Protein 8OYV (pdb70)

Structure (mmCIF, N/CA/C/O backbone):
data_8OYV
#
_entry.id   8OYV
#
_cell.length_a   35.560
_cell.length_b   50.770
_cell.length_c   54.930
_cell.angle_alpha   107.610
_cell.angle_beta   90.490
_cell.angle_gamma   90.060
#
_symmetry.space_group_name_H-M   'P 1'
#
loop_
_entity.id
_entity.type
_entity.pdbx_description
1 polymer 'De novo designed soluble Claudin'
2 water water
#
loop_
_atom_site.group_PDB
_atom_site.id
_atom_site.type_symbol
_atom_site.label_atom_id
_atom_site.label_alt_id
_atom_site.label_comp_id
_atom_site.label_asym_id
_atom_site.label_entity_id
_atom_site.label_seq_id
_atom_site.pdbx_PDB_ins_code
_atom_site.Cartn_x
_atom_site.Cartn_y
_atom_site.Cartn_z
_atom_site.occupancy
_atom_site.B_iso_or_equiv
_atom_site.auth_seq_id
_atom_site.auth_comp_id
_atom_site.auth_asym_id
_atom_site.auth_atom_id
_atom_site.pdbx_PDB_model_num
ATOM 1 N N . ASN A 1 2 ? -4.12166 -28.87979 25.77286 1.000 110.65505 1 ASN A N 1
ATOM 2 C CA . ASN A 1 2 ? -2.82048 -28.34848 26.15643 1.000 112.46725 1 ASN A CA 1
ATOM 3 C C . ASN A 1 2 ? -2.58987 -26.98116 25.51984 1.000 114.33257 1 ASN A C 1
ATOM 4 O O . ASN A 1 2 ? -1.62851 -26.28636 25.85433 1.000 121.43885 1 ASN A O 1
ATOM 9 N N . GLU A 1 3 ? -3.48003 -26.60010 24.59808 1.000 116.44594 2 GLU A N 1
ATOM 10 C CA . GLU A 1 3 ? -3.34783 -25.30310 23.94274 1.000 119.78932 2 GLU A CA 1
ATOM 11 C C . GLU A 1 3 ? -3.55165 -24.15728 24.92553 1.000 118.55584 2 GLU A C 1
ATOM 12 O O . GLU A 1 3 ? -2.98148 -23.07622 24.74375 1.000 117.21311 2 GLU A O 1
ATOM 18 N N . GLU A 1 4 ? -4.37098 -24.36528 25.95989 1.000 118.26668 3 GLU A N 1
ATOM 19 C CA . GLU A 1 4 ? -4.55092 -23.33637 26.98093 1.000 123.91611 3 GLU A CA 1
ATOM 20 C C . GLU A 1 4 ? -3.25139 -23.07003 27.73185 1.000 117.51556 3 GLU A C 1
ATOM 21 O O . GLU A 1 4 ? -2.93187 -21.91769 28.04535 1.000 116.76539 3 GLU A O 1
ATOM 27 N N . LYS A 1 5 ? -2.51173 -24.13047 28.06526 1.000 115.58276 4 LYS A N 1
ATOM 28 C CA . LYS A 1 5 ? -1.19717 -23.96556 28.67983 1.000 114.42120 4 LYS A CA 1
ATOM 29 C C . LYS A 1 5 ? -0.26464 -23.16584 27.77539 1.000 113.68900 4 LYS A C 1
ATOM 30 O O . LYS A 1 5 ? 0.46202 -22.27652 28.24196 1.000 111.54141 4 LYS A O 1
ATOM 36 N N . ARG A 1 6 ? -0.27346 -23.47201 26.47547 1.000 113.05282 5 ARG A N 1
ATOM 37 C CA . ARG A 1 6 ? 0.53479 -22.72020 25.52054 1.000 112.58501 5 ARG A CA 1
ATOM 38 C C . ARG A 1 6 ? 0.12875 -21.25191 25.49633 1.000 112.28358 5 ARG A C 1
ATOM 39 O O . ARG A 1 6 ? 0.98441 -20.36158 25.42752 1.000 110.16650 5 ARG A O 1
ATOM 47 N N . GLU A 1 7 ? -1.17826 -20.98706 25.53890 1.000 114.16105 6 GLU A N 1
ATOM 48 C CA . GLU A 1 7 ? -1.68316 -19.61846 25.55986 1.000 113.73581 6 GLU A CA 1
ATOM 49 C C . GLU A 1 7 ? -1.20779 -18.88128 26.80505 1.000 112.05840 6 GLU A C 1
ATOM 50 O O . GLU A 1 7 ? -0.77453 -17.72433 26.73274 1.000 109.93302 6 GLU A O 1
ATOM 56 N N . GLU A 1 8 ? -1.31320 -19.53227 27.96432 1.000 112.18431 7 GLU A N 1
ATOM 57 C CA . GLU A 1 8 ? -0.82827 -18.93906 29.20592 1.000 111.87990 7 GLU A CA 1
ATOM 58 C C . GLU A 1 8 ? 0.65069 -18.58993 29.10074 1.000 108.99516 7 GLU A C 1
ATOM 59 O O . GLU A 1 8 ? 1.07215 -17.49009 29.48274 1.000 111.90450 7 GLU A O 1
ATOM 65 N N . LEU A 1 9 ? 1.45289 -19.51626 28.56647 1.000 106.76734 8 LEU A N 1
ATOM 66 C CA . LEU A 1 9 ? 2.88891 -19.27590 28.44933 1.000 105.06038 8 LEU A CA 1
ATOM 67 C C . LEU A 1 9 ? 3.17985 -18.12244 27.49342 1.000 103.93199 8 LEU A C 1
ATOM 68 O O . LEU A 1 9 ? 4.02678 -17.26741 27.77771 1.000 101.13999 8 LEU A O 1
ATOM 73 N N . LEU A 1 10 ? 2.47532 -18.07429 26.35970 1.000 103.23117 9 LEU A N 1
ATOM 74 C CA . LEU A 1 10 ? 2.69088 -17.00532 25.38719 1.000 104.06870 9 LEU A CA 1
ATOM 75 C C . LEU A 1 10 ? 2.32241 -15.63839 25.95573 1.000 105.12292 9 LEU A C 1
ATOM 76 O O . LEU A 1 10 ? 3.05332 -14.66003 25.75621 1.000 109.77437 9 LEU A O 1
ATOM 81 N N . GLU A 1 11 ? 1.19430 -15.54337 26.66144 1.000 104.22880 10 GLU A N 1
ATOM 82 C CA . GLU A 1 11 ? 0.81833 -14.25048 27.22539 1.000 102.48604 10 GLU A CA 1
ATOM 83 C C . GLU A 1 11 ? 1.74949 -13.83669 28.35894 1.000 100.53110 10 GLU A C 1
ATOM 84 O O . GLU A 1 11 ? 2.06650 -12.64831 28.50210 1.000 96.86792 10 GLU A O 1
ATOM 90 N N . GLU A 1 12 ? 2.20549 -14.79539 29.16952 1.000 100.67832 11 GLU A N 1
ATOM 91 C CA . GLU A 1 12 ? 3.21090 -14.47534 30.17669 1.000 99.25955 11 GLU A CA 1
ATOM 92 C C . GLU A 1 12 ? 4.49766 -13.96949 29.53039 1.000 97.44105 11 GLU A C 1
ATOM 93 O O . GLU A 1 12 ? 5.13119 -13.03379 30.03512 1.000 95.15918 11 GLU A O 1
ATOM 99 N N . ALA A 1 13 ? 4.89968 -14.57745 28.40998 1.000 96.97672 12 ALA A N 1
ATOM 100 C CA . ALA A 1 13 ? 6.08189 -14.10708 27.69365 1.000 93.34686 12 ALA A CA 1
ATOM 101 C C . ALA A 1 13 ? 5.87680 -12.69981 27.14523 1.000 91.44325 12 ALA A C 1
ATOM 102 O O . ALA A 1 13 ? 6.78433 -11.86331 27.21114 1.000 91.88877 12 ALA A O 1
ATOM 104 N N . LYS A 1 14 ? 4.69443 -12.42544 26.58803 1.000 91.78800 13 LYS A N 1
ATOM 105 C CA . LYS A 1 14 ? 4.39128 -11.07900 26.10655 1.000 91.60720 13 LYS A CA 1
ATOM 106 C C . LYS A 1 14 ? 4.42502 -10.05964 27.24105 1.000 90.69102 13 LYS A C 1
ATOM 107 O O . LYS A 1 14 ? 4.93976 -8.94506 27.07478 1.000 86.97181 13 LYS A O 1
ATOM 113 N N . ARG A 1 15 ? 3.86838 -10.42168 28.39825 1.000 92.54407 14 ARG A N 1
ATOM 114 C CA . ARG A 1 15 ? 3.92069 -9.55012 29.56832 1.000 93.05201 14 ARG A CA 1
ATOM 115 C C . ARG A 1 15 ? 5.36113 -9.28204 29.98724 1.000 91.30943 14 ARG A C 1
ATOM 116 O O . ARG A 1 15 ? 5.73838 -8.13757 30.27306 1.000 91.96553 14 ARG A O 1
ATOM 124 N N . LEU A 1 16 ? 6.17878 -10.33613 30.04337 1.000 90.34298 15 LEU A N 1
ATOM 125 C CA . LEU A 1 16 ? 7.57729 -10.16917 30.41848 1.000 88.76735 15 LEU A CA 1
ATOM 126 C C . LEU A 1 16 ? 8.32928 -9.32143 29.40362 1.000 85.19934 15 LEU A C 1
ATOM 127 O O . LEU A 1 16 ? 9.23693 -8.57456 29.77473 1.000 86.12143 15 LEU A O 1
ATOM 132 N N . LEU A 1 17 ? 7.95620 -9.40511 28.12609 1.000 83.15107 16 LEU A N 1
ATOM 133 C CA . LEU A 1 17 ? 8.60712 -8.58131 27.11276 1.000 80.24228 16 LEU A CA 1
ATOM 134 C C . LEU A 1 17 ? 8.21633 -7.11546 27.26194 1.000 84.59044 16 LEU A C 1
ATOM 135 O O . LEU A 1 17 ? 9.05810 -6.22216 27.09799 1.000 85.19188 16 LEU A O 1
ATOM 140 N N . GLU A 1 18 ? 6.94241 -6.84794 27.56317 1.000 87.07131 17 GLU A N 1
ATOM 141 C CA . GLU A 1 18 ? 6.52896 -5.47849 27.86012 1.000 86.93761 17 GLU A CA 1
ATOM 142 C C . GLU A 1 18 ? 7.30203 -4.92932 29.05261 1.000 85.15808 17 GLU A C 1
ATOM 143 O O . GLU A 1 18 ? 7.80313 -3.79644 29.02258 1.000 86.06400 17 GLU A O 1
ATOM 149 N N . GLU A 1 19 ? 7.40579 -5.73100 30.11603 1.000 85.33096 18 GLU A N 1
ATOM 150 C CA . GLU A 1 19 ? 8.16488 -5.32640 31.29541 1.000 86.43760 18 GLU A CA 1
ATOM 151 C C . GLU A 1 19 ? 9.62983 -5.07698 30.95745 1.000 83.01984 18 GLU A C 1
ATOM 152 O O . GLU A 1 19 ? 10.23941 -4.13047 31.46759 1.000 83.31674 18 GLU A O 1
ATOM 158 N N . SER A 1 20 ? 10.21790 -5.93236 30.11932 1.000 82.53448 19 SER A N 1
ATOM 159 C CA . SER A 1 20 ? 11.61222 -5.76095 29.72626 1.000 82.35285 19 SER A CA 1
ATOM 160 C C . SER A 1 20 ? 11.81530 -4.45559 28.96782 1.000 79.65560 19 SER A C 1
ATOM 161 O O . SER A 1 20 ? 12.77501 -3.72206 29.22460 1.000 77.88131 19 SER A O 1
ATOM 164 N N . LEU A 1 21 ? 10.92511 -4.15517 28.01802 1.000 80.75002 20 LEU A N 1
ATOM 165 C CA . LEU A 1 21 ? 11.03695 -2.90265 27.27386 1.000 81.31314 20 LEU A CA 1
ATOM 166 C C . LEU A 1 21 ? 10.89811 -1.70214 28.20361 1.000 80.24995 20 LEU A C 1
ATOM 167 O O . LEU A 1 21 ? 11.64918 -0.72210 28.09207 1.000 81.27856 20 LEU A O 1
ATOM 172 N N . LYS A 1 22 ? 9.94636 -1.77335 29.13753 1.000 81.01345 21 LYS A N 1
ATOM 173 C CA . LYS A 1 22 ? 9.75393 -0.70737 30.11670 1.000 79.89089 21 LYS A CA 1
ATOM 174 C C . LYS A 1 22 ? 11.01119 -0.48545 30.95230 1.000 81.23842 21 LYS A C 1
ATOM 175 O O . LYS A 1 22 ? 11.49280 0.64858 31.08983 1.000 80.77739 21 LYS A O 1
ATOM 181 N N . LEU A 1 23 ? 11.55844 -1.56543 31.51659 1.000 78.29977 22 LEU A N 1
ATOM 182 C CA . LEU A 1 23 ? 12.75202 -1.45236 32.34863 1.000 76.50854 22 LEU A CA 1
ATOM 183 C C . LEU A 1 23 ? 13.95096 -0.96333 31.54561 1.000 77.86839 22 LEU A C 1
ATOM 184 O O . LEU A 1 23 ? 14.78061 -0.20799 32.06125 1.000 78.07044 22 LEU A O 1
ATOM 189 N N . LEU A 1 24 ? 14.06637 -1.38803 30.28440 1.000 78.60793 23 LEU A N 1
ATOM 190 C CA . LEU A 1 24 ? 15.18288 -0.94726 29.45386 1.000 78.21376 23 LEU A CA 1
ATOM 191 C C . LEU A 1 24 ? 15.10278 0.54571 29.16889 1.000 79.90329 23 LEU A C 1
ATOM 192 O O . LEU A 1 24 ? 16.11523 1.25615 29.24450 1.000 79.81981 23 LEU A O 1
ATOM 197 N N . LYS A 1 25 ? 13.90905 1.04002 28.83041 1.000 83.07523 24 LYS A N 1
ATOM 198 C CA . LYS A 1 25 ? 13.75858 2.47402 28.61113 1.000 82.66469 24 LYS A CA 1
ATOM 199 C C . LYS A 1 25 ? 14.03678 3.25686 29.88902 1.000 82.73996 24 LYS A C 1
ATOM 200 O O . LYS A 1 25 ? 14.68916 4.30840 29.85087 1.000 84.86291 24 LYS A O 1
ATOM 206 N N . GLN A 1 26 ? 13.57433 2.74898 31.03639 1.000 81.25762 25 GLN A N 1
ATOM 207 C CA . GLN A 1 26 ? 13.86805 3.42315 32.29878 1.000 82.34248 25 GLN A CA 1
ATOM 208 C C . GLN A 1 26 ? 15.36643 3.44494 32.58299 1.000 81.94991 25 GLN A C 1
ATOM 209 O O . GLN A 1 26 ? 15.90285 4.45752 33.04771 1.000 82.74514 25 GLN A O 1
ATOM 215 N N . ALA A 1 27 ? 16.05673 2.33358 32.31584 1.000 80.21092 26 ALA A N 1
ATOM 216 C CA . ALA A 1 27 ? 17.49439 2.26858 32.55688 1.000 80.79055 26 ALA A CA 1
ATOM 217 C C . ALA A 1 27 ? 18.25006 3.23684 31.65821 1.000 81.35591 26 ALA A C 1
ATOM 218 O O . ALA A 1 27 ? 19.20141 3.89210 32.10073 1.000 82.49573 26 ALA A O 1
ATOM 220 N N . TYR A 1 28 ? 17.85275 3.33049 30.38705 1.000 82.49633 27 TYR A N 1
ATOM 221 C CA . TYR A 1 28 ? 18.48781 4.29962 29.49994 1.000 82.79788 27 TYR A CA 1
ATOM 222 C C . TYR A 1 28 ? 18.22767 5.72444 29.97592 1.000 88.36431 27 TYR A C 1
ATOM 223 O O . TYR A 1 28 ? 19.11829 6.58055 29.91248 1.000 88.33030 27 TYR A O 1
ATOM 232 N N . ASN A 1 29 ? 17.00839 5.99902 30.45132 1.000 85.62538 28 ASN A N 1
ATOM 233 C CA . ASN A 1 29 ? 16.70363 7.32435 30.98591 1.000 88.88137 28 ASN A CA 1
ATOM 234 C C . ASN A 1 29 ? 17.44126 7.58938 32.29462 1.000 88.66503 28 ASN A C 1
ATOM 235 O O . ASN A 1 29 ? 17.84128 8.72815 32.56381 1.000 92.40125 28 ASN A O 1
ATOM 240 N N . THR A 1 30 ? 17.61387 6.56712 33.12294 1.000 84.42508 29 THR A N 1
ATOM 241 C CA . THR A 1 30 ? 18.23932 6.75178 34.43151 1.000 81.62297 29 THR A CA 1
ATOM 242 C C . THR A 1 30 ? 19.72618 7.05577 34.28883 1.000 84.80354 29 THR A C 1
ATOM 243 O O . THR A 1 30 ? 20.45973 6.24896 33.70401 1.000 84.39794 29 THR A O 1
ATOM 247 N N . PRO A 1 31 ? 20.21062 8.18602 34.79492 1.000 86.65988 30 PRO A N 1
ATOM 248 C CA . PRO A 1 31 ? 21.64513 8.47772 34.73028 1.000 87.99409 30 PRO A CA 1
ATOM 249 C C . PRO A 1 31 ? 22.41219 7.81401 35.86602 1.000 81.68297 30 PRO A C 1
ATOM 250 O O . PRO A 1 31 ? 21.85656 7.44658 36.90280 1.000 84.65319 30 PRO A O 1
ATOM 254 N N . ILE A 1 32 ? 23.71626 7.66619 35.65143 1.000 75.58578 31 ILE A N 1
ATOM 255 C CA . ILE A 1 32 ? 24.60805 7.05427 36.63105 1.000 76.51122 31 ILE A CA 1
ATOM 256 C C . ILE A 1 32 ? 25.24406 8.17472 37.44363 1.000 81.67534 31 ILE A C 1
ATOM 257 O O . ILE A 1 32 ? 26.05592 8.94677 36.92557 1.000 78.49478 31 ILE A O 1
ATOM 262 N N . GLU A 1 33 ? 24.87287 8.27454 38.71476 1.000 86.70586 32 GLU A N 1
ATOM 263 C CA . GLU A 1 33 ? 25.34899 9.33737 39.58821 1.000 86.59409 32 GLU A CA 1
ATOM 264 C C . GLU A 1 33 ? 26.47610 8.82512 40.47547 1.000 88.11762 32 GLU A C 1
ATOM 265 O O . GLU A 1 33 ? 26.38313 7.73436 41.04363 1.000 87.38716 32 GLU A O 1
ATOM 271 N N . ILE A 1 34 ? 27.54264 9.61799 40.59169 1.000 86.16429 33 ILE A N 1
ATOM 272 C CA . ILE A 1 34 ? 28.72774 9.24638 41.36275 1.000 85.88886 33 ILE A CA 1
ATOM 273 C C . ILE A 1 34 ? 29.19971 10.48392 42.11677 1.000 87.54046 33 ILE A C 1
ATOM 274 O O . ILE A 1 34 ? 29.75360 11.40591 41.51006 1.000 83.06062 33 ILE A O 1
ATOM 279 N N . ASP A 1 35 ? 28.97147 10.51744 43.42924 1.000 93.96847 34 ASP A N 1
ATOM 280 C CA . ASP A 1 35 ? 29.50672 11.60465 44.24200 1.000 92.32679 34 ASP A CA 1
ATOM 281 C C . ASP A 1 35 ? 31.03067 11.60246 44.21600 1.000 88.49191 34 ASP A C 1
ATOM 282 O O . ASP A 1 35 ? 31.66407 10.82210 44.93354 1.000 87.70972 34 ASP A O 1
ATOM 287 N N . LEU A 1 36 ? 31.62396 12.46329 43.38977 1.000 87.72297 35 LEU A N 1
ATOM 288 C CA . LEU A 1 36 ? 33.07530 12.49877 43.27317 1.000 86.80376 35 LEU A CA 1
ATOM 289 C C . LEU A 1 36 ? 33.70170 12.96255 44.58744 1.000 85.11641 35 LEU A C 1
ATOM 290 O O . LEU A 1 36 ? 33.14654 13.82939 45.27068 1.000 83.96150 35 LEU A O 1
ATOM 295 N N . PRO A 1 37 ? 34.84846 12.40638 44.96800 1.000 85.42275 36 PRO A N 1
ATOM 296 C CA . PRO A 1 37 ? 35.45920 12.74748 46.25306 1.000 90.37917 36 PRO A CA 1
ATOM 297 C C . PRO A 1 37 ? 36.41763 13.92609 46.15099 1.000 86.55320 36 PRO A C 1
ATOM 298 O O . PRO A 1 37 ? 36.90832 14.27573 45.07574 1.000 84.99247 36 PRO A O 1
ATOM 302 N N . ILE A 1 38 ? 36.70061 14.50889 47.31886 1.000 85.25279 37 ILE A N 1
ATOM 303 C CA . ILE A 1 38 ? 37.62160 15.63286 47.48019 1.000 85.21019 37 ILE A CA 1
ATOM 304 C C . ILE A 1 38 ? 37.39587 16.67850 46.39503 1.000 83.08286 37 ILE A C 1
ATOM 305 O O . ILE A 1 38 ? 38.34643 17.15498 45.76392 1.000 81.52812 37 ILE A O 1
ATOM 310 N N . SER A 1 39 ? 36.13208 17.03933 46.16921 1.000 83.82406 38 SER A N 1
ATOM 311 C CA . SER A 1 39 ? 35.79529 18.00206 45.12934 1.000 83.56546 38 SER A CA 1
ATOM 312 C C . SER A 1 39 ? 34.77075 19.02432 45.60298 1.000 85.87914 38 SER A C 1
ATOM 313 O O . SER A 1 39 ? 34.30806 19.83538 44.79181 1.000 86.31846 38 SER A O 1
ATOM 316 N N . GLY A 1 40 ? 34.42158 19.02602 46.88569 1.000 87.01301 39 GLY A N 1
ATOM 317 C CA . GLY A 1 40 ? 33.43722 19.94666 47.41462 1.000 83.78410 39 GLY A CA 1
ATOM 318 C C . GLY A 1 40 ? 32.03057 19.46865 47.12807 1.000 86.89181 39 GLY A C 1
ATOM 319 O O . GLY A 1 40 ? 31.17344 20.24039 46.69125 1.000 89.37957 39 GLY A O 1
ATOM 320 N N . GLY A 1 41 ? 31.79136 18.18607 47.38203 1.000 88.86028 40 GLY A N 1
ATOM 321 C CA . GLY A 1 41 ? 30.50032 17.56312 47.12971 1.000 88.65350 40 GLY A CA 1
ATOM 322 C C . GLY A 1 41 ? 29.99999 17.65658 45.70424 1.000 84.95193 40 GLY A C 1
ATOM 323 O O . GLY A 1 41 ? 28.79655 17.84651 45.48531 1.000 87.74733 40 GLY A O 1
ATOM 324 N N . VAL A 1 42 ? 30.89089 17.51795 44.72547 1.000 82.43440 41 VAL A N 1
ATOM 325 C CA . VAL A 1 42 ? 30.48226 17.52708 43.32489 1.000 83.11878 41 VAL A CA 1
ATOM 326 C C . VAL A 1 42 ? 30.03713 16.12631 42.92945 1.000 81.56795 41 VAL A C 1
ATOM 327 O O . VAL A 1 42 ? 30.59957 15.12278 43.38277 1.000 81.83811 41 VAL A O 1
ATOM 331 N N . LYS A 1 43 ? 29.02229 16.04800 42.07315 1.000 83.34493 42 LYS A N 1
ATOM 332 C CA . LYS A 1 43 ? 28.52493 14.77360 41.57481 1.000 79.93518 42 LYS A CA 1
ATOM 333 C C . LYS A 1 43 ? 28.80092 14.67279 40.08038 1.000 78.05409 42 LYS A C 1
ATOM 334 O O . LYS A 1 43 ? 28.50872 15.60680 39.32560 1.000 78.12096 42 LYS A O 1
ATOM 340 N N . ALA A 1 44 ? 29.36669 13.54451 39.65928 1.000 76.13931 43 ALA A N 1
ATOM 341 C CA . ALA A 1 44 ? 29.54851 13.23449 38.24898 1.000 73.22976 43 ALA A CA 1
ATOM 342 C C . ALA A 1 44 ? 28.35148 12.41636 37.78176 1.000 75.17923 43 ALA A C 1
ATOM 343 O O . ALA A 1 44 ? 28.09337 11.32458 38.30135 1.000 78.64225 43 ALA A O 1
ATOM 345 N N . ILE A 1 45 ? 27.61404 12.95778 36.82088 1.000 74.47649 44 ILE A N 1
ATOM 346 C CA . ILE A 1 45 ? 26.41386 12.34048 36.27991 1.000 76.11838 44 ILE A CA 1
ATOM 347 C C . ILE A 1 45 ? 26.73553 11.86638 34.87034 1.000 76.79490 44 ILE A C 1
ATOM 348 O O . ILE A 1 45 ? 27.17595 12.65832 34.02823 1.000 76.89805 44 ILE A O 1
ATOM 353 N N . LEU A 1 46 ? 26.52335 10.58121 34.61303 1.000 78.36614 45 LEU A N 1
ATOM 354 C CA . LEU A 1 46 ? 26.69787 10.00397 33.28787 1.000 79.67505 45 LEU A CA 1
ATOM 355 C C . LEU A 1 46 ? 25.31912 9.81571 32.67162 1.000 81.90627 45 LEU A C 1
ATOM 356 O O . LEU A 1 46 ? 24.49872 9.05537 33.20055 1.000 80.85388 45 LEU A O 1
ATOM 361 N N . TYR A 1 47 ? 25.06145 10.51387 31.56678 1.000 85.25331 46 TYR A N 1
ATOM 362 C CA . TYR A 1 47 ? 23.76139 10.45661 30.90975 1.000 88.75949 46 TYR A CA 1
ATOM 363 C C . TYR A 1 47 ? 23.96106 10.56367 29.40556 1.000 93.05912 46 TYR A C 1
ATOM 364 O O . TYR A 1 47 ? 24.52225 11.55333 28.92548 1.000 93.13867 46 TYR A O 1
ATOM 373 N N . ASN A 1 48 ? 23.50866 9.54273 28.67115 1.000 93.06497 47 ASN A N 1
ATOM 374 C CA . ASN A 1 48 ? 23.51490 9.54548 27.20465 1.000 96.41839 47 ASN A CA 1
ATOM 375 C C . ASN A 1 48 ? 24.91197 9.79422 26.63944 1.000 92.21153 47 ASN A C 1
ATOM 376 O O . ASN A 1 48 ? 25.08751 10.54710 25.67889 1.000 96.95559 47 ASN A O 1
ATOM 381 N N . GLY A 1 49 ? 25.91586 9.15909 27.23848 1.000 87.99935 48 GLY A N 1
ATOM 382 C CA . GLY A 1 49 ? 27.27414 9.33149 26.76961 1.000 86.47875 48 GLY A CA 1
ATOM 383 C C . GLY A 1 49 ? 27.89914 10.66379 27.10223 1.000 88.88017 48 GLY A C 1
ATOM 384 O O . GLY A 1 49 ? 28.97119 10.97647 26.57492 1.000 88.03629 48 GLY A O 1
ATOM 385 N N . LYS A 1 50 ? 27.26417 11.46052 27.95779 1.000 90.80793 49 LYS A N 1
ATOM 386 C CA . LYS A 1 50 ? 27.78130 12.75889 28.36058 1.000 87.44757 49 LYS A CA 1
ATOM 387 C C . LYS A 1 50 ? 28.02477 12.77335 29.86229 1.000 83.32401 49 LYS A C 1
ATOM 388 O O . LYS A 1 50 ? 27.27969 12.15510 30.63134 1.000 82.72434 49 LYS A O 1
ATOM 394 N N . VAL A 1 51 ? 29.07668 13.47742 30.27127 1.000 82.91620 50 VAL A N 1
ATOM 395 C CA . VAL A 1 51 ? 29.47178 13.58549 31.67004 1.000 82.54279 50 VAL A CA 1
ATOM 396 C C . VAL A 1 51 ? 29.17190 15.00146 32.13914 1.000 81.20678 50 VAL A C 1
ATOM 397 O O . VAL A 1 51 ? 29.51299 15.97375 31.45547 1.000 81.21573 50 VAL A O 1
ATOM 401 N N . TYR A 1 52 ? 28.52307 15.11687 33.29505 1.000 80.18635 51 TYR A N 1
ATOM 402 C CA . TYR A 1 52 ? 28.16315 16.40661 33.86726 1.000 79.04552 51 TYR A CA 1
ATOM 403 C C . TYR A 1 52 ? 28.66334 16.47397 35.30149 1.000 77.79080 51 TYR A C 1
ATOM 404 O O . TYR A 1 52 ? 28.43576 15.55011 36.08420 1.000 75.39027 51 TYR A O 1
ATOM 413 N N . LEU A 1 53 ? 29.33649 17.56205 35.64977 1.000 76.81091 52 LEU A N 1
ATOM 414 C CA . LEU A 1 53 ? 29.63536 17.85514 37.04394 1.000 76.32710 52 LEU A CA 1
ATOM 415 C C . LEU A 1 53 ? 28.55916 18.79007 37.57952 1.000 81.16184 52 LEU A C 1
ATOM 416 O O . LEU A 1 53 ? 28.38136 19.89674 37.06138 1.000 83.38697 52 LEU A O 1
ATOM 421 N N . ILE A 1 54 ? 27.84511 18.34719 38.61016 1.000 79.55151 53 ILE A N 1
ATOM 422 C CA . ILE A 1 54 ? 26.84327 19.16320 39.28607 1.000 82.76061 53 ILE A CA 1
ATOM 423 C C . ILE A 1 54 ? 27.37987 19.49984 40.66993 1.000 84.21500 53 ILE A C 1
ATOM 424 O O . ILE A 1 54 ? 27.69369 18.60312 41.46574 1.000 81.54419 53 ILE A O 1
ATOM 429 N N . TYR A 1 55 ? 27.51850 20.79366 40.93298 1.000 86.28879 54 TYR A N 1
ATOM 430 C CA . TYR A 1 55 ? 28.07129 21.32060 42.16876 1.000 87.98444 54 TYR A CA 1
ATOM 431 C C . TYR A 1 55 ? 26.97051 21.51747 43.20596 1.000 90.74988 54 TYR A C 1
ATOM 432 O O . TYR A 1 55 ? 25.77778 21.50007 42.89409 1.000 90.03712 54 TYR A O 1
ATOM 441 N N . GLU A 1 56 ? 27.39170 21.69324 44.46081 1.000 94.78344 55 GLU A N 1
ATOM 442 C CA . GLU A 1 56 ? 26.42997 21.86626 45.54553 1.000 94.69220 55 GLU A CA 1
ATOM 443 C C . GLU A 1 56 ? 25.62832 23.15325 45.38512 1.000 95.02972 55 GLU A C 1
ATOM 444 O O . GLU A 1 56 ? 24.42847 23.18507 45.68413 1.000 93.24038 55 GLU A O 1
ATOM 450 N N . ASN A 1 57 ? 26.27325 24.22880 44.92461 1.000 95.65307 56 ASN A N 1
ATOM 451 C CA . ASN A 1 57 ? 25.55740 25.48811 44.74190 1.000 94.29686 56 ASN A CA 1
ATOM 452 C C . ASN A 1 57 ? 24.51773 25.39219 43.63088 1.000 93.75482 56 ASN A C 1
ATOM 453 O O . ASN A 1 57 ? 23.53462 26.14256 43.63797 1.000 94.69919 56 ASN A O 1
ATOM 458 N N . GLY A 1 58 ? 24.71292 24.48585 42.67702 1.000 93.06820 57 GLY A N 1
ATOM 459 C CA . GLY A 1 58 ? 23.73518 24.26480 41.63192 1.000 91.35929 57 GLY A CA 1
ATOM 460 C C . GLY A 1 58 ? 24.31436 24.33596 40.23453 1.000 90.48832 57 GLY A C 1
ATOM 461 O O . GLY A 1 58 ? 23.59745 24.14230 39.24739 1.000 91.09158 57 GLY A O 1
ATOM 462 N N . LYS A 1 59 ? 25.61163 24.61443 40.13689 1.000 92.72781 58 LYS A N 1
ATOM 463 C CA . LYS A 1 59 ? 26.25626 24.70907 38.83545 1.000 91.73503 58 LYS A CA 1
ATOM 464 C C . LYS A 1 59 ? 26.32321 23.34017 38.17291 1.000 87.26565 58 LYS A C 1
ATOM 465 O O . LYS A 1 59 ? 26.54547 22.32173 38.83235 1.000 83.44060 58 LYS A O 1
ATOM 471 N N . VAL A 1 60 ? 26.11988 23.32095 36.85858 1.000 86.86084 59 VAL A N 1
ATOM 472 C CA . VAL A 1 60 ? 26.19450 22.10370 36.05920 1.000 85.70539 59 VAL A CA 1
ATOM 473 C C . VAL A 1 60 ? 27.08702 22.37756 34.85717 1.000 85.24390 59 VAL A C 1
ATOM 474 O O . VAL A 1 60 ? 26.78923 23.26347 34.04688 1.000 84.56339 59 VAL A O 1
ATOM 478 N N . GLU A 1 61 ? 28.18562 21.63696 34.75499 1.000 88.07582 60 GLU A N 1
ATOM 479 C CA . GLU A 1 61 ? 29.11522 21.73999 33.63831 1.000 85.93365 60 GLU A CA 1
ATOM 480 C C . GLU A 1 61 ? 29.11237 20.43702 32.85289 1.000 86.73550 60 GLU A C 1
ATOM 481 O O . GLU A 1 61 ? 29.30145 19.36347 33.43069 1.000 84.82245 60 GLU A O 1
ATOM 487 N N . GLU A 1 62 ? 28.91319 20.52751 31.54111 1.000 88.20124 61 GLU A N 1
ATOM 488 C CA . GLU A 1 62 ? 29.05864 19.36785 30.66821 1.000 88.31147 61 GLU A CA 1
ATOM 489 C C . GLU A 1 62 ? 30.53078 19.24854 30.29150 1.000 88.48893 61 GLU A C 1
ATOM 490 O O . GLU A 1 62 ? 31.05401 20.06830 29.52924 1.000 90.69768 61 GLU A O 1
ATOM 496 N N . ILE A 1 63 ? 31.19613 18.22730 30.82161 1.000 92.01062 62 ILE A N 1
ATOM 497 C CA . ILE A 1 63 ? 32.62459 18.02327 30.61803 1.000 91.54872 62 ILE A CA 1
ATOM 498 C C . ILE A 1 63 ? 32.80315 16.95225 29.55446 1.000 90.62255 62 ILE A C 1
ATOM 499 O O . ILE A 1 63 ? 32.29433 15.83351 29.69805 1.000 90.69205 62 ILE A O 1
ATOM 504 N N . GLU A 1 64 ? 33.52018 17.28675 28.48604 1.000 94.64075 63 GLU A N 1
ATOM 505 C CA . GLU A 1 64 ? 33.84592 16.29341 27.47500 1.000 98.88671 63 GLU A CA 1
ATOM 506 C C . GLU A 1 64 ? 35.03055 15.46098 27.94664 1.000 96.06254 63 GLU A C 1
ATOM 507 O O . GLU A 1 64 ? 36.08474 16.00194 28.29597 1.000 94.85670 63 GLU A O 1
ATOM 513 N N . ILE A 1 65 ? 34.85435 14.14995 27.95296 1.000 98.07033 64 ILE A N 1
ATOM 514 C CA . ILE A 1 65 ? 35.87824 13.21104 28.40692 1.000 100.10777 64 ILE A CA 1
ATOM 515 C C . ILE A 1 65 ? 36.64131 12.72821 27.18704 1.000 100.29569 64 ILE A C 1
ATOM 516 O O . ILE A 1 65 ? 36.01473 12.29309 26.20849 1.000 98.94867 64 ILE A O 1
ATOM 521 N N . PRO A 1 66 ? 37.97218 12.82389 27.16843 1.000 101.45747 65 PRO A N 1
ATOM 522 C CA . PRO A 1 66 ? 38.72727 12.32056 26.01976 1.000 103.55290 65 PRO A CA 1
ATOM 523 C C . PRO A 1 66 ? 38.45601 10.84116 25.80051 1.000 105.19578 65 PRO A C 1
ATOM 524 O O . PRO A 1 66 ? 38.16979 10.09225 26.73571 1.000 104.80983 65 PRO A O 1
ATOM 528 N N . GLU A 1 67 ? 38.54633 10.42333 24.53883 1.000 106.87286 66 GLU A N 1
ATOM 529 C CA . GLU A 1 67 ? 38.35861 9.01857 24.20248 1.000 109.52748 66 GLU A CA 1
ATOM 530 C C . GLU A 1 67 ? 39.39774 8.11585 24.85511 1.000 109.28214 66 GLU A C 1
ATOM 531 O O . GLU A 1 67 ? 39.21471 6.89353 24.86180 1.000 108.19899 66 GLU A O 1
ATOM 537 N N . ASP A 1 68 ? 40.47694 8.68304 25.39828 1.000 109.40769 67 ASP A N 1
ATOM 538 C CA . ASP A 1 68 ? 41.56550 7.89810 25.96591 1.000 109.69751 67 ASP A CA 1
ATOM 539 C C . ASP A 1 68 ? 41.36585 7.50361 27.42653 1.000 109.05061 67 ASP A C 1
ATOM 540 O O . ASP A 1 68 ? 42.00605 6.54728 27.87837 1.000 114.94280 67 ASP A O 1
ATOM 545 N N . ASP A 1 69 ? 40.51645 8.19996 28.18070 1.000 109.09297 68 ASP A N 1
ATOM 546 C CA . ASP A 1 69 ? 40.33147 7.82836 29.57963 1.000 106.64556 68 ASP A CA 1
ATOM 547 C C . ASP A 1 69 ? 39.73125 6.42949 29.67435 1.000 104.77601 68 ASP A C 1
ATOM 548 O O . ASP A 1 69 ? 39.08656 5.94623 28.74252 1.000 107.12138 68 ASP A O 1
ATOM 553 N N . ILE A 1 70 ? 39.96437 5.76804 30.81173 1.000 102.89304 69 ILE A N 1
ATOM 554 C CA . ILE A 1 70 ? 39.52801 4.38147 30.95912 1.000 103.60348 69 ILE A CA 1
ATOM 555 C C . ILE A 1 70 ? 38.00809 4.28286 31.04609 1.000 100.36682 69 ILE A C 1
ATOM 556 O O . ILE A 1 70 ? 37.42525 3.25430 30.68195 1.000 99.01456 69 ILE A O 1
ATOM 561 N N . LEU A 1 71 ? 37.33598 5.34405 31.49343 1.000 101.43497 70 LEU A N 1
ATOM 562 C CA . LEU A 1 71 ? 35.89798 5.25794 31.73067 1.000 99.18339 70 LEU A CA 1
ATOM 563 C C . LEU A 1 71 ? 35.10570 5.33452 30.43210 1.000 97.26288 70 LEU A C 1
ATOM 564 O O . LEU A 1 71 ? 34.08621 4.64957 30.29041 1.000 96.32507 70 LEU A O 1
ATOM 569 N N . TYR A 1 72 ? 35.50007 6.23207 29.53050 1.000 97.81323 71 TYR A N 1
ATOM 570 C CA . TYR A 1 72 ? 34.78589 6.42390 28.26819 1.000 97.10865 71 TYR A CA 1
ATOM 571 C C . TYR A 1 72 ? 34.50534 5.12716 27.51705 1.000 97.87867 71 TYR A C 1
ATOM 572 O O . TYR A 1 72 ? 33.33989 4.90123 27.15449 1.000 96.53160 71 TYR A O 1
ATOM 581 N N . PRO A 1 73 ? 35.48319 4.25160 27.23741 1.000 97.11856 72 PRO A N 1
ATOM 582 C CA . PRO A 1 73 ? 35.16048 3.04447 26.45352 1.000 96.48042 72 PRO A CA 1
ATOM 583 C C . PRO A 1 73 ? 34.18385 2.11186 27.14654 1.000 93.94004 72 PRO A C 1
ATOM 584 O O . PRO A 1 73 ? 33.23886 1.63386 26.51217 1.000 92.09736 72 PRO A O 1
ATOM 588 N N . ILE A 1 74 ? 34.39675 1.82407 28.43188 1.000 93.21856 73 ILE A N 1
ATOM 589 C CA . ILE A 1 74 ? 33.51460 0.90575 29.14884 1.000 90.55784 73 ILE A CA 1
ATOM 590 C C . ILE A 1 74 ? 32.10229 1.47502 29.22163 1.000 91.83319 73 ILE A C 1
ATOM 591 O O . ILE A 1 74 ? 31.11276 0.77847 28.95246 1.000 89.52791 73 ILE A O 1
ATOM 596 N N . TYR A 1 75 ? 31.98800 2.75504 29.58641 1.000 92.82560 74 TYR A N 1
ATOM 597 C CA . TYR A 1 75 ? 30.67576 3.38086 29.69726 1.000 87.51066 74 TYR A CA 1
ATOM 598 C C . TYR A 1 75 ? 29.97945 3.45659 28.34482 1.000 88.26691 74 TYR A C 1
ATOM 599 O O . TYR A 1 75 ? 28.76525 3.24456 28.25257 1.000 86.24660 74 TYR A O 1
ATOM 608 N N . ASN A 1 76 ? 30.73012 3.74971 27.28042 1.000 89.80905 75 ASN A N 1
ATOM 609 C CA . ASN A 1 76 ? 30.13557 3.81538 25.95170 1.000 90.21809 75 ASN A CA 1
ATOM 610 C C . ASN A 1 76 ? 29.70984 2.43643 25.46873 1.000 92.77471 75 ASN A C 1
ATOM 611 O O . ASN A 1 76 ? 28.68363 2.30217 24.79598 1.000 92.66839 75 ASN A O 1
ATOM 616 N N . LYS A 1 77 ? 30.49018 1.40162 25.78840 1.000 95.82628 76 LYS A N 1
ATOM 617 C CA . LYS A 1 77 ? 30.07597 0.04058 25.46902 1.000 92.95872 76 LYS A CA 1
ATOM 618 C C . LYS A 1 77 ? 28.78068 -0.30953 26.18632 1.000 91.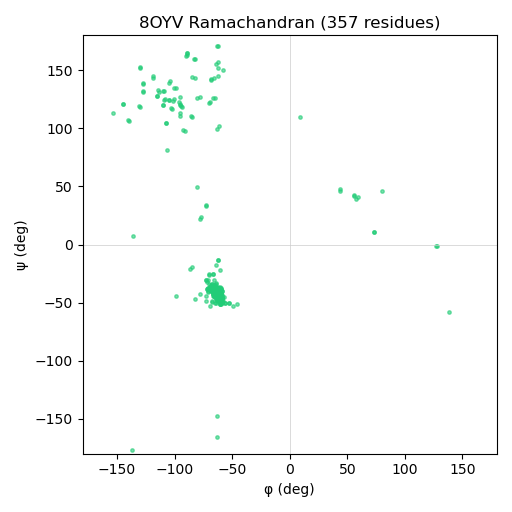87537 76 LYS A C 1
ATOM 619 O O . LYS A 1 77 ? 27.88004 -0.91797 25.59679 1.000 93.79793 76 LYS A O 1
ATOM 625 N N . TYR A 1 78 ? 28.66545 0.08070 27.45823 1.000 88.71473 77 TYR A N 1
ATOM 626 C CA . TYR A 1 78 ? 27.41994 -0.13309 28.19054 1.000 87.91125 77 TYR A CA 1
ATOM 627 C C . TYR A 1 78 ? 26.25866 0.59833 27.52336 1.000 89.15645 77 TYR A C 1
ATOM 628 O O . TYR A 1 78 ? 25.17401 0.03081 27.33611 1.000 92.42487 77 TYR A O 1
ATOM 637 N N . ILE A 1 79 ? 26.47563 1.86298 27.15178 1.000 86.21448 78 ILE A N 1
ATOM 638 C CA . ILE A 1 79 ? 25.42448 2.65910 26.52083 1.000 86.68977 78 ILE A CA 1
ATOM 639 C C . ILE A 1 79 ? 24.98548 2.02850 25.20526 1.000 89.84141 78 ILE A C 1
ATOM 640 O O . ILE A 1 79 ? 23.78595 1.92647 24.91631 1.000 91.48219 78 ILE A O 1
ATOM 645 N N . GLU A 1 80 ? 25.94645 1.58578 24.39282 1.000 93.23765 79 GLU A N 1
ATOM 646 C CA . GLU A 1 80 ? 25.61288 1.03599 23.08427 1.000 93.34152 79 GLU A CA 1
ATOM 647 C C . GLU A 1 80 ? 24.93471 -0.32053 23.21262 1.000 91.67673 79 GLU A C 1
ATOM 648 O O . GLU A 1 80 ? 24.01552 -0.63279 22.44734 1.000 95.06198 79 GLU A O 1
ATOM 654 N N . THR A 1 81 ? 25.36871 -1.14037 24.17394 1.000 89.86804 80 THR A N 1
ATOM 655 C CA . THR A 1 81 ? 24.69301 -2.40970 24.41249 1.000 92.60997 80 THR A CA 1
ATOM 656 C C . THR A 1 81 ? 23.25921 -2.18193 24.86795 1.000 92.83719 80 THR A C 1
ATOM 657 O O . THR A 1 81 ? 22.34227 -2.87602 24.41837 1.000 92.49730 80 THR A O 1
ATOM 661 N N . LEU A 1 82 ? 23.04319 -1.19323 25.74004 1.000 93.05255 81 LEU A N 1
ATOM 662 C CA . LEU A 1 82 ? 21.69038 -0.87486 26.18990 1.000 89.79434 81 LEU A CA 1
ATOM 663 C C . LEU A 1 82 ? 20.82091 -0.40183 25.02918 1.000 91.73876 81 LEU A C 1
ATOM 664 O O . LEU A 1 82 ? 19.66234 -0.81345 24.89354 1.000 97.11110 81 LEU A O 1
ATOM 669 N N . LYS A 1 83 ? 21.36655 0.47849 24.18849 1.000 92.05684 82 LYS A N 1
ATOM 670 C CA . LYS A 1 83 ? 20.62673 0.99806 23.04101 1.000 94.04985 82 LYS A CA 1
ATOM 671 C C . LYS A 1 83 ? 20.25767 -0.12223 22.07041 1.000 95.62155 82 LYS A C 1
ATOM 672 O O . LYS A 1 83 ? 19.10334 -0.23301 21.62452 1.000 93.92211 82 LYS A O 1
ATOM 678 N N . GLU A 1 84 ? 21.23465 -0.97109 21.73894 1.000 95.95153 83 GLU A N 1
ATOM 679 C CA . GLU A 1 84 ? 20.98968 -2.08309 20.82944 1.000 98.26149 83 GLU A CA 1
ATOM 680 C C . GLU A 1 84 ? 19.98723 -3.06548 21.41988 1.000 94.34789 83 GLU A C 1
ATOM 681 O O . GLU A 1 84 ? 19.15151 -3.61825 20.69635 1.000 93.07623 83 GLU A O 1
ATOM 687 N N . ALA A 1 85 ? 20.04918 -3.29032 22.73584 1.000 93.03360 84 ALA A N 1
ATOM 688 C CA . ALA A 1 85 ? 19.08379 -4.16875 23.38449 1.000 91.16469 84 ALA A CA 1
ATOM 689 C C . ALA A 1 85 ? 17.68061 -3.58459 23.32072 1.000 91.49250 84 ALA A C 1
ATOM 690 O O . ALA A 1 85 ? 16.71337 -4.31283 23.07982 1.000 90.09221 84 ALA A O 1
ATOM 692 N N . LEU A 1 86 ? 17.55163 -2.27426 23.53847 1.000 92.50431 85 LEU A N 1
ATOM 693 C CA . LEU A 1 86 ? 16.25622 -1.61732 23.39395 1.000 92.77340 85 LEU A CA 1
ATOM 694 C C . LEU A 1 86 ? 15.68257 -1.85078 22.00146 1.000 93.65322 85 LEU A C 1
ATOM 695 O O . LEU A 1 86 ? 14.52462 -2.26885 21.84875 1.000 95.73908 85 LEU A O 1
ATOM 700 N N . LYS A 1 87 ? 16.49367 -1.59707 20.97058 1.000 94.50475 86 LYS A N 1
ATOM 701 C CA . LYS A 1 87 ? 16.02121 -1.76090 19.59675 1.000 94.19857 86 LYS A CA 1
ATOM 702 C C . LYS A 1 87 ? 15.63259 -3.20977 19.31218 1.000 94.20770 86 LYS A C 1
ATOM 703 O O . LYS A 1 87 ? 14.56160 -3.48136 18.75043 1.000 94.67759 86 LYS A O 1
ATOM 709 N N . THR A 1 88 ? 16.49920 -4.15503 19.68909 1.000 94.42341 87 THR A N 1
ATOM 710 C CA . THR A 1 88 ? 16.22221 -5.56863 19.45098 1.000 92.63034 87 THR A CA 1
ATOM 711 C C . THR A 1 88 ? 14.95037 -6.01782 20.15956 1.000 95.10368 87 THR A C 1
ATOM 712 O O . THR A 1 88 ? 14.13985 -6.75514 19.58484 1.000 97.07337 87 THR A O 1
ATOM 716 N N . VAL A 1 89 ? 14.75832 -5.58853 21.40961 1.000 94.28958 88 VAL A N 1
ATOM 717 C CA . VAL A 1 89 ? 13.59411 -6.02650 22.17012 1.000 91.27483 88 VAL A CA 1
ATOM 718 C C . VAL A 1 89 ? 12.31930 -5.44514 21.57705 1.000 97.31681 88 VAL A C 1
ATOM 719 O O . VAL A 1 89 ? 11.29055 -6.12617 21.50737 1.000 99.24548 88 VAL A O 1
ATOM 723 N N . GLU A 1 90 ? 12.36518 -4.19345 21.11185 1.000 99.25395 89 GLU A N 1
ATOM 724 C CA . GLU A 1 90 ? 11.17976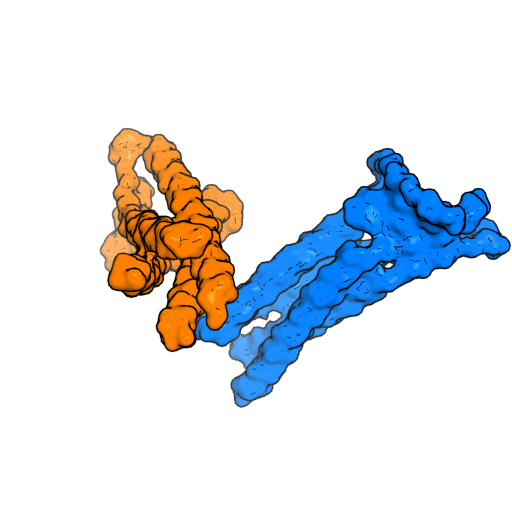 -3.62999 20.47001 1.000 101.98001 89 GLU A CA 1
ATOM 725 C C . GLU A 1 90 ? 10.85409 -4.36533 19.17192 1.000 103.38915 89 GLU A C 1
ATOM 726 O O . GLU A 1 90 ? 9.68202 -4.66396 18.89205 1.000 106.02931 89 GLU A O 1
ATOM 732 N N . LYS A 1 91 ? 11.88153 -4.67959 18.37696 1.000 100.65490 90 LYS A N 1
ATOM 733 C CA . LYS A 1 91 ? 11.67010 -5.43105 17.14193 1.000 103.47055 90 LYS A CA 1
ATOM 734 C C . LYS A 1 91 ? 11.05023 -6.79648 17.42587 1.000 104.16643 90 LYS A C 1
ATOM 735 O O . LYS A 1 91 ? 10.08248 -7.20655 16.76923 1.000 107.08000 90 LYS A O 1
ATOM 741 N N . LEU A 1 92 ? 11.59566 -7.51423 18.41142 1.000 102.06524 91 LEU A N 1
ATOM 742 C CA . LEU A 1 92 ? 11.07933 -8.83874 18.73806 1.000 104.59237 91 LEU A CA 1
ATOM 743 C C . LEU A 1 92 ? 9.67475 -8.76659 19.32263 1.000 104.79589 91 LEU A C 1
ATOM 744 O O . LEU A 1 92 ? 8.86206 -9.66527 19.08369 1.000 106.24159 91 LEU A O 1
ATOM 749 N N . GLN A 1 93 ? 9.36906 -7.71040 20.07996 1.000 103.74919 92 GLN A N 1
ATOM 750 C CA . GLN A 1 93 ? 8.01237 -7.51369 20.57831 1.000 106.13315 92 GLN A CA 1
ATOM 751 C C . GLN A 1 93 ? 7.03004 -7.35866 19.42739 1.000 109.70292 92 GLN A C 1
ATOM 752 O O . GLN A 1 93 ? 5.96286 -7.98723 19.41366 1.000 111.22510 92 GLN A O 1
ATOM 758 N N . GLU A 1 94 ? 7.36951 -6.50613 18.45657 1.000 110.67217 93 GLU A N 1
ATOM 759 C CA . GLU A 1 94 ? 6.49650 -6.33872 17.29875 1.000 114.66540 93 GLU A CA 1
ATOM 760 C C . GLU A 1 94 ? 6.31801 -7.65417 16.54782 1.000 113.13052 93 GLU A C 1
ATOM 761 O O . GLU A 1 94 ? 5.20000 -8.00088 16.14054 1.000 115.13162 93 GLU A O 1
ATOM 767 N N . GLU A 1 95 ? 7.40788 -8.40720 16.36758 1.000 112.60552 94 GLU A N 1
ATOM 768 C CA . GLU A 1 95 ? 7.31469 -9.67553 15.64797 1.000 112.09849 94 GLU A CA 1
ATOM 769 C C . GLU A 1 95 ? 6.44213 -10.68036 16.39397 1.000 112.34888 94 GLU A C 1
ATOM 770 O O . GLU A 1 95 ? 5.64797 -11.39997 15.77758 1.000 113.60858 94 GLU A O 1
ATOM 776 N N . LEU A 1 96 ? 6.57071 -10.74304 17.72150 1.000 109.30766 95 LEU A N 1
ATOM 777 C CA . LEU A 1 96 ? 5.76525 -11.67980 18.49885 1.000 109.71892 95 LEU A CA 1
ATOM 778 C C . LEU A 1 96 ? 4.29230 -11.28971 18.47926 1.000 112.22379 95 LEU A C 1
ATOM 779 O O . LEU A 1 96 ? 3.41394 -12.16045 18.42515 1.000 113.59674 95 LEU A O 1
ATOM 784 N N . GLU A 1 97 ? 4.00088 -9.98647 18.52243 1.000 114.49092 96 GLU A N 1
ATOM 785 C CA . GLU A 1 97 ? 2.61641 -9.53649 18.40194 1.000 117.02252 96 GLU A CA 1
ATOM 786 C C . GLU A 1 97 ? 2.02884 -9.93578 17.05424 1.000 118.42027 96 GLU A C 1
ATOM 787 O O . GLU A 1 97 ? 0.89985 -10.43988 16.97742 1.000 119.83706 96 GLU A O 1
ATOM 793 N N . GLU A 1 98 ? 2.77714 -9.68915 15.97442 1.000 117.70496 97 GLU A N 1
ATOM 794 C CA . GLU A 1 98 ? 2.33053 -10.10237 14.64691 1.000 122.63317 97 GLU A CA 1
ATOM 795 C C . GLU A 1 98 ? 2.11051 -11.60939 14.57355 1.000 123.31237 97 GLU A C 1
ATOM 796 O O . GLU A 1 98 ? 1.14812 -12.07262 13.94880 1.000 128.29910 97 GLU A O 1
ATOM 802 N N . LEU A 1 99 ? 2.99518 -12.38927 15.20105 1.000 118.95976 98 LEU A N 1
ATOM 803 C CA . LEU A 1 99 ? 2.82085 -13.83895 15.23839 1.000 118.40816 98 LEU A CA 1
ATOM 804 C C . LEU A 1 99 ? 1.51530 -14.21967 15.92535 1.000 119.37222 98 LEU A C 1
ATOM 805 O O . LEU A 1 99 ? 0.73274 -15.01897 15.39767 1.000 123.39686 98 LEU A O 1
ATOM 810 N N . LEU A 1 100 ? 1.27716 -13.67414 17.12160 1.000 120.00656 99 LEU A N 1
ATOM 811 C CA . LEU A 1 100 ? 0.05201 -13.99613 17.84960 1.000 121.04714 99 LEU A CA 1
ATOM 812 C C . LEU A 1 100 ? -1.18560 -13.60379 17.05226 1.000 121.89511 99 LEU A C 1
ATOM 813 O O . LEU A 1 100 ? -2.19869 -14.31477 17.07229 1.000 121.74124 99 LEU A O 1
ATOM 818 N N . GLU A 1 101 ? -1.12747 -12.46807 16.35318 1.000 122.93698 100 GLU A N 1
ATOM 819 C CA . GLU A 1 101 ? -2.25444 -12.05735 15.52098 1.000 124.39951 100 GLU A CA 1
ATOM 820 C C . GLU A 1 101 ? -2.48671 -13.04193 14.38001 1.000 125.06461 100 GLU A C 1
ATOM 821 O O . GLU A 1 101 ? -3.61518 -13.49553 14.15734 1.000 125.73628 100 GLU A O 1
ATOM 827 N N . ASN A 1 102 ? -1.43228 -13.37771 13.64150 1.000 125.33196 101 ASN A N 1
ATOM 828 C CA . ASN A 1 102 ? -1.54588 -14.28949 12.50513 1.000 126.22719 101 ASN A CA 1
ATOM 829 C C . ASN A 1 102 ? -1.99337 -15.68203 12.94403 1.000 124.61088 101 ASN A C 1
ATOM 830 O O . ASN A 1 102 ? -2.64137 -16.40344 12.18557 1.000 125.59528 101 ASN A O 1
ATOM 835 N N . LEU A 1 108 ? -1.05831 -18.82525 8.93035 1.000 112.86920 107 LEU A N 1
ATOM 836 C CA . LEU A 1 108 ? -0.48362 -19.16966 7.63574 1.000 111.38902 107 LEU A CA 1
ATOM 837 C C . LEU A 1 108 ? 0.08695 -20.58634 7.64034 1.000 112.68156 107 LEU A C 1
ATOM 838 O O . LEU A 1 108 ? -0.31938 -21.43210 6.84277 1.000 116.29702 107 LEU A O 1
ATOM 843 N N . SER A 1 109 ? 1.02508 -20.83681 8.55193 1.000 113.89490 108 SER A N 1
ATOM 844 C CA . SER A 1 109 ? 1.74397 -22.10831 8.59732 1.000 115.23538 108 SER A CA 1
ATOM 845 C C . SER A 1 109 ? 2.20583 -22.34377 10.02864 1.000 117.92203 108 SER A C 1
ATOM 846 O O . SER A 1 109 ? 3.03144 -21.58623 10.54657 1.000 120.91344 108 SER A O 1
ATOM 849 N N . GLU A 1 110 ? 1.64137 -23.36860 10.67355 1.000 118.72126 109 GLU A N 1
ATOM 850 C CA . GLU A 1 110 ? 1.95925 -23.64356 12.07268 1.000 120.87431 109 GLU A CA 1
ATOM 851 C C . GLU A 1 110 ? 3.43233 -23.99224 12.26010 1.000 119.80460 109 GLU A C 1
ATOM 852 O O . GLU A 1 110 ? 4.05437 -23.57672 13.24529 1.000 118.79041 109 GLU A O 1
ATOM 858 N N . GLU A 1 111 ? 4.00890 -24.76205 11.33446 1.000 118.12638 110 GLU A N 1
ATOM 859 C CA . GLU A 1 111 ? 5.41888 -25.12047 11.46524 1.000 120.57654 110 GLU A CA 1
ATOM 860 C C . GLU A 1 111 ? 6.31366 -23.89886 11.28102 1.000 119.24287 110 GLU A C 1
ATOM 861 O O . GLU A 1 111 ? 7.31851 -23.73803 11.98944 1.000 118.42741 110 GLU A O 1
ATOM 867 N N . GLU A 1 112 ? 5.95439 -23.01687 10.34531 1.000 120.00138 111 GLU A N 1
ATOM 868 C CA . GLU A 1 112 ? 6.67635 -21.75744 10.20618 1.000 119.26579 111 GLU A CA 1
ATOM 869 C C . GLU A 1 112 ? 6.54727 -20.91083 11.46493 1.000 117.90152 111 GLU A C 1
ATOM 870 O O . GLU A 1 112 ? 7.49536 -20.22708 11.85907 1.000 116.63027 111 GLU A O 1
ATOM 876 N N . ARG A 1 113 ? 5.38030 -20.94549 12.11326 1.000 117.20317 112 ARG A N 1
ATOM 877 C CA . ARG A 1 113 ? 5.21177 -20.20365 13.36047 1.000 116.20108 112 ARG A CA 1
ATOM 878 C C . ARG A 1 113 ? 6.07622 -20.79134 14.46968 1.000 115.40898 112 ARG A C 1
ATOM 879 O O . ARG A 1 113 ? 6.61910 -20.05360 15.29910 1.000 113.69814 112 ARG A O 1
ATOM 887 N N . LEU A 1 114 ? 6.23115 -22.11528 14.48780 1.000 115.43421 113 LEU A N 1
ATOM 888 C CA . LEU A 1 114 ? 7.14145 -22.73517 15.44705 1.000 113.31240 113 LEU A CA 1
ATOM 889 C C . LEU A 1 114 ? 8.57664 -22.27916 15.20648 1.000 112.03745 113 LEU A C 1
ATOM 890 O O . LEU A 1 114 ? 9.30358 -21.93463 16.15113 1.000 114.10593 113 LEU A O 1
ATOM 895 N N . GLU A 1 115 ? 8.99354 -22.26026 13.93804 1.000 113.81465 114 GLU A N 1
ATOM 896 C CA . GLU A 1 115 ? 10.32364 -21.75715 13.59584 1.000 115.26038 114 GLU A CA 1
ATOM 897 C C . GLU A 1 115 ? 10.48329 -20.29328 13.99908 1.000 112.57095 114 GLU A C 1
ATOM 898 O O . GLU A 1 115 ? 11.53581 -19.89003 14.50840 1.000 108.60666 114 GLU A O 1
ATOM 904 N N . LYS A 1 116 ? 9.45087 -19.48245 13.75995 1.000 113.08757 115 LYS A N 1
ATOM 905 C CA . LYS A 1 116 ? 9.49261 -18.06826 14.11748 1.000 111.35183 115 LYS A CA 1
ATOM 906 C C . LYS A 1 116 ? 9.63396 -17.88111 15.62164 1.000 109.35665 115 LYS A C 1
ATOM 907 O O . LYS A 1 116 ? 10.37719 -17.00410 16.07733 1.000 107.41568 115 LYS A O 1
ATOM 913 N N . LEU A 1 117 ? 8.90099 -18.67636 16.40719 1.000 108.52129 116 LEU A N 1
ATOM 914 C CA . LEU A 1 117 ? 9.01425 -18.59889 17.86122 1.000 107.42926 116 LEU A CA 1
ATOM 915 C C . LEU A 1 117 ? 10.41387 -18.97845 18.31934 1.000 104.71131 116 LEU A C 1
ATOM 916 O O . LEU A 1 117 ? 10.98416 -18.33061 19.20941 1.000 102.83439 116 LEU A O 1
ATOM 921 N N . LYS A 1 118 ? 10.98095 -20.02755 17.71328 1.000 105.42385 117 LYS A N 1
ATOM 922 C CA . LYS A 1 118 ? 12.35176 -20.41943 18.02622 1.000 102.15395 117 LYS A CA 1
ATOM 923 C C . LYS A 1 118 ? 13.33025 -19.28709 17.72180 1.000 101.46021 117 LYS A C 1
ATOM 924 O O . LYS A 1 118 ? 14.20833 -18.98134 18.53796 1.000 99.71652 117 LYS A O 1
ATOM 930 N N . GLU A 1 119 ? 13.17760 -18.64109 16.55913 1.000 104.08171 118 GLU A N 1
ATOM 931 C CA . GLU A 1 119 ? 14.03738 -17.51295 16.18972 1.000 104.44551 118 GLU A CA 1
ATOM 932 C C . GLU A 1 119 ? 13.91848 -16.37042 17.19501 1.000 101.50568 118 GLU A C 1
ATOM 933 O O . GLU A 1 119 ? 14.92934 -15.81001 17.64793 1.000 98.63349 118 GLU A O 1
ATOM 939 N N . LEU A 1 120 ? 12.67945 -15.98069 17.50965 1.000 101.34252 119 LEU A N 1
ATOM 940 C CA . LEU A 1 120 ? 12.42582 -14.94396 18.50482 1.000 98.20003 119 LEU A CA 1
ATOM 941 C C . LEU A 1 120 ? 13.13557 -15.25180 19.81618 1.000 96.03919 119 LEU A C 1
ATOM 942 O O . LEU A 1 120 ? 13.83555 -14.39726 20.37442 1.000 95.41194 119 LEU A O 1
ATOM 947 N N . ALA A 1 121 ? 12.95536 -16.47406 20.32576 1.000 95.39888 120 ALA A N 1
ATOM 948 C CA . ALA A 1 121 ? 13.53260 -16.83206 21.61740 1.000 93.28191 120 ALA A CA 1
ATOM 949 C C . ALA A 1 121 ? 15.05573 -16.82709 21.56903 1.000 94.12793 120 ALA A C 1
ATOM 950 O O . ALA A 1 121 ? 15.70931 -16.37745 22.51906 1.000 91.49149 120 ALA A O 1
ATOM 952 N N . GLU A 1 122 ? 15.64008 -17.32046 20.47336 1.000 96.92413 121 GLU A N 1
ATOM 953 C CA . GLU A 1 122 ? 17.09551 -17.33932 20.35880 1.000 97.16042 121 GLU A CA 1
ATOM 954 C C . GLU A 1 122 ? 17.66322 -15.92522 20.36262 1.000 93.18327 121 GLU A C 1
ATOM 955 O O . GLU A 1 122 ? 18.65466 -15.63917 21.05136 1.000 89.37604 121 GLU A O 1
ATOM 961 N N . GLU A 1 123 ? 17.04503 -15.02116 19.59702 1.000 92.72112 122 GLU A N 1
ATOM 962 C CA . GLU A 1 123 ? 17.54635 -13.65002 19.56351 1.000 94.92523 122 GLU A CA 1
ATOM 963 C C . GLU A 1 123 ? 17.36135 -12.96497 20.91286 1.000 90.84254 122 GLU A C 1
ATOM 964 O O . GLU A 1 123 ? 18.24438 -12.22160 21.36524 1.000 88.42151 122 GLU A O 1
ATOM 970 N N . LEU A 1 124 ? 16.22827 -13.21790 21.57605 1.000 90.72750 123 LEU A N 1
ATOM 971 C CA . LEU A 1 124 ? 15.99430 -12.66570 22.90583 1.000 87.77821 123 LEU A CA 1
ATOM 972 C C . LEU A 1 124 ? 17.07070 -13.12138 23.88174 1.000 86.60278 123 LEU A C 1
ATOM 973 O O . LEU A 1 124 ? 17.61388 -12.31743 24.65042 1.000 84.31540 123 LEU A O 1
ATOM 978 N N . LYS A 1 125 ? 17.38239 -14.41963 23.86590 1.000 87.99579 124 LYS A N 1
ATOM 979 C CA . LYS A 1 125 ? 18.39087 -14.96909 24.76470 1.000 87.82144 124 LYS A CA 1
ATOM 980 C C . LYS A 1 125 ? 19.75888 -14.35288 24.49884 1.000 88.20579 124 LYS A C 1
ATOM 981 O O . LYS A 1 125 ? 20.47119 -13.96744 25.43624 1.000 86.63475 124 LYS A O 1
ATOM 987 N N . GLU A 1 126 ? 20.15956 -14.28512 23.22406 1.000 87.94406 125 GLU A N 1
ATOM 988 C CA . GLU A 1 126 ? 21.45400 -13.69263 22.89174 1.000 88.38792 125 GLU A CA 1
ATOM 989 C C . GLU A 1 126 ? 21.54083 -12.25035 23.37769 1.000 86.83744 125 GLU A C 1
ATOM 990 O O . GLU A 1 126 ? 22.55610 -11.83692 23.95621 1.000 85.16977 125 GLU A O 1
ATOM 996 N N . THR A 1 127 ? 20.49059 -11.46081 23.12936 1.000 84.72258 126 THR A N 1
ATOM 997 C CA . THR A 1 127 ? 20.50479 -10.06058 23.54154 1.000 83.50345 126 THR A CA 1
ATOM 998 C C . THR A 1 127 ? 20.59440 -9.93407 25.05813 1.000 79.32591 126 THR A C 1
ATOM 999 O O . THR A 1 127 ? 21.37442 -9.12623 25.58089 1.000 76.74158 126 THR A O 1
ATOM 1003 N N . ALA A 1 128 ? 19.79351 -10.72319 25.78283 1.000 82.15384 127 ALA A N 1
ATOM 1004 C CA . ALA A 1 128 ? 19.82813 -10.67652 27.24088 1.000 80.39608 127 ALA A CA 1
ATOM 1005 C C . ALA A 1 128 ? 21.20848 -11.03336 27.77506 1.000 81.49318 127 ALA A C 1
ATOM 1006 O O . ALA A 1 128 ? 21.70383 -10.39756 28.71495 1.000 78.96062 127 ALA A O 1
ATOM 1008 N N . GLU A 1 129 ? 21.85214 -12.04403 27.18836 1.000 85.97938 128 GLU A N 1
ATOM 1009 C CA . GLU A 1 129 ? 23.14874 -12.46021 27.71141 1.000 84.83332 128 GLU A CA 1
ATOM 1010 C C . GLU A 1 129 ? 24.23335 -11.43785 27.38550 1.000 81.96888 128 GLU A C 1
ATOM 1011 O O . GLU A 1 129 ? 25.10824 -11.17075 28.21822 1.000 81.78289 128 GLU A O 1
ATOM 1017 N N . LYS A 1 130 ? 24.18639 -10.83659 26.19234 1.000 81.95046 129 LYS A N 1
ATOM 1018 C CA . LYS A 1 130 ? 25.12290 -9.75804 25.88123 1.000 82.04690 129 LYS A CA 1
ATOM 1019 C C . LYS A 1 130 ? 24.93992 -8.57937 26.83280 1.000 82.38030 129 LYS A C 1
ATOM 1020 O O . LYS A 1 130 ? 25.92019 -7.95944 27.27475 1.000 82.68394 129 LYS A O 1
ATOM 1026 N N . LEU A 1 131 ? 23.68715 -8.25394 27.15971 1.000 80.88702 130 LEU A N 1
ATOM 1027 C CA . LEU A 1 131 ? 23.43089 -7.15937 28.08844 1.000 81.08952 130 LEU A CA 1
ATOM 1028 C C . LEU A 1 131 ? 23.97918 -7.47899 29.47381 1.000 79.19757 130 LEU A C 1
ATOM 1029 O O . LEU A 1 131 ? 24.60053 -6.62344 30.11493 1.000 78.42109 130 LEU A O 1
ATOM 1034 N N . LEU A 1 132 ? 23.74595 -8.70408 29.95571 1.000 78.80067 131 LEU A N 1
ATOM 1035 C CA . LEU A 1 132 ? 24.28993 -9.11311 31.24820 1.000 78.99322 131 LEU A CA 1
ATOM 1036 C C . LEU A 1 132 ? 25.81346 -9.05917 31.24512 1.000 82.02864 131 LEU A C 1
ATOM 1037 O O . LEU A 1 132 ? 26.43363 -8.69055 32.24861 1.000 83.56412 131 LEU A O 1
ATOM 1042 N N . LYS A 1 133 ? 26.43048 -9.41140 30.11661 1.000 81.57861 132 LYS A N 1
ATOM 1043 C CA . LYS A 1 133 ? 27.88569 -9.37475 29.99982 1.000 84.98863 132 LYS A CA 1
ATOM 1044 C C . LYS A 1 133 ? 28.40996 -7.94727 30.12150 1.000 84.68397 132 LYS A C 1
ATOM 1045 O O . LYS A 1 133 ? 29.37026 -7.67775 30.86108 1.000 88.09841 132 LYS A O 1
ATOM 1051 N N . SER A 1 134 ? 27.77510 -7.01635 29.40746 1.000 81.78254 133 SER A N 1
ATOM 1052 C CA . SER A 1 134 ? 28.16070 -5.61115 29.51355 1.000 85.89607 133 SER A CA 1
ATOM 1053 C C . SER A 1 134 ? 27.94863 -5.08142 30.93010 1.000 84.92579 133 SER A C 1
ATOM 1054 O O . SER A 1 134 ? 28.77542 -4.31671 31.44978 1.000 87.08217 133 SER A O 1
ATOM 1057 N N . ILE A 1 135 ? 26.84340 -5.47871 31.56811 1.000 82.43855 134 ILE A N 1
ATOM 1058 C CA . ILE A 1 135 ? 26.56416 -5.05193 32.93857 1.000 81.95728 134 ILE A CA 1
ATOM 1059 C C . ILE A 1 135 ? 27.65827 -5.53588 33.88030 1.000 84.39237 134 ILE A C 1
ATOM 1060 O O . ILE A 1 135 ? 28.13617 -4.78956 34.74353 1.000 87.39162 134 ILE A O 1
ATOM 1065 N N . GLU A 1 136 ? 28.04531 -6.80663 33.74661 1.000 88.36567 135 GLU A N 1
ATOM 1066 C CA . GLU A 1 136 ? 29.09654 -7.36147 34.59235 1.000 91.56313 135 GLU A CA 1
ATOM 1067 C C . GLU A 1 136 ? 30.40991 -6.61674 34.39670 1.000 89.20398 135 GLU A C 1
ATOM 1068 O O . GLU A 1 136 ? 31.10429 -6.29987 35.37237 1.000 91.27060 135 GLU A O 1
ATOM 1074 N N . GLU A 1 137 ? 30.76860 -6.33084 33.14141 1.000 88.79659 136 GLU A N 1
ATOM 1075 C CA . GLU A 1 137 ? 32.00342 -5.59196 32.88311 1.000 91.10625 136 GLU A CA 1
ATOM 1076 C C . GLU A 1 137 ? 31.97381 -4.21855 33.54865 1.000 88.90461 136 GLU A C 1
ATOM 1077 O O . GLU A 1 137 ? 32.94365 -3.80494 34.20195 1.000 88.92166 136 GLU A O 1
ATOM 1083 N N . PHE A 1 138 ? 30.85754 -3.49952 33.40277 1.000 85.25947 137 PHE A N 1
ATOM 1084 C CA . PHE A 1 138 ? 30.78302 -2.14697 33.94891 1.000 86.65290 137 PHE A CA 1
ATOM 1085 C C . PHE A 1 138 ? 30.79146 -2.16769 35.47464 1.000 85.79918 137 PHE A C 1
ATOM 1086 O O . PHE A 1 138 ? 31.41560 -1.30817 36.11364 1.000 85.81362 137 PHE A O 1
ATOM 1094 N N . SER A 1 139 ? 30.12873 -3.15960 36.07747 1.000 85.84396 138 SER A N 1
ATOM 1095 C CA . SER A 1 139 ? 30.12710 -3.27247 37.53171 1.000 85.81319 138 SER A CA 1
ATOM 1096 C C . SER A 1 139 ? 31.51626 -3.59767 38.06340 1.000 89.31235 138 SER A C 1
ATOM 1097 O O . SER A 1 139 ? 31.93518 -3.04897 39.09032 1.000 90.29988 138 SER A O 1
ATOM 1100 N N . LYS A 1 140 ? 32.24627 -4.48699 37.38268 1.000 90.17462 139 LYS A N 1
ATOM 1101 C CA . LYS A 1 140 ? 33.61270 -4.78158 37.80132 1.000 90.28251 139 LYS A CA 1
ATOM 1102 C C . LYS A 1 140 ? 34.49370 -3.54399 37.69673 1.000 89.89094 139 LYS A C 1
ATOM 1103 O O . LYS A 1 140 ? 35.32390 -3.28436 38.57988 1.000 93.25605 139 LYS A O 1
ATOM 1109 N N . PHE A 1 141 ? 34.32488 -2.76450 36.62415 1.000 86.80732 140 PHE A N 1
ATOM 1110 C CA . PHE A 1 141 ? 35.09663 -1.53259 36.48936 1.000 84.79194 140 PHE A CA 1
ATOM 1111 C C . PHE A 1 141 ? 34.80881 -0.57601 37.63934 1.000 89.90203 140 PHE A C 1
ATOM 1112 O O . PHE A 1 141 ? 35.73126 -0.00310 38.23018 1.000 90.42825 140 PHE A O 1
ATOM 1120 N N . LEU A 1 142 ? 33.52870 -0.39351 37.97384 1.000 90.97723 141 LEU A N 1
ATOM 1121 C CA . LEU A 1 142 ? 33.17953 0.53713 39.04592 1.000 90.64392 141 LEU A CA 1
ATOM 1122 C C . LEU A 1 142 ? 33.68669 0.04959 40.40066 1.000 93.34208 141 LEU A C 1
ATOM 1123 O O . LEU A 1 142 ? 34.13175 0.85254 41.23262 1.000 94.72722 141 LEU A O 1
ATOM 1128 N N . GLU A 1 143 ? 33.65608 -1.26383 40.63491 1.000 94.02465 142 GLU A N 1
ATOM 1129 C CA . GLU A 1 143 ? 34.13585 -1.78225 41.91217 1.000 94.38669 142 GLU A CA 1
ATOM 1130 C C . GLU A 1 143 ? 35.64954 -1.63933 42.03686 1.000 96.64281 142 GLU A C 1
ATOM 1131 O O . GLU A 1 143 ? 36.15742 -1.29069 43.11007 1.000 97.53081 142 GLU A O 1
ATOM 1137 N N . GLU A 1 144 ? 36.38904 -1.88006 40.94926 1.000 99.44728 143 GLU A N 1
ATOM 1138 C CA . GLU A 1 144 ? 37.82705 -1.61871 40.97355 1.000 95.50139 143 GLU A CA 1
ATOM 1139 C C . GLU A 1 144 ? 38.11656 -0.13417 41.17498 1.000 96.60156 143 GLU A C 1
ATOM 1140 O O . GLU A 1 144 ? 39.05337 0.23390 41.89820 1.000 97.29203 143 GLU A O 1
ATOM 1146 N N . LEU A 1 145 ? 37.32352 0.73391 40.53976 1.000 96.93105 144 LEU A N 1
ATOM 1147 C CA . LEU A 1 145 ? 37.49738 2.17129 40.71965 1.000 97.36927 144 LEU A CA 1
ATOM 1148 C C . LEU A 1 145 ? 37.30314 2.57554 42.17548 1.000 98.32568 144 LEU A C 1
ATOM 1149 O O . LEU A 1 145 ? 38.03726 3.42447 42.69584 1.000 105.91269 144 LEU A O 1
ATOM 1154 N N . LYS A 1 146 ? 36.31832 1.97761 42.84909 1.000 96.11227 145 LYS A N 1
ATOM 1155 C CA . LYS A 1 146 ? 36.11585 2.29467 44.26030 1.000 98.32915 145 LYS A CA 1
ATOM 1156 C C . LYS A 1 146 ? 37.20445 1.68081 45.13354 1.000 97.65072 145 LYS A C 1
ATOM 1157 O O . LYS A 1 146 ? 37.56290 2.25277 46.17023 1.000 95.90271 145 LYS A O 1
ATOM 1163 N N . LYS A 1 147 ? 37.75217 0.53187 44.72944 1.000 99.44880 146 LYS A N 1
ATOM 1164 C CA . LYS A 1 147 ? 38.86939 -0.04393 45.47195 1.000 98.03867 146 LYS A CA 1
ATOM 1165 C C . LYS A 1 147 ? 40.10579 0.84191 45.38557 1.000 99.12403 146 LYS A C 1
ATOM 1166 O O . LYS A 1 147 ? 40.88028 0.92989 46.34537 1.000 97.06899 146 LYS A O 1
ATOM 1172 N N . LYS A 1 148 ? 40.30983 1.50302 44.24531 1.000 99.85430 147 LYS A N 1
ATOM 1173 C CA . LYS A 1 148 ? 41.46321 2.38533 44.07449 1.000 96.94632 147 LYS A CA 1
ATOM 1174 C C . LYS A 1 148 ? 41.33520 3.68512 44.86541 1.000 97.96653 147 LYS A C 1
ATOM 1175 O O . LYS A 1 148 ? 41.80579 4.73293 44.41253 1.000 96.03559 147 LYS A O 1
ATOM 1181 N N . LEU A 1 149 ? 40.70699 3.63658 46.03595 1.000 98.25793 148 LEU A N 1
ATOM 1182 C CA . LEU A 1 149 ? 40.42262 4.82227 46.82784 1.000 98.73947 148 LEU A CA 1
ATOM 1183 C C . LEU A 1 149 ? 40.87728 4.63076 48.26695 1.000 98.18995 148 LEU A C 1
ATOM 1184 O O . LEU A 1 149 ? 40.94612 3.49876 48.75716 1.000 98.11337 148 LEU A O 1
ATOM 1189 N N . PRO A 1 150 ? 41.21191 5.71910 48.96284 1.000 98.15640 149 PRO A N 1
ATOM 1190 C CA . PRO A 1 150 ? 41.61969 5.61181 50.37082 1.000 99.66762 149 PRO A CA 1
ATOM 1191 C C . PRO A 1 150 ? 40.50432 5.05737 51.24550 1.000 100.20508 149 PRO A C 1
ATOM 1192 O O . PRO A 1 150 ? 39.35378 4.90460 50.83073 1.000 101.69141 149 PRO A O 1
ATOM 1196 N N . LYS A 1 151 ? 40.86997 4.75235 52.49282 1.000 100.54230 150 LYS A N 1
ATOM 1197 C CA . LYS A 1 151 ? 39.90722 4.19234 53.43670 1.000 102.37911 150 LYS A CA 1
ATOM 1198 C C . LYS A 1 151 ? 38.83518 5.21084 53.80879 1.000 105.19863 150 LYS A C 1
ATOM 1199 O O . LYS A 1 151 ? 37.63687 4.90818 53.76809 1.000 104.83956 150 LYS A O 1
ATOM 1205 N N . ASN A 1 152 ? 39.24804 6.42275 54.18846 1.000 108.49284 151 ASN A N 1
ATOM 1206 C CA . ASN A 1 152 ? 38.27853 7.45792 54.53532 1.000 107.73752 151 ASN A CA 1
ATOM 1207 C C . ASN A 1 152 ? 37.44243 7.85365 53.32575 1.000 105.40413 151 ASN A C 1
ATOM 1208 O O . ASN A 1 152 ? 36.22304 8.03350 53.43388 1.000 104.97354 151 ASN A O 1
ATOM 1213 N N . ILE A 1 153 ? 38.08580 8.00093 52.16570 1.000 104.03832 152 ILE A N 1
ATOM 1214 C CA . ILE A 1 153 ? 37.37088 8.35767 50.94791 1.000 102.05536 152 ILE A CA 1
ATOM 1215 C C . ILE A 1 153 ? 36.42112 7.23618 50.56002 1.000 99.58083 152 ILE A C 1
ATOM 1216 O O . ILE A 1 153 ? 36.82441 6.07477 50.41891 1.000 100.03133 152 ILE A O 1
ATOM 1221 N N . LYS A 1 154 ? 35.14845 7.58180 50.38266 1.000 99.99005 153 LYS A N 1
ATOM 1222 C CA . LYS A 1 154 ? 34.12928 6.63308 49.96093 1.000 100.43835 153 LYS A CA 1
ATOM 1223 C C . LYS A 1 154 ? 33.38411 7.16494 48.74681 1.000 95.56871 153 LYS A C 1
ATOM 1224 O O . LYS A 1 154 ? 33.06478 8.35490 48.67354 1.000 98.58243 153 LYS A O 1
ATOM 1230 N N . LEU A 1 155 ? 33.10890 6.27364 47.79879 1.000 95.13367 154 LEU A N 1
ATOM 1231 C CA . LEU A 1 155 ? 32.36269 6.60449 46.59225 1.000 95.41309 154 LEU A CA 1
ATOM 123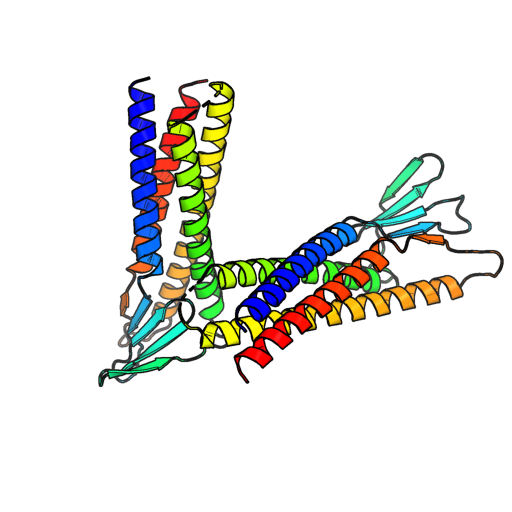2 C C . LEU A 1 155 ? 30.95101 6.05122 46.72331 1.000 97.55785 154 LEU A C 1
ATOM 1233 O O . LEU A 1 155 ? 30.76847 4.84839 46.93810 1.000 98.13448 154 LEU A O 1
ATOM 1238 N N . ASN A 1 156 ? 29.96103 6.92352 46.58771 1.000 94.55825 155 ASN A N 1
ATOM 1239 C CA . ASN A 1 156 ? 28.55579 6.54215 46.68248 1.000 97.73193 155 ASN A CA 1
ATOM 1240 C C . ASN A 1 156 ? 27.95903 6.59937 45.28038 1.000 97.50673 155 ASN A C 1
ATOM 1241 O O . ASN A 1 156 ? 27.68650 7.68236 44.75444 1.000 101.05089 155 ASN A O 1
ATOM 1246 N N . ILE A 1 157 ? 27.75998 5.43031 44.67889 1.000 93.26060 156 ILE A N 1
ATOM 1247 C CA . ILE A 1 157 ? 27.23489 5.32343 43.32366 1.000 90.37683 156 ILE A CA 1
ATOM 1248 C C . ILE A 1 157 ? 25.78069 4.88938 43.40751 1.000 88.74464 156 ILE A C 1
ATOM 1249 O O . ILE A 1 157 ? 25.42195 4.02916 44.22223 1.000 87.92937 156 ILE A O 1
ATOM 1254 N N . ASN A 1 158 ? 24.93831 5.48404 42.56673 1.000 88.81710 157 ASN A N 1
ATOM 1255 C CA . ASN A 1 158 ? 23.53112 5.10237 42.47939 1.000 89.67305 157 ASN A CA 1
ATOM 1256 C C . ASN A 1 158 ? 23.41161 4.05440 41.38010 1.000 87.74194 157 ASN A C 1
ATOM 1257 O O . ASN A 1 158 ? 23.36522 4.38282 40.19161 1.000 84.88099 157 ASN A O 1
ATOM 1262 N N . TYR A 1 159 ? 23.37072 2.78336 41.78153 1.000 85.05433 158 TYR A N 1
ATOM 1263 C CA . TYR A 1 159 ? 23.23549 1.65702 40.86654 1.000 85.46306 158 TYR A CA 1
ATOM 1264 C C . TYR A 1 159 ? 21.81742 1.46844 40.34810 1.000 84.49476 158 TYR A C 1
ATOM 1265 O O . TYR A 1 159 ? 21.46740 0.34409 39.97689 1.000 83.17108 158 TYR A O 1
ATOM 1274 N N . SER A 1 160 ? 20.99025 2.51588 40.34049 1.000 93.36144 159 SER A N 1
ATOM 1275 C CA . SER A 1 160 ? 19.60983 2.36593 39.89011 1.000 86.22125 159 SER A CA 1
ATOM 1276 C C . SER A 1 160 ? 19.54990 1.86390 38.45296 1.000 81.35032 159 SER A C 1
ATOM 1277 O O . SER A 1 160 ? 18.84596 0.89366 38.15366 1.000 80.50863 159 SER A O 1
ATOM 1280 N N . SER A 1 161 ? 20.29109 2.51113 37.54924 1.000 80.36446 160 SER A N 1
ATOM 1281 C CA . SER A 1 161 ? 20.25655 2.12115 36.14194 1.000 78.93723 160 SER A CA 1
ATOM 1282 C C . SER A 1 161 ? 20.81404 0.71707 35.93619 1.000 76.79832 160 SER A C 1
ATOM 1283 O O . SER A 1 161 ? 20.26709 -0.06648 35.15086 1.000 74.86887 160 SER A O 1
ATOM 1286 N N . ILE A 1 162 ? 21.90568 0.38236 36.62817 1.000 79.41457 161 ILE A N 1
ATOM 1287 C CA . ILE A 1 162 ? 22.50342 -0.94271 36.47919 1.000 78.53911 161 ILE A CA 1
ATOM 1288 C C . ILE A 1 162 ? 21.54793 -2.02229 36.97533 1.000 76.88446 161 ILE A C 1
ATOM 1289 O O . ILE A 1 162 ? 21.37967 -3.06667 36.33182 1.000 75.19499 161 ILE A O 1
ATOM 1294 N N . ASN A 1 163 ? 20.90072 -1.78931 38.12033 1.000 77.46318 162 ASN A N 1
ATOM 1295 C CA . ASN A 1 163 ? 19.95734 -2.77021 38.64529 1.000 77.20104 162 ASN A CA 1
ATOM 1296 C C . ASN A 1 163 ? 18.73686 -2.89468 37.74311 1.000 76.10575 162 ASN A C 1
ATOM 1297 O O . ASN A 1 163 ? 18.21769 -3.99956 37.54244 1.000 77.37202 162 ASN A O 1
ATOM 1302 N N . LEU A 1 164 ? 18.26485 -1.77076 37.19483 1.000 76.12421 163 LEU A N 1
ATOM 1303 C CA . LEU A 1 164 ? 17.17761 -1.80474 36.22230 1.000 75.08964 163 LEU A CA 1
ATOM 1304 C C . LEU A 1 164 ? 17.54888 -2.66283 35.02123 1.000 74.81215 163 LEU A C 1
ATOM 1305 O O . LEU A 1 164 ? 16.76845 -3.51830 34.58883 1.000 74.77877 163 LEU A O 1
ATOM 1310 N N . ALA A 1 165 ? 18.73874 -2.43211 34.46042 1.000 76.92497 164 ALA A N 1
ATOM 1311 C CA . ALA A 1 165 ? 19.18366 -3.20135 33.30335 1.000 74.38269 164 ALA A CA 1
ATOM 1312 C C . ALA A 1 165 ? 19.31439 -4.68282 33.63437 1.000 73.71401 164 ALA A C 1
ATOM 1313 O O . ALA A 1 165 ? 18.95242 -5.54054 32.82073 1.000 72.96157 164 ALA A O 1
ATOM 1315 N N . LYS A 1 166 ? 19.82285 -5.00525 34.82580 1.000 74.17373 165 LYS A N 1
ATOM 1316 C CA . LYS A 1 166 ? 19.96084 -6.40945 35.20307 1.000 76.17592 165 LYS A CA 1
ATOM 1317 C C . LYS A 1 166 ? 18.60038 -7.08027 35.35449 1.000 80.22008 165 LYS A C 1
ATOM 1318 O O . LYS A 1 166 ? 18.39883 -8.20551 34.87724 1.000 80.40867 165 LYS A O 1
ATOM 1324 N N . GLU A 1 167 ? 17.65421 -6.40671 36.01300 1.000 80.42515 166 GLU A N 1
ATOM 1325 C CA . GLU A 1 167 ? 16.31224 -6.96259 36.14589 1.000 83.35311 166 GLU A CA 1
ATOM 1326 C C . GLU A 1 167 ? 15.64505 -7.11860 34.78426 1.000 81.99943 166 GLU A C 1
ATOM 1327 O O . GLU A 1 167 ? 14.94035 -8.10547 34.53787 1.000 83.98100 166 GLU A O 1
ATOM 1333 N N . ALA A 1 168 ? 15.88185 -6.17032 33.87402 1.000 79.42704 167 ALA A N 1
ATOM 1334 C CA . ALA A 1 168 ? 15.30192 -6.26647 32.53965 1.000 78.07945 167 ALA A CA 1
ATOM 1335 C C . ALA A 1 168 ? 15.88626 -7.44244 31.77157 1.000 79.85722 167 ALA A C 1
ATOM 1336 O O . ALA A 1 168 ? 15.15349 -8.17941 31.10297 1.000 81.63883 167 ALA A O 1
ATOM 1338 N N . ALA A 1 169 ? 17.20396 -7.63820 31.86210 1.000 80.33363 168 ALA A N 1
ATOM 1339 C CA . ALA A 1 169 ? 17.83165 -8.76853 31.18784 1.000 78.88508 168 ALA A CA 1
ATOM 1340 C C . ALA A 1 169 ? 17.34366 -10.09086 31.76469 1.000 81.32369 168 ALA A C 1
ATOM 1341 O O . ALA A 1 169 ? 17.12131 -11.05498 31.02431 1.000 82.65487 168 ALA A O 1
ATOM 1343 N N . GLU A 1 170 ? 17.13955 -10.14864 33.08295 1.000 84.98258 169 GLU A N 1
ATOM 1344 C CA . GLU A 1 170 ? 16.65252 -11.38412 33.69050 1.000 86.60209 169 GLU A CA 1
ATOM 1345 C C . GLU A 1 170 ? 15.21110 -11.67417 33.28382 1.000 87.19889 169 GLU A C 1
ATOM 1346 O O . GLU A 1 170 ? 14.85740 -12.82837 33.01131 1.000 86.43151 169 GLU A O 1
ATOM 1352 N N . LYS A 1 171 ? 14.36743 -10.64058 33.21543 1.000 84.07856 170 LYS A N 1
ATOM 1353 C CA . LYS A 1 171 ? 13.00161 -10.84057 32.73758 1.000 86.06873 170 LYS A CA 1
ATOM 1354 C C . LYS A 1 171 ? 12.97979 -11.25413 31.26924 1.000 86.09794 170 LYS A C 1
ATOM 1355 O O . LYS A 1 171 ? 12.16392 -12.09304 30.86775 1.000 89.57773 170 LYS A O 1
ATOM 1361 N N . ALA A 1 172 ? 13.87195 -10.68514 30.45338 1.000 85.86376 171 ALA A N 1
ATOM 1362 C CA . ALA A 1 172 ? 13.96528 -11.09849 29.05634 1.000 83.34048 171 ALA A CA 1
ATOM 1363 C C . ALA A 1 172 ? 14.40210 -12.55338 28.94017 1.000 86.53216 171 ALA A C 1
ATOM 1364 O O . ALA A 1 172 ? 13.89356 -13.29573 28.09374 1.000 85.74838 171 ALA A O 1
ATOM 1366 N N . LEU A 1 173 ? 15.34699 -12.97713 29.78293 1.000 88.08255 172 LEU A N 1
ATOM 1367 C CA . LEU A 1 173 ? 15.77235 -14.37427 29.78466 1.000 88.16052 172 LEU A CA 1
ATOM 1368 C C . LEU A 1 173 ? 14.63207 -15.29529 30.20482 1.000 91.77867 172 LEU A C 1
ATOM 1369 O O . LEU A 1 173 ? 14.45847 -16.38487 29.64274 1.000 91.86050 172 LEU A O 1
ATOM 1374 N N . GLU A 1 174 ? 13.84411 -14.87044 31.19479 1.000 91.01099 173 GLU A N 1
ATOM 1375 C CA . GLU A 1 174 ? 12.68846 -15.65697 31.61571 1.000 91.88842 173 GLU A CA 1
ATOM 1376 C C . GLU A 1 174 ? 11.67564 -15.79021 30.48471 1.000 90.15645 173 GLU A C 1
ATOM 1377 O O . GLU A 1 174 ? 11.15157 -16.88225 30.23266 1.000 89.85080 173 GLU A O 1
ATOM 1383 N N . ALA A 1 175 ? 11.40773 -14.69020 29.77680 1.000 87.82728 174 ALA A N 1
ATOM 1384 C CA . ALA A 1 175 ? 10.49529 -14.73977 28.63709 1.000 88.40699 174 ALA A CA 1
ATOM 1385 C C . ALA A 1 175 ? 11.03719 -15.63749 27.53080 1.000 86.26742 174 ALA A C 1
ATOM 1386 O O . ALA A 1 175 ? 10.27991 -16.38026 26.89529 1.000 85.99904 174 ALA A O 1
ATOM 1388 N N . SER A 1 176 ? 12.34514 -15.56622 27.27345 1.000 89.67975 175 SER A N 1
ATOM 1389 C CA . SER A 1 176 ? 12.96075 -16.42405 26.26532 1.000 88.99234 175 SER A CA 1
ATOM 1390 C C . SER A 1 176 ? 12.82649 -17.89817 26.62493 1.000 90.93764 175 SER A C 1
ATOM 1391 O O . SER A 1 176 ? 12.51572 -18.72851 25.76463 1.000 91.60301 175 SER A O 1
ATOM 1394 N N . GLU A 1 177 ? 13.05104 -18.24398 27.89254 1.000 90.84157 176 GLU A N 1
ATOM 1395 C CA . GLU A 1 177 ? 12.93521 -19.64281 28.28918 1.000 91.30763 176 GLU A CA 1
ATOM 1396 C C . GLU A 1 177 ? 11.48125 -20.09822 28.29033 1.000 94.12522 176 GLU A C 1
ATOM 1397 O O . GLU A 1 177 ? 11.19962 -21.26605 28.00033 1.000 97.30462 176 GLU A O 1
ATOM 1403 N N . LEU A 1 178 ? 10.54126 -19.18865 28.56554 1.000 94.32372 177 LEU A N 1
ATOM 1404 C CA . LEU A 1 178 ? 9.12807 -19.53274 28.41594 1.000 92.66839 177 LEU A CA 1
ATOM 1405 C C . LEU A 1 178 ? 8.76993 -19.79505 26.95684 1.000 94.65743 177 LEU A C 1
ATOM 1406 O O . LEU A 1 178 ? 8.04102 -20.74913 26.64755 1.000 96.03494 177 LEU A O 1
ATOM 1411 N N . LEU A 1 179 ? 9.26371 -18.95372 26.04643 1.000 94.06457 178 LEU A N 1
ATOM 1412 C CA . LEU A 1 179 ? 9.06943 -19.20335 24.61947 1.000 94.33296 178 LEU A CA 1
ATOM 1413 C C . LEU A 1 179 ? 9.70975 -20.52093 24.19234 1.000 97.52423 178 LEU A C 1
ATOM 1414 O O . LEU A 1 179 ? 9.17060 -21.23736 23.34060 1.000 99.04559 178 LEU A O 1
ATOM 1419 N N . GLU A 1 180 ? 10.87184 -20.84773 24.76283 1.000 98.63813 179 GLU A N 1
ATOM 1420 C CA . GLU A 1 180 ? 11.53478 -22.10871 24.43819 1.000 98.59023 179 GLU A CA 1
ATOM 1421 C C . GLU A 1 180 ? 10.72527 -23.30045 24.92840 1.000 103.17911 179 GLU A C 1
ATOM 1422 O O . GLU A 1 180 ? 10.64957 -24.32847 24.24636 1.000 105.00467 179 GLU A O 1
ATOM 1428 N N . GLU A 1 181 ? 10.13534 -23.18717 26.12044 1.000 104.32900 180 GLU A N 1
ATOM 1429 C CA . GLU A 1 181 ? 9.22917 -24.22561 26.59910 1.000 104.80695 180 GLU A CA 1
ATOM 1430 C C . GLU A 1 181 ? 8.06086 -24.40771 25.64219 1.000 103.88923 180 GLU A C 1
ATOM 1431 O O . GLU A 1 181 ? 7.67080 -25.54045 25.33725 1.000 104.98251 180 GLU A O 1
ATOM 1437 N N . VAL A 1 182 ? 7.47883 -23.30001 25.17384 1.000 104.82826 181 VAL A N 1
ATOM 1438 C CA . VAL A 1 182 ? 6.38875 -23.39283 24.19962 1.000 103.97742 181 VAL A CA 1
ATOM 1439 C C . VAL A 1 182 ? 6.85542 -24.12969 22.94930 1.000 105.17523 181 VAL A C 1
ATOM 1440 O O . VAL A 1 182 ? 6.20841 -25.07648 22.47743 1.000 107.15834 181 VAL A O 1
ATOM 1444 N N . TYR A 1 183 ? 8.00601 -23.71664 22.41361 1.000 105.63023 182 TYR A N 1
ATOM 1445 C CA . TYR A 1 183 ? 8.52116 -24.30858 21.18398 1.000 104.22203 182 TYR A CA 1
ATOM 1446 C C . TYR A 1 183 ? 8.78730 -25.79518 21.35595 1.000 105.60130 182 TYR A C 1
ATOM 1447 O O . TYR A 1 183 ? 8.48011 -26.59235 20.46511 1.000 106.03071 182 TYR A O 1
ATOM 1456 N N . GLU A 1 184 ? 9.33000 -26.19222 22.50607 1.000 106.44006 183 GLU A N 1
ATOM 1457 C CA . GLU A 1 184 ? 9.66193 -27.59589 22.71311 1.000 107.62605 183 GLU A CA 1
ATOM 1458 C C . GLU A 1 184 ? 8.40131 -28.42704 22.91827 1.000 110.09498 183 GLU A C 1
ATOM 1459 O O . GLU A 1 184 ? 8.22202 -29.46706 22.27324 1.000 109.94424 183 GLU A O 1
ATOM 1465 N N . SER A 1 185 ? 7.50317 -27.97263 23.79913 1.000 112.18729 184 SER A N 1
ATOM 1466 C CA . SER A 1 185 ? 6.26514 -28.69180 24.06837 1.000 111.66661 184 SER A CA 1
ATOM 1467 C C . SER A 1 185 ? 5.36292 -28.76617 22.84554 1.000 112.27747 184 SER A C 1
ATOM 1468 O O . SER A 1 185 ? 4.45588 -29.60480 22.81132 1.000 121.05730 184 SER A O 1
ATOM 1471 N N . SER A 1 186 ? 5.58829 -27.91712 21.84151 1.000 112.00034 185 SER A N 1
ATOM 1472 C CA . SER A 1 186 ? 4.77325 -27.95519 20.63377 1.000 111.61071 185 SER A CA 1
ATOM 1473 C C . SER A 1 186 ? 5.43487 -28.71554 19.48923 1.000 111.09553 185 SER A C 1
ATOM 1474 O O . SER A 1 186 ? 4.77142 -29.51586 18.82367 1.000 113.30122 185 SER A O 1
ATOM 1477 N N . GLY A 1 187 ? 6.72828 -28.49826 19.24550 1.000 110.84304 186 GLY A N 1
ATOM 1478 C CA . GLY A 1 187 ? 7.40774 -29.26269 18.21347 1.000 109.70001 186 GLY A CA 1
ATOM 1479 C C . GLY A 1 187 ? 7.58330 -30.71844 18.60164 1.000 108.73166 186 GLY A C 1
ATOM 1480 O O . GLY A 1 187 ? 7.19211 -31.62122 17.85626 1.000 109.91265 186 GLY A O 1
ATOM 1481 N N . SER A 1 188 ? 8.16575 -30.96376 19.77597 1.000 108.84394 187 SER A N 1
ATOM 1482 C CA . SER A 1 188 ? 8.36098 -32.31379 20.30721 1.000 110.59720 187 SER A CA 1
ATOM 1483 C C . SER A 1 188 ? 9.03240 -33.24816 19.30394 1.000 110.45574 187 SER A C 1
ATOM 1484 O O . SER A 1 188 ? 10.15569 -33.00055 18.86671 1.000 109.43666 187 SER A O 1
ATOM 1487 N N . GLU B 1 3 ? -21.00906 23.59735 4.13071 1.000 107.10373 2 GLU B N 1
ATOM 1488 C CA . GLU B 1 3 ? -20.83843 22.27244 4.71797 1.000 116.07613 2 GLU B CA 1
ATOM 1489 C C . GLU B 1 3 ? -20.97490 21.18441 3.65489 1.000 116.23797 2 GLU B C 1
ATOM 1490 O O . GLU B 1 3 ? -20.43413 20.09475 3.80904 1.000 114.15733 2 GLU B O 1
ATOM 1496 N N . GLU B 1 4 ? -21.71961 21.47773 2.58551 1.000 118.36951 3 GLU B N 1
ATOM 1497 C CA . GLU B 1 4 ? -21.87740 20.50672 1.50485 1.000 122.19794 3 GLU B CA 1
ATOM 1498 C C . GLU B 1 4 ? -20.53183 20.13590 0.89117 1.000 114.90242 3 GLU B C 1
ATOM 1499 O O . GLU B 1 4 ? -20.25592 18.95323 0.63780 1.000 114.60530 3 GLU B O 1
ATOM 1505 N N . LYS B 1 5 ? -19.68012 21.13581 0.65246 1.000 113.86179 4 LYS B N 1
ATOM 1506 C CA . LYS B 1 5 ? -18.33169 20.86977 0.16407 1.000 112.54550 4 LYS B CA 1
ATOM 1507 C C . LYS B 1 5 ? -17.55458 19.98976 1.13442 1.000 109.70879 4 LYS B C 1
ATOM 1508 O O . LYS B 1 5 ? -16.89026 19.03280 0.72034 1.000 108.28787 4 LYS B O 1
ATOM 1514 N N . ARG B 1 6 ? -17.63730 20.29238 2.43211 1.000 111.02618 5 ARG B N 1
ATOM 1515 C CA . ARG B 1 6 ? -16.93334 19.49599 3.43309 1.000 109.87024 5 ARG B CA 1
ATOM 1516 C C . ARG B 1 6 ? -17.41894 18.05133 3.44880 1.000 107.74800 5 ARG B C 1
ATOM 1517 O O . ARG B 1 6 ? -16.61196 17.11963 3.53445 1.000 108.13278 5 ARG B O 1
ATOM 1525 N N . GLU B 1 7 ? -18.73449 17.84724 3.37035 1.000 107.81434 6 GLU B N 1
ATOM 1526 C CA . GLU B 1 7 ? -19.28948 16.49735 3.37255 1.000 109.77182 6 GLU B CA 1
ATOM 1527 C C . GLU B 1 7 ? -18.82138 15.70991 2.15536 1.000 107.71262 6 GLU B C 1
ATOM 1528 O O . GLU B 1 7 ? -18.35304 14.56598 2.27786 1.000 105.85262 6 GLU B O 1
ATOM 1534 N N . GLU B 1 8 ? -18.93139 16.31633 0.96797 1.000 108.05638 7 GLU B N 1
ATOM 1535 C CA . GLU B 1 8 ? -18.47430 15.64945 -0.24702 1.000 107.30522 7 GLU B CA 1
ATOM 1536 C C . GLU B 1 8 ? -16.99488 15.30062 -0.15739 1.000 103.71269 7 GLU B C 1
ATOM 1537 O O . GLU B 1 8 ? -16.59253 14.17861 -0.48153 1.000 102.35838 7 GLU B O 1
ATOM 1543 N N . LEU B 1 9 ? -16.16965 16.24966 0.29621 1.000 101.26404 8 LEU B N 1
ATOM 1544 C CA . LEU B 1 9 ? -14.73185 16.00896 0.37513 1.000 101.91952 8 LEU B CA 1
ATOM 1545 C C . LEU B 1 9 ? -14.39366 14.91749 1.38385 1.000 100.13326 8 LEU B C 1
ATOM 1546 O O . LEU B 1 9 ? -13.53384 14.07192 1.11788 1.000 97.60797 8 LEU B O 1
ATOM 1551 N N . LEU B 1 10 ? -15.04751 14.92287 2.54905 1.000 96.74973 9 LEU B N 1
ATOM 1552 C CA . LEU B 1 10 ? -14.75288 13.92580 3.57382 1.000 98.63157 9 LEU B CA 1
ATOM 1553 C C . LEU B 1 10 ? -15.12365 12.52361 3.10429 1.000 98.97336 9 LEU B C 1
ATOM 1554 O O . LEU B 1 10 ? -14.34398 11.57312 3.27108 1.000 97.17464 9 LEU B O 1
ATOM 1559 N N . GLU B 1 11 ? -16.30768 12.37389 2.49860 1.000 99.45578 10 GLU B N 1
ATOM 1560 C CA . GLU B 1 11 ? -16.70743 11.05581 2.00834 1.000 97.94699 10 GLU B CA 1
ATOM 1561 C C . GLU B 1 11 ? -15.87133 10.62456 0.80437 1.000 96.59331 10 GLU B C 1
ATOM 1562 O O . GLU B 1 11 ? -15.57183 9.43204 0.64306 1.000 91.14782 10 GLU B O 1
ATOM 1568 N N . GLU B 1 12 ? -15.47333 11.57436 -0.04498 1.000 96.73215 11 GLU B N 1
ATOM 1569 C CA . GLU B 1 12 ? -14.53272 11.25726 -1.11649 1.000 93.22328 11 GLU B CA 1
ATOM 1570 C C . GLU B 1 12 ? -13.20401 10.76190 -0.55558 1.000 92.32786 11 GLU B C 1
ATOM 1571 O O . GLU B 1 12 ? -12.59696 9.82706 -1.09624 1.000 90.40884 11 GLU B O 1
ATOM 1577 N N . ALA B 1 13 ? -12.73813 11.37971 0.53229 1.000 93.79065 12 ALA B N 1
ATOM 1578 C CA . ALA B 1 13 ? -11.51261 10.92837 1.18296 1.000 87.98166 12 ALA B CA 1
ATOM 1579 C C . ALA B 1 13 ? -11.67367 9.52332 1.74636 1.000 87.69670 12 ALA B C 1
ATOM 1580 O O . ALA B 1 13 ? -10.74936 8.70585 1.67078 1.000 90.02250 12 ALA B O 1
ATOM 1582 N N . LYS B 1 14 ? -12.83025 9.23683 2.34647 1.000 88.84606 13 LYS B N 1
ATOM 1583 C CA . LYS B 1 14 ? -13.09011 7.88319 2.83229 1.000 88.44238 13 LYS B CA 1
ATOM 1584 C C . LYS B 1 14 ? -13.05432 6.87199 1.68878 1.000 89.11667 13 LYS B C 1
ATOM 1585 O O . LYS B 1 14 ? -12.49587 5.77376 1.83086 1.000 87.67391 13 LYS B O 1
ATOM 1591 N N . ARG B 1 15 ? -13.63965 7.23194 0.54366 1.000 89.91286 14 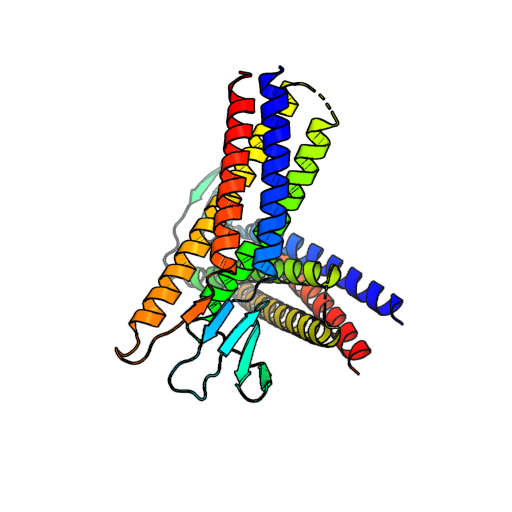ARG B N 1
ATOM 1592 C CA . ARG B 1 15 ? -13.58314 6.36692 -0.63288 1.000 88.24624 14 ARG B CA 1
ATOM 1593 C C . ARG B 1 15 ? -12.14162 6.12844 -1.07143 1.000 88.28383 14 ARG B C 1
ATOM 1594 O O . ARG B 1 15 ?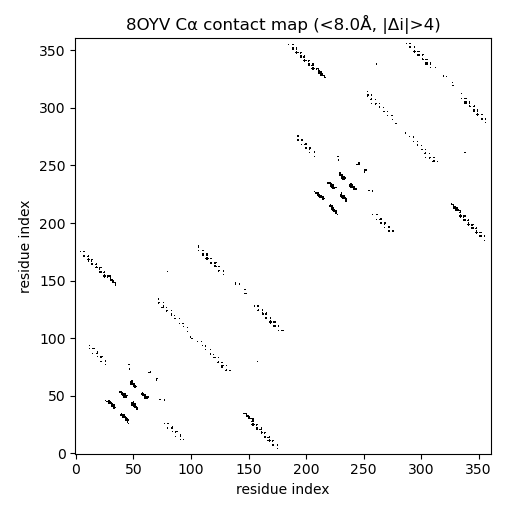 -11.74374 4.99172 -1.36039 1.000 89.78783 14 ARG B O 1
ATOM 1602 N N . LEU B 1 16 ? -11.34638 7.19959 -1.13884 1.000 88.64855 15 LEU B N 1
ATOM 1603 C CA . LEU B 1 16 ? -9.95152 7.06581 -1.54772 1.000 86.51598 15 LEU B CA 1
ATOM 1604 C C . LEU B 1 16 ? -9.15259 6.22872 -0.55809 1.000 84.41994 15 LEU B C 1
ATOM 1605 O O . LEU B 1 16 ? -8.25478 5.48260 -0.95996 1.000 83.72735 15 LEU B O 1
ATOM 1610 N N . LEU B 1 17 ? -9.48403 6.31193 0.73113 1.000 83.71343 16 LEU B N 1
ATOM 1611 C CA . LEU B 1 17 ? -8.77847 5.51831 1.73138 1.000 82.27481 16 LEU B CA 1
ATOM 1612 C C . LEU B 1 17 ? -9.12719 4.04111 1.60809 1.000 84.92817 16 LEU B C 1
ATOM 1613 O O . LEU B 1 17 ? -8.25117 3.17663 1.73783 1.000 85.66929 16 LEU B O 1
ATOM 1618 N N . GLU B 1 18 ? -10.40348 3.73152 1.36724 1.000 87.34805 17 GLU B N 1
ATOM 1619 C CA . GLU B 1 18 ? -10.78354 2.34638 1.10132 1.000 86.25884 17 GLU B CA 1
ATOM 1620 C C . GLU B 1 18 ? -10.07456 1.80812 -0.13741 1.000 84.19148 17 GLU B C 1
ATOM 1621 O O . GLU B 1 18 ? -9.57801 0.67222 -0.13557 1.000 86.00890 17 GLU B O 1
ATOM 1627 N N . GLU B 1 19 ? -10.02963 2.60573 -1.21028 1.000 84.23756 18 GLU B N 1
ATOM 1628 C CA . GLU B 1 19 ? -9.31093 2.19003 -2.41283 1.000 84.45864 18 GLU B CA 1
ATOM 1629 C C . GLU B 1 19 ? -7.83569 1.94560 -2.11998 1.000 81.85775 18 GLU B C 1
ATOM 1630 O O . GLU B 1 19 ? -7.24701 0.97897 -2.61925 1.000 82.40207 18 GLU B O 1
ATOM 1636 N N . SER B 1 20 ? -7.21885 2.82150 -1.32336 1.000 81.33872 19 SER B N 1
ATOM 1637 C CA . SER B 1 20 ? -5.81325 2.64985 -0.97193 1.000 80.14350 19 SER B CA 1
ATOM 1638 C C . SER B 1 20 ? -5.59262 1.35935 -0.19288 1.000 78.78769 19 SER B C 1
ATOM 1639 O O . SER B 1 20 ? -4.62943 0.62882 -0.45039 1.000 79.65655 19 SER B O 1
ATOM 1642 N N . LEU B 1 21 ? -6.46687 1.07131 0.77469 1.000 78.95611 20 LEU B N 1
ATOM 1643 C CA . LEU B 1 21 ? -6.33802 -0.16192 1.54645 1.000 79.86536 20 LEU B CA 1
ATOM 1644 C C . LEU B 1 21 ? -6.47007 -1.38781 0.64927 1.000 80.36300 20 LEU B C 1
ATOM 1645 O O . LEU B 1 21 ? -5.69576 -2.34893 0.77186 1.000 81.89099 20 LEU B O 1
ATOM 1650 N N . LYS B 1 22 ? -7.44041 -1.36420 -0.26907 1.000 80.16955 21 LYS B N 1
ATOM 1651 C CA . LYS B 1 22 ? -7.61352 -2.47381 -1.20292 1.000 80.32078 21 LYS B CA 1
ATOM 1652 C C . LYS B 1 22 ? -6.36692 -2.66931 -2.06029 1.000 81.52941 21 LYS B C 1
ATOM 1653 O O . LYS B 1 22 ? -5.86846 -3.79387 -2.20958 1.000 82.59689 21 LYS B O 1
ATOM 1659 N N . LEU B 1 23 ? -5.85727 -1.58008 -2.64484 1.000 79.74720 22 LEU B N 1
ATOM 1660 C CA . LEU B 1 23 ? -4.67675 -1.67871 -3.49779 1.000 78.78578 22 LEU B CA 1
ATOM 1661 C C . LEU B 1 23 ? -3.46289 -2.16503 -2.71573 1.000 78.67276 22 LEU B C 1
ATOM 1662 O O . LEU B 1 23 ? -2.64628 -2.92969 -3.24061 1.000 78.38097 22 LEU B O 1
ATOM 1667 N N . LEU B 1 24 ? -3.32710 -1.73610 -1.45815 1.000 76.79347 23 LEU B N 1
ATOM 1668 C CA . LEU B 1 24 ? -2.20242 -2.18179 -0.64086 1.000 75.93026 23 LEU B CA 1
ATOM 1669 C C . LEU B 1 24 ? -2.28691 -3.67315 -0.35041 1.000 78.96778 23 LEU B C 1
ATOM 1670 O O . LEU B 1 24 ? -1.27370 -4.38309 -0.41402 1.000 79.04670 23 LEU B O 1
ATOM 1675 N N . LYS B 1 25 ? -3.48274 -4.16440 -0.01290 1.000 81.18958 24 LYS B N 1
ATOM 1676 C CA . LYS B 1 25 ? -3.63829 -5.59767 0.21203 1.000 81.31218 24 LYS B CA 1
ATOM 1677 C C . LYS B 1 25 ? -3.34211 -6.38490 -1.05960 1.000 81.18211 24 LYS B C 1
ATOM 1678 O O . LYS B 1 25 ? -2.69229 -7.43813 -1.01089 1.000 82.12142 24 LYS B O 1
ATOM 1684 N N . GLN B 1 26 ? -3.79064 -5.87786 -2.21246 1.000 79.54230 25 GLN B N 1
ATOM 1685 C CA . GLN B 1 26 ? -3.48515 -6.54687 -3.47465 1.000 80.42268 25 GLN B CA 1
ATOM 1686 C C . GLN B 1 26 ? -1.98469 -6.56537 -3.74303 1.000 79.57844 25 GLN B C 1
ATOM 1687 O O . GLN B 1 26 ? -1.44362 -7.57100 -4.21751 1.000 81.15648 25 GLN B O 1
ATOM 1693 N N . ALA B 1 27 ? -1.29909 -5.45563 -3.45744 1.000 76.92345 26 ALA B N 1
ATOM 1694 C CA . ALA B 1 27 ? 0.14173 -5.38916 -3.67942 1.000 77.00341 26 ALA B CA 1
ATOM 1695 C C . ALA B 1 27 ? 0.88638 -6.36564 -2.77923 1.000 77.91719 26 ALA B C 1
ATOM 1696 O O . ALA B 1 27 ? 1.83676 -7.02466 -3.21826 1.000 79.37790 26 ALA B O 1
ATOM 1698 N N . TYR B 1 28 ? 0.47706 -6.46481 -1.51175 1.000 78.54569 27 TYR B N 1
ATOM 1699 C CA . TYR B 1 28 ? 1.10039 -7.43646 -0.61706 1.000 79.68839 27 TYR B CA 1
ATOM 1700 C C . TYR B 1 28 ? 0.84949 -8.86463 -1.08587 1.000 84.65861 27 TYR B C 1
ATOM 1701 O O . TYR B 1 28 ? 1.74510 -9.71476 -1.01267 1.000 86.05750 27 TYR B O 1
ATOM 1710 N N . ASN B 1 29 ? -0.36490 -9.15172 -1.56332 1.000 83.68890 28 ASN B N 1
ATOM 1711 C CA . ASN B 1 29 ? -0.65233 -10.49000 -2.07419 1.000 87.56479 28 ASN B CA 1
ATOM 1712 C C . ASN B 1 29 ? 0.10206 -10.77516 -3.36827 1.000 85.71387 28 ASN B C 1
ATOM 1713 O O . ASN B 1 29 ? 0.52128 -11.91435 -3.60624 1.000 87.03630 28 ASN B O 1
ATOM 1718 N N . THR B 1 30 ? 0.27970 -9.76637 -4.21101 1.000 81.71208 29 THR B N 1
ATOM 1719 C CA . THR B 1 30 ? 0.91206 -9.96747 -5.51255 1.000 80.90478 29 THR B CA 1
ATOM 1720 C C . THR B 1 30 ? 2.39451 -10.28463 -5.36204 1.000 83.71491 29 THR B C 1
ATOM 1721 O O . THR B 1 30 ? 3.13309 -9.48793 -4.76921 1.000 88.19143 29 THR B O 1
ATOM 1725 N N . PRO B 1 31 ? 2.86858 -11.41807 -5.86799 1.000 84.11154 30 PRO B N 1
ATOM 1726 C CA . PRO B 1 31 ? 4.29870 -11.72483 -5.79806 1.000 83.42966 30 PRO B CA 1
ATOM 1727 C C . PRO B 1 31 ? 5.07527 -11.05286 -6.92203 1.000 80.10954 30 PRO B C 1
ATOM 1728 O O . PRO B 1 31 ? 4.52415 -10.66306 -7.95405 1.000 84.30331 30 PRO B O 1
ATOM 1732 N N . ILE B 1 32 ? 6.38098 -10.92544 -6.70398 1.000 75.19584 31 ILE B N 1
ATOM 1733 C CA . ILE B 1 32 ? 7.27379 -10.29003 -7.66733 1.000 78.02780 31 ILE B CA 1
ATOM 1734 C C . ILE B 1 32 ? 7.89503 -11.38047 -8.53198 1.000 83.52293 31 ILE B C 1
ATOM 1735 O O . ILE B 1 32 ? 8.65515 -12.21674 -8.03712 1.000 81.49045 31 ILE B O 1
ATOM 1740 N N . GLU B 1 33 ? 7.55486 -11.38786 -9.81877 1.000 85.05208 32 GLU B N 1
ATOM 1741 C CA . GLU B 1 33 ? 8.01139 -12.40526 -10.75813 1.000 87.13974 32 GLU B CA 1
ATOM 1742 C C . GLU B 1 33 ? 9.19585 -11.88625 -11.56253 1.000 88.55029 32 GLU B C 1
ATOM 1743 O O . GLU B 1 33 ? 9.17367 -10.75221 -12.04620 1.000 89.47243 32 GLU B O 1
ATOM 1749 N N . ILE B 1 34 ? 10.22872 -12.71702 -11.69884 1.000 86.88868 33 ILE B N 1
ATOM 1750 C CA . ILE B 1 34 ? 11.45059 -12.36330 -12.42187 1.000 89.59231 33 ILE B CA 1
ATOM 1751 C C . ILE B 1 34 ? 11.90497 -13.58897 -13.20675 1.000 86.61782 33 ILE B C 1
ATOM 1752 O O . ILE B 1 34 ? 12.40499 -14.55069 -12.61572 1.000 81.83673 33 ILE B O 1
ATOM 1757 N N . ASP B 1 35 ? 11.73098 -13.56451 -14.52878 1.000 92.04414 34 ASP B N 1
ATOM 1758 C CA . ASP B 1 35 ? 12.26594 -14.63815 -15.36166 1.000 93.59515 34 ASP B CA 1
ATOM 1759 C C . ASP B 1 35 ? 13.78444 -14.69893 -15.23141 1.000 89.34812 34 ASP B C 1
ATOM 1760 O O . ASP B 1 35 ? 14.49572 -13.89341 -15.84003 1.000 85.54347 34 ASP B O 1
ATOM 1765 N N . LEU B 1 36 ? 14.28035 -15.65679 -14.44842 1.000 88.25503 35 LEU B N 1
ATOM 1766 C CA . LEU B 1 36 ? 15.70704 -15.74381 -14.17078 1.000 87.24005 35 LEU B CA 1
ATOM 1767 C C . LEU B 1 36 ? 16.49139 -15.99385 -15.45724 1.000 89.33229 35 LEU B C 1
ATOM 1768 O O . LEU B 1 36 ? 16.01007 -16.69309 -16.35666 1.000 89.64059 35 LEU B O 1
ATOM 1773 N N . PRO B 1 37 ? 17.69132 -15.43247 -15.57867 1.000 91.47423 36 PRO B N 1
ATOM 1774 C CA . PRO B 1 37 ? 18.45723 -15.54196 -16.82115 1.000 93.15502 36 PRO B CA 1
ATOM 1775 C C . PRO B 1 37 ? 19.35862 -16.76938 -16.86965 1.000 93.79806 36 PRO B C 1
ATOM 1776 O O . PRO B 1 37 ? 19.67110 -17.39334 -15.85328 1.000 101.20735 36 PRO B O 1
ATOM 1780 N N . ILE B 1 38 ? 19.78833 -17.08608 -18.09586 1.000 92.14314 37 ILE B N 1
ATOM 1781 C CA . ILE B 1 38 ? 20.68196 -18.19916 -18.41792 1.000 96.25671 37 ILE B CA 1
ATOM 1782 C C . ILE B 1 38 ? 20.28174 -19.45991 -17.66448 1.000 93.25340 37 ILE B C 1
ATOM 1783 O O . ILE B 1 38 ? 21.12986 -20.14308 -17.08067 1.000 90.80009 37 ILE B O 1
ATOM 1788 N N . SER B 1 39 ? 18.99166 -19.77637 -17.66942 1.000 90.46701 38 SER B N 1
ATOM 1789 C CA . SER B 1 39 ? 18.48616 -20.93872 -16.96064 1.000 90.45964 38 SER B CA 1
ATOM 1790 C C . SER B 1 39 ? 17.47154 -21.64807 -17.84606 1.000 95.00220 38 SER B C 1
ATOM 1791 O O . SER B 1 39 ? 17.23295 -21.25795 -18.99363 1.000 102.60454 38 SER B O 1
ATOM 1794 N N . GLY B 1 40 ? 16.87093 -22.70423 -17.30510 1.000 91.82564 39 GLY B N 1
ATOM 1795 C CA . GLY B 1 40 ? 15.86433 -23.45537 -18.02830 1.000 92.99119 39 GLY B CA 1
ATOM 1796 C C . GLY B 1 40 ? 14.51134 -22.77996 -17.96557 1.000 95.77239 39 GLY B C 1
ATOM 1797 O O . GLY B 1 40 ? 13.50677 -23.42273 -17.65196 1.000 106.84198 39 GLY B O 1
ATOM 1798 N N . GLY B 1 41 ? 14.47470 -21.48514 -18.26726 1.000 95.02181 40 GLY B N 1
ATOM 1799 C CA . GLY B 1 41 ? 13.24457 -20.71679 -18.15104 1.000 94.93043 40 GLY B CA 1
ATOM 1800 C C . GLY B 1 41 ? 12.68581 -20.71697 -16.74561 1.000 90.54087 40 GLY B C 1
ATOM 1801 O O . GLY B 1 41 ? 11.46672 -20.82342 -16.55940 1.000 91.77872 40 GLY B O 1
ATOM 1802 N N . VAL B 1 42 ? 13.55576 -20.59255 -15.74849 1.000 89.05005 41 VAL B N 1
ATOM 1803 C CA . VAL B 1 42 ? 13.13855 -20.57837 -14.35221 1.000 87.45205 41 VAL B CA 1
ATOM 1804 C C . VAL B 1 42 ? 12.67601 -19.17715 -13.98076 1.000 83.27810 41 VAL B C 1
ATOM 1805 O O . VAL B 1 42 ? 13.23948 -18.17768 -14.44350 1.000 83.23374 41 VAL B O 1
ATOM 1809 N N . LYS B 1 43 ? 11.64713 -19.09645 -13.14025 1.000 84.78535 42 LYS B N 1
ATOM 1810 C CA . LYS B 1 43 ? 11.13223 -17.82545 -12.64775 1.000 80.03479 42 LYS B CA 1
ATOM 1811 C C . LYS B 1 43 ? 11.37006 -17.72919 -11.14670 1.000 77.66344 42 LYS B C 1
ATOM 1812 O O . LYS B 1 43 ? 11.10199 -18.68176 -10.40761 1.000 77.47579 42 LYS B O 1
ATOM 1818 N N . ALA B 1 44 ? 11.89053 -16.59001 -10.70368 1.000 77.47421 43 ALA B N 1
ATOM 1819 C CA . ALA B 1 44 ? 12.02913 -16.28840 -9.28672 1.000 76.16883 43 ALA B CA 1
ATOM 1820 C C . ALA B 1 44 ? 10.81237 -15.49485 -8.82402 1.000 76.49348 43 ALA B C 1
ATOM 1821 O O . ALA B 1 44 ? 10.53516 -14.40843 -9.34507 1.000 78.58415 43 ALA B O 1
ATOM 1823 N N . ILE B 1 45 ? 10.07709 -16.05623 -7.87047 1.000 77.33291 44 ILE B N 1
ATOM 1824 C CA . ILE B 1 45 ? 8.88819 -15.44530 -7.29254 1.000 79.34117 44 ILE B CA 1
ATOM 1825 C C . ILE B 1 45 ? 9.21427 -15.00259 -5.87492 1.000 79.87334 44 ILE B C 1
ATOM 1826 O O . ILE B 1 45 ? 9.68226 -15.80352 -5.05591 1.000 81.87683 44 ILE B O 1
ATOM 1831 N N . LEU B 1 46 ? 8.98086 -13.72646 -5.59587 1.000 79.19837 45 LEU B N 1
ATOM 1832 C CA . LEU B 1 46 ? 9.16700 -13.15320 -4.27063 1.000 84.02547 45 LEU B CA 1
ATOM 1833 C C . LEU B 1 46 ? 7.80148 -12.99230 -3.61445 1.000 81.64990 45 LEU B C 1
ATOM 1834 O O . LEU B 1 46 ? 6.94471 -12.26256 -4.13160 1.000 79.21792 45 LEU B O 1
ATOM 1839 N N . TYR B 1 47 ? 7.59556 -13.68909 -2.49432 1.000 86.35060 46 TYR B N 1
ATOM 1840 C CA . TYR B 1 47 ? 6.32979 -13.65266 -1.76624 1.000 92.38229 46 TYR B CA 1
ATOM 1841 C C . TYR B 1 47 ? 6.59093 -13.74645 -0.27102 1.000 96.11041 46 TYR B C 1
ATOM 1842 O O . TYR B 1 47 ? 7.17550 -14.72946 0.19366 1.000 93.05287 46 TYR B O 1
ATOM 1851 N N . ASN B 1 48 ? 6.14183 -12.73266 0.47484 1.000 95.42296 47 ASN B N 1
ATOM 1852 C CA . ASN B 1 48 ? 6.18787 -12.73429 1.94015 1.000 95.29606 47 ASN B CA 1
ATOM 1853 C C . ASN B 1 48 ? 7.60368 -12.96105 2.46490 1.000 93.67904 47 ASN B C 1
ATOM 1854 O O . ASN B 1 48 ? 7.81808 -13.70943 3.42105 1.000 93.58681 47 ASN B O 1
ATOM 1859 N N . GLY B 1 49 ? 8.58040 -12.31347 1.83478 1.000 91.00180 48 GLY B N 1
ATOM 1860 C CA . GLY B 1 49 ? 9.95308 -12.47049 2.26570 1.000 89.99291 48 GLY B CA 1
ATOM 1861 C C . GLY B 1 49 ? 10.57906 -13.79835 1.91797 1.000 92.74748 48 GLY B C 1
ATOM 1862 O O . GLY B 1 49 ? 11.66591 -14.10381 2.41856 1.000 95.29175 48 GLY B O 1
ATOM 1863 N N . LYS B 1 50 ? 9.92724 -14.59810 1.07778 1.000 95.86598 49 LYS B N 1
ATOM 1864 C CA . LYS B 1 50 ? 10.43196 -15.89749 0.66355 1.000 91.25481 49 LYS B CA 1
ATOM 1865 C C . LYS B 1 50 ? 10.64617 -15.90053 -0.84290 1.000 86.88235 49 LYS B C 1
ATOM 1866 O O . LYS B 1 50 ? 9.87357 -15.29176 -1.59355 1.000 85.25282 49 LYS B O 1
ATOM 1872 N N . VAL B 1 51 ? 11.70256 -16.58287 -1.27865 1.000 85.16426 50 VAL B N 1
ATOM 1873 C CA . VAL B 1 51 ? 12.07038 -16.66819 -2.68669 1.000 84.20371 50 VAL B CA 1
ATOM 1874 C C . VAL B 1 51 ? 11.81189 -18.08933 -3.16612 1.000 85.27594 50 VAL B C 1
ATOM 1875 O O . VAL B 1 51 ? 12.22082 -19.05849 -2.51244 1.000 84.07635 50 VAL B O 1
ATOM 1879 N N . TYR B 1 52 ? 11.13976 -18.21173 -4.30901 1.000 84.02512 51 TYR B N 1
ATOM 1880 C CA . TYR B 1 52 ? 10.80039 -19.50405 -4.88688 1.000 82.99784 51 TYR B CA 1
ATOM 1881 C C . TYR B 1 52 ? 11.28252 -19.54885 -6.32825 1.000 81.28981 51 TYR B C 1
ATOM 1882 O O . TYR B 1 52 ? 11.04237 -18.61407 -7.09580 1.000 80.02936 51 TYR B O 1
ATOM 1891 N N . LEU B 1 53 ? 11.96437 -20.62725 -6.69323 1.000 80.21662 52 LEU B N 1
ATOM 1892 C CA . LEU B 1 53 ? 12.26488 -20.91075 -8.08949 1.000 80.14224 52 LEU B CA 1
ATOM 1893 C C . LEU B 1 53 ? 11.20184 -21.85545 -8.63702 1.000 82.77835 52 LEU B C 1
ATOM 1894 O O . LEU B 1 53 ? 11.02606 -22.96323 -8.11950 1.000 83.76185 52 LEU B O 1
ATOM 1899 N N . ILE B 1 54 ? 10.49616 -21.41855 -9.67657 1.000 78.44970 53 ILE B N 1
ATOM 1900 C CA . ILE B 1 54 ? 9.50568 -22.23745 -10.36616 1.000 79.60109 53 ILE B CA 1
ATOM 1901 C C . ILE B 1 54 ? 10.05414 -22.57205 -11.74635 1.000 84.59850 53 ILE B C 1
ATOM 1902 O O . ILE B 1 54 ? 10.36725 -21.67378 -12.54062 1.000 82.65558 53 ILE B O 1
ATOM 1907 N N . TYR B 1 55 ? 10.20181 -23.86533 -12.00939 1.000 88.57279 54 TYR B N 1
ATOM 1908 C CA . TYR B 1 55 ? 10.75468 -24.38690 -13.24794 1.000 89.64295 54 TYR B CA 1
ATOM 1909 C C . TYR B 1 55 ? 9.64905 -24.60313 -14.27711 1.000 91.05555 54 TYR B C 1
ATOM 1910 O O . TYR B 1 55 ? 8.45855 -24.60073 -13.95660 1.000 88.53237 54 TYR B O 1
ATOM 1919 N N . GLU B 1 56 ? 10.06285 -24.77784 -15.53478 1.000 94.33504 55 GLU B N 1
ATOM 1920 C CA . GLU B 1 56 ? 9.09544 -24.97930 -16.60995 1.000 97.35621 55 GLU B CA 1
ATOM 1921 C C . GLU B 1 56 ? 8.32650 -26.28472 -16.43701 1.000 96.38289 55 GLU B C 1
ATOM 1922 O O . GLU B 1 56 ? 7.12611 -26.34760 -16.72872 1.000 95.34053 55 GLU B O 1
ATOM 1928 N N . ASN B 1 57 ? 9.00062 -27.34165 -15.97427 1.000 95.80453 56 ASN B N 1
ATOM 1929 C CA . ASN B 1 57 ? 8.32079 -28.62040 -15.78676 1.000 93.34924 56 ASN B CA 1
ATOM 1930 C C . ASN B 1 57 ? 7.27734 -28.55273 -14.67688 1.000 94.80758 56 ASN B C 1
ATOM 1931 O O . ASN B 1 57 ? 6.31839 -29.33367 -14.68276 1.000 93.71995 56 ASN B O 1
ATOM 1936 N N . GLY B 1 58 ? 7.44296 -27.63981 -13.72382 1.000 93.35795 57 GLY B N 1
ATOM 1937 C CA . GLY B 1 58 ? 6.45308 -27.45020 -12.68368 1.000 90.31051 57 GLY B CA 1
ATOM 1938 C C . GLY B 1 58 ? 7.02655 -27.50774 -11.28330 1.000 89.77154 57 GLY B C 1
ATOM 1939 O O . GLY B 1 58 ? 6.29957 -27.34103 -10.29853 1.000 91.68521 57 GLY B O 1
ATOM 1940 N N . LYS B 1 59 ? 8.33094 -27.74756 -11.18190 1.000 91.11865 58 LYS B N 1
ATOM 1941 C CA . LYS B 1 59 ? 8.97772 -27.82517 -9.88032 1.000 90.60204 58 LYS B CA 1
ATOM 1942 C C . LYS B 1 59 ? 9.00246 -26.45697 -9.21251 1.000 85.31977 58 LYS B C 1
ATOM 1943 O O . LYS B 1 59 ? 9.18187 -25.42845 -9.86982 1.000 81.18835 58 LYS B O 1
ATOM 1949 N N . VAL B 1 60 ? 8.81018 -26.45027 -7.89606 1.000 85.08345 59 VAL B N 1
ATOM 1950 C CA . VAL B 1 60 ? 8.85807 -25.23606 -7.08937 1.000 86.08643 59 VAL B CA 1
ATOM 1951 C C . VAL B 1 60 ? 9.77960 -25.49350 -5.90572 1.000 86.83606 59 VAL B C 1
ATOM 1952 O O . VAL B 1 60 ? 9.50974 -26.37945 -5.08547 1.000 89.78318 59 VAL B O 1
ATOM 1956 N N . GLU B 1 61 ? 10.86684 -24.73244 -5.82434 1.000 87.55972 60 GLU B N 1
ATOM 1957 C CA . GLU B 1 61 ? 11.82592 -24.83066 -4.731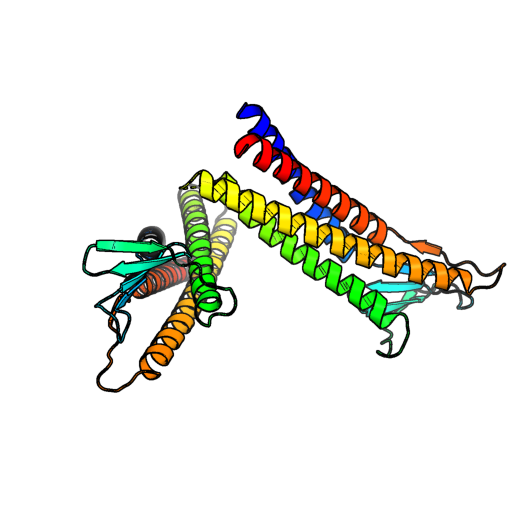95 1.000 89.01014 60 GLU B CA 1
ATOM 1958 C C . GLU B 1 61 ? 11.83175 -23.53619 -3.93138 1.000 88.56569 60 GLU B C 1
ATOM 1959 O O . GLU B 1 61 ? 12.00150 -22.45448 -4.49965 1.000 85.38907 60 GLU B O 1
ATOM 1965 N N . GLU B 1 62 ? 11.66419 -23.64512 -2.61647 1.000 89.64728 61 GLU B N 1
ATOM 1966 C CA . GLU B 1 62 ? 11.82356 -22.50007 -1.72647 1.000 90.69721 61 GLU B CA 1
ATOM 1967 C C . GLU B 1 62 ? 13.30084 -22.37659 -1.37665 1.000 90.76302 61 GLU B C 1
ATOM 1968 O O . GLU B 1 62 ? 13.84615 -23.21523 -0.65122 1.000 91.82963 61 GLU B O 1
ATOM 1974 N N . ILE B 1 63 ? 13.95013 -21.33420 -1.88707 1.000 92.48887 62 ILE B N 1
ATOM 1975 C CA . ILE B 1 63 ? 15.38020 -21.13356 -1.68535 1.000 92.55558 62 ILE B CA 1
ATOM 1976 C C . ILE B 1 63 ? 15.57332 -20.09723 -0.58828 1.000 91.94794 62 ILE B C 1
ATOM 1977 O O . ILE B 1 63 ? 15.02720 -18.98846 -0.66071 1.000 90.54193 62 ILE B O 1
ATOM 1982 N N . GLU B 1 64 ? 16.33424 -20.46501 0.43828 1.000 96.96216 63 GLU B N 1
ATOM 1983 C CA . GLU B 1 64 ? 16.64149 -19.54687 1.52442 1.000 98.71197 63 GLU B CA 1
ATOM 1984 C C . GLU B 1 64 ? 17.73533 -18.58104 1.08794 1.000 95.20143 63 GLU B C 1
ATOM 1985 O O . GLU B 1 64 ? 18.80148 -19.00326 0.62866 1.000 95.92622 63 GLU B O 1
ATOM 1991 N N . ILE B 1 65 ? 17.47098 -17.28892 1.22917 1.000 95.47766 64 ILE B N 1
ATOM 1992 C CA . ILE B 1 65 ? 18.39815 -16.24256 0.80569 1.000 98.82530 64 ILE B CA 1
ATOM 1993 C C . ILE B 1 65 ? 19.21182 -15.80556 2.01815 1.000 100.55075 64 ILE B C 1
ATOM 1994 O O . ILE B 1 65 ? 18.62277 -15.40687 3.03507 1.000 103.84420 64 ILE B O 1
ATOM 1999 N N . PRO B 1 66 ? 20.54186 -15.89025 1.97353 1.000 100.65740 65 PRO B N 1
ATOM 2000 C CA . PRO B 1 66 ? 21.35429 -15.37124 3.07873 1.000 103.79741 65 PRO B CA 1
ATOM 2001 C C . PRO B 1 66 ? 21.15475 -13.87262 3.23387 1.000 106.03758 65 PRO B C 1
ATOM 2002 O O . PRO B 1 66 ? 20.83453 -13.16963 2.27632 1.000 107.86896 65 PRO B O 1
ATOM 2006 N N . GLU B 1 67 ? 21.33578 -13.38215 4.46123 1.000 109.10957 66 GLU B N 1
ATOM 2007 C CA . GLU B 1 67 ? 21.25666 -11.94378 4.69499 1.000 108.54587 66 GLU B CA 1
ATOM 2008 C C . GLU B 1 67 ? 22.32831 -11.16408 3.94030 1.000 108.50808 66 GLU B C 1
ATOM 2009 O O . GLU B 1 67 ? 22.22253 -9.93628 3.84352 1.000 107.32630 66 GLU B O 1
ATOM 2015 N N . ASP B 1 68 ? 23.35150 -11.83906 3.40639 1.000 107.40515 67 ASP B N 1
ATOM 2016 C CA . ASP B 1 68 ? 24.45106 -11.15840 2.73056 1.000 108.32535 67 ASP B CA 1
ATOM 2017 C C . ASP B 1 68 ? 24.16498 -10.85319 1.26572 1.000 107.04889 67 ASP B C 1
ATOM 2018 O O . ASP B 1 68 ? 24.84930 -10.00428 0.68426 1.000 107.33961 67 ASP B O 1
ATOM 2023 N N . ASP B 1 69 ? 23.19483 -11.52810 0.65471 1.000 106.39880 68 ASP B N 1
ATOM 2024 C CA . ASP B 1 69 ? 22.87355 -11.26706 -0.74062 1.000 105.77424 68 ASP B CA 1
ATOM 2025 C C . ASP B 1 69 ? 22.38934 -9.82780 -0.91472 1.000 102.99092 68 ASP B C 1
ATOM 2026 O O . ASP B 1 69 ? 21.92855 -9.17666 0.02744 1.000 102.03492 68 ASP B O 1
ATOM 2031 N N . ILE B 1 70 ? 22.52172 -9.32451 -2.14296 1.000 101.52013 69 ILE B N 1
ATOM 2032 C CA . ILE B 1 70 ? 22.20765 -7.92474 -2.40953 1.000 100.85339 69 ILE B CA 1
ATOM 2033 C C . ILE B 1 70 ? 20.70301 -7.65628 -2.33018 1.000 101.04044 69 ILE B C 1
ATOM 2034 O O . ILE B 1 70 ? 20.28497 -6.52713 -2.04627 1.000 97.73388 69 ILE B O 1
ATOM 2039 N N . LEU B 1 71 ? 19.86498 -8.67089 -2.56750 1.000 101.11411 70 LEU B N 1
ATOM 2040 C CA . LEU B 1 71 ? 18.42426 -8.43707 -2.66902 1.000 99.79195 70 LEU B CA 1
ATOM 2041 C C . LEU B 1 71 ? 17.73262 -8.36028 -1.30838 1.000 98.35163 70 LEU B C 1
ATOM 2042 O O . LEU B 1 71 ? 16.96893 -7.42218 -1.05487 1.000 98.67011 70 LEU B O 1
ATOM 2047 N N . TYR B 1 72 ? 18.03372 -9.30173 -0.40883 1.000 98.00498 71 TYR B N 1
ATOM 2048 C CA . TYR B 1 72 ? 17.31950 -9.42588 0.86520 1.000 99.18942 71 TYR B CA 1
ATOM 2049 C C . TYR B 1 72 ? 17.11538 -8.11307 1.61103 1.000 99.65454 71 TYR B C 1
ATOM 2050 O O . TYR B 1 72 ? 15.97455 -7.84252 2.01156 1.000 96.57738 71 TYR B O 1
ATOM 2059 N N . PRO B 1 73 ? 18.13079 -7.27398 1.85240 1.000 98.56693 72 PRO B N 1
ATOM 2060 C CA . PRO B 1 73 ? 17.85553 -6.05180 2.63258 1.000 97.49355 72 PRO B CA 1
ATOM 2061 C C . PRO B 1 73 ? 16.84622 -5.13058 1.96418 1.000 96.37044 72 PRO B C 1
ATOM 2062 O O . PRO B 1 73 ? 15.88868 -4.68875 2.61410 1.000 94.62585 72 PRO B O 1
ATOM 2066 N N . ILE B 1 74 ? 17.01798 -4.85300 0.66982 1.000 95.80012 73 ILE B N 1
ATOM 2067 C CA . ILE B 1 74 ? 16.10463 -3.95692 -0.03761 1.000 94.63168 73 ILE B CA 1
ATOM 2068 C C . ILE B 1 74 ? 14.70209 -4.55431 -0.09163 1.000 93.00812 73 ILE B C 1
ATOM 2069 O O . ILE B 1 74 ? 13.70289 -3.87703 0.18890 1.000 91.48304 73 ILE B O 1
ATOM 2074 N N . TYR B 1 75 ? 14.60915 -5.83554 -0.45795 1.000 93.34356 74 TYR B N 1
ATOM 2075 C CA . TYR B 1 75 ? 13.30766 -6.48251 -0.58396 1.000 90.02977 74 TYR B CA 1
ATOM 2076 C C . TYR B 1 75 ? 12.59226 -6.56616 0.75970 1.000 90.91225 74 TYR B C 1
ATOM 2077 O O . TYR B 1 75 ? 11.37357 -6.37074 0.83434 1.000 87.13431 74 TYR B O 1
ATOM 2086 N N . ASN B 1 76 ? 13.33231 -6.84620 1.83530 1.000 95.03729 75 ASN B N 1
ATOM 2087 C CA . ASN B 1 76 ? 12.73063 -6.91917 3.16080 1.000 93.37391 75 ASN B CA 1
ATOM 2088 C C . ASN B 1 76 ? 12.28762 -5.54507 3.64183 1.000 93.87811 75 ASN B C 1
ATOM 2089 O O . ASN B 1 76 ? 11.24519 -5.41890 4.29411 1.000 92.50219 75 ASN B O 1
ATOM 2094 N N . LYS B 1 77 ? 13.06453 -4.50276 3.33376 1.000 92.54100 76 LYS B N 1
ATOM 2095 C CA . LYS B 1 77 ? 12.62364 -3.14876 3.64842 1.000 91.57533 76 LYS B CA 1
ATOM 2096 C C . LYS B 1 77 ? 11.32941 -2.81540 2.91877 1.000 92.13650 76 LYS B C 1
ATOM 2097 O O . LYS B 1 77 ? 10.41028 -2.23003 3.50440 1.000 95.13363 76 LYS B O 1
ATOM 2103 N N . TYR B 1 78 ? 11.23350 -3.19723 1.64237 1.000 88.08602 77 TYR B N 1
ATOM 2104 C CA . TYR B 1 78 ? 9.99791 -2.97888 0.89339 1.000 86.40158 77 TYR B CA 1
ATOM 2105 C C . TYR B 1 78 ? 8.82747 -3.72571 1.52696 1.000 88.23725 77 TYR B C 1
ATOM 2106 O O . TYR B 1 78 ? 7.73667 -3.16539 1.69981 1.000 91.63797 77 TYR B O 1
ATOM 2115 N N . ILE B 1 79 ? 9.03904 -4.99753 1.87845 1.000 87.40460 78 ILE B N 1
ATOM 2116 C CA . ILE B 1 79 ? 7.97227 -5.80271 2.47153 1.000 86.67126 78 ILE B CA 1
ATOM 2117 C C . ILE B 1 79 ? 7.50450 -5.19373 3.78734 1.000 89.82913 78 ILE B C 1
ATOM 2118 O O . ILE B 1 79 ? 6.29731 -5.08711 4.04807 1.000 89.83977 78 ILE B O 1
ATOM 2123 N N . GLU B 1 80 ? 8.44802 -4.76815 4.62969 1.000 93.10646 79 GLU B N 1
ATOM 2124 C CA . GLU B 1 80 ? 8.07646 -4.23922 5.93617 1.000 93.37720 79 GLU B CA 1
ATOM 2125 C C . GLU B 1 80 ? 7.39466 -2.88416 5.80538 1.000 91.36955 79 GLU B C 1
ATOM 2126 O O . GLU B 1 80 ? 6.44891 -2.58692 6.54526 1.000 92.70346 79 GLU B O 1
ATOM 2132 N N . THR B 1 81 ? 7.84931 -2.05300 4.86287 1.000 89.89005 80 THR B N 1
ATOM 2133 C CA . THR B 1 81 ? 7.17889 -0.78090 4.62237 1.000 92.43764 80 THR B CA 1
ATOM 2134 C C . THR B 1 81 ? 5.75324 -0.99922 4.13560 1.000 89.97165 80 THR B C 1
ATOM 2135 O O . THR B 1 81 ? 4.82978 -0.30734 4.57564 1.000 91.62281 80 THR B O 1
ATOM 2139 N N . LEU B 1 82 ? 5.55012 -1.97620 3.24739 1.000 90.27449 81 LEU B N 1
ATOM 2140 C CA . LEU B 1 82 ? 4.20373 -2.27793 2.76656 1.000 86.80398 81 LEU B CA 1
ATOM 2141 C C . LEU B 1 82 ? 3.30647 -2.75643 3.90293 1.000 88.58462 81 LEU B C 1
ATOM 2142 O O . LEU B 1 82 ? 2.15003 -2.33267 4.02158 1.000 91.50504 81 LEU B O 1
ATOM 2147 N N . LYS B 1 83 ? 3.82515 -3.65342 4.74278 1.000 90.00217 82 LYS B N 1
ATOM 2148 C CA . LYS B 1 83 ? 3.04847 -4.17879 5.86309 1.000 91.55437 82 LYS B CA 1
ATOM 2149 C C . LYS B 1 83 ? 2.66613 -3.06657 6.83907 1.000 92.39684 82 LYS B C 1
ATOM 2150 O O . LYS B 1 83 ? 1.50103 -2.94744 7.25527 1.000 93.59680 82 LYS B O 1
ATOM 2156 N N . GLU B 1 84 ? 3.64312 -2.23212 7.20606 1.000 94.12662 83 GLU B N 1
ATOM 2157 C CA . GLU B 1 84 ? 3.38718 -1.13023 8.12590 1.000 96.21891 83 GLU B CA 1
ATOM 2158 C C . GLU B 1 84 ? 2.40829 -0.12723 7.52819 1.000 92.43373 83 GLU B C 1
ATOM 2159 O O . GLU B 1 84 ? 1.55803 0.42019 8.24051 1.000 92.22874 83 GLU B O 1
ATOM 2165 N N . ALA B 1 85 ? 2.50488 0.11963 6.21795 1.000 90.33034 84 ALA B N 1
ATOM 2166 C CA . ALA B 1 85 ? 1.56597 1.02109 5.56150 1.000 89.95382 84 ALA B CA 1
ATOM 2167 C C . ALA B 1 85 ? 0.15426 0.45360 5.57880 1.000 90.75850 84 ALA B C 1
ATOM 2168 O O . ALA B 1 85 ? -0.81040 1.19038 5.80711 1.000 88.73715 84 ALA B O 1
ATOM 2170 N N . LEU B 1 86 ? 0.01510 -0.85143 5.33394 1.000 90.53651 85 LEU B N 1
ATOM 2171 C CA . LEU B 1 86 ? -1.29216 -1.49416 5.43021 1.000 91.67903 85 LEU B CA 1
ATOM 2172 C C . LEU B 1 86 ? -1.90298 -1.27725 6.80977 1.000 93.19845 85 LEU B C 1
ATOM 2173 O O . LEU B 1 86 ? -3.06141 -0.84981 6.93702 1.000 94.37926 85 LEU B O 1
ATOM 2178 N N . LYS B 1 87 ? -1.12350 -1.55625 7.85855 1.000 94.45541 86 LYS B N 1
ATOM 2179 C CA . LYS B 1 87 ? -1.63364 -1.41022 9.22107 1.000 92.54535 86 LYS B CA 1
ATOM 2180 C C . LYS B 1 87 ? -2.02161 0.03638 9.51658 1.000 91.98196 86 LYS B C 1
ATOM 2181 O O . LYS B 1 87 ? -3.10676 0.30752 10.05297 1.000 93.55645 86 LYS B O 1
ATOM 2187 N N . THR B 1 88 ? -1.13802 0.98046 9.17794 1.000 93.46292 87 THR B N 1
ATOM 2188 C CA . THR B 1 88 ? -1.41443 2.39146 9.43066 1.000 91.59267 87 THR B CA 1
ATOM 2189 C C . THR B 1 88 ? -2.66554 2.85767 8.69613 1.000 93.35622 87 THR B C 1
ATOM 2190 O O . THR B 1 88 ? -3.48900 3.58814 9.26202 1.000 96.10841 87 THR B O 1
ATOM 2194 N N . VAL B 1 89 ? -2.82820 2.44653 7.43563 1.000 91.74622 88 VAL B N 1
ATOM 2195 C CA . VAL B 1 89 ? -3.96977 2.90529 6.65262 1.000 91.21984 88 VAL B CA 1
ATOM 2196 C C . VAL B 1 89 ? -5.26505 2.33043 7.20800 1.000 94.08560 88 VAL B C 1
ATOM 2197 O O . VAL B 1 89 ? -6.28873 3.02164 7.25971 1.000 93.74302 88 VAL B O 1
ATOM 2201 N N . GLU B 1 90 ? -5.24395 1.07314 7.66104 1.000 96.25206 89 GLU B N 1
ATOM 2202 C CA . GLU B 1 90 ? -6.45449 0.52012 8.26532 1.000 99.64357 89 GLU B CA 1
ATOM 2203 C C . GLU B 1 90 ? -6.80763 1.24750 9.56063 1.000 101.90437 89 GLU B C 1
ATOM 2204 O O . GLU B 1 90 ? -7.98402 1.55990 9.80900 1.000 104.95561 89 GLU B O 1
ATOM 2210 N N . LYS B 1 91 ? -5.79985 1.53958 10.38906 1.000 99.28927 90 LYS B N 1
ATOM 2211 C CA . LYS B 1 91 ? -6.04345 2.28103 11.62462 1.000 101.49406 90 LYS B CA 1
ATOM 2212 C C . LYS B 1 91 ? -6.64145 3.65491 11.33472 1.000 101.21590 90 LYS B C 1
ATOM 2213 O O . LYS B 1 91 ? -7.61788 4.07320 11.97351 1.000 105.53575 90 LYS B O 1
ATOM 2219 N N . LEU B 1 92 ? -6.06449 4.37277 10.36732 1.000 98.29997 91 LEU B N 1
ATOM 2220 C CA . LEU B 1 92 ? -6.55898 5.70522 10.03891 1.000 101.71547 91 LEU B CA 1
ATOM 2221 C C . LEU B 1 92 ? -7.95190 5.65372 9.42421 1.000 101.63328 91 LEU B C 1
ATOM 2222 O O . LEU B 1 92 ? -8.76242 6.55561 9.66097 1.000 105.62594 91 LEU B O 1
ATOM 2227 N N . GLN B 1 93 ? -8.25238 4.60910 8.64802 1.000 99.95334 92 GLN B N 1
ATOM 2228 C CA . GLN B 1 93 ? -9.60072 4.43525 8.11816 1.000 102.19916 92 GLN B CA 1
ATOM 2229 C C . GLN B 1 93 ? -10.61001 4.28326 9.24538 1.000 107.68095 92 GLN B C 1
ATOM 2230 O O . GLN B 1 93 ? -11.66719 4.92844 9.24382 1.000 108.87750 92 GLN B O 1
ATOM 2236 N N . GLU B 1 94 ? -10.30511 3.41353 10.21168 1.000 109.44701 93 GLU B N 1
ATOM 2237 C CA . GLU B 1 94 ? -11.20878 3.23778 11.34453 1.000 111.85077 93 GLU B CA 1
ATOM 2238 C C . GLU B 1 94 ? -11.39142 4.54187 12.11525 1.000 112.20912 93 GLU B C 1
ATOM 2239 O O . GLU B 1 94 ? -12.51548 4.89200 12.50527 1.000 113.87071 93 GLU B O 1
ATOM 2245 N N . GLU B 1 95 ? -10.29897 5.28104 12.33452 1.000 111.02312 94 GLU B N 1
ATOM 2246 C CA . GLU B 1 95 ? -10.40338 6.54030 13.06836 1.000 110.54175 94 GLU B CA 1
ATOM 2247 C C . GLU B 1 95 ? -11.24731 7.56090 12.31123 1.000 110.59854 94 GLU B C 1
ATOM 2248 O O . GLU B 1 95 ? -12.05172 8.28005 12.91499 1.000 114.53675 94 GLU B O 1
ATOM 2254 N N . LEU B 1 96 ? -11.08343 7.63763 10.98811 1.000 107.29953 95 LEU B N 1
ATOM 2255 C CA . LEU B 1 96 ? -11.86212 8.59016 10.20253 1.000 110.33774 95 LEU B CA 1
ATOM 2256 C C . LEU B 1 96 ? -13.33885 8.21454 10.18659 1.000 111.26651 95 LEU B C 1
ATOM 2257 O O . LEU B 1 96 ? -14.21002 9.09345 10.22327 1.000 112.12603 95 LEU B O 1
ATOM 2262 N N . GLU B 1 97 ? -13.64092 6.91442 10.12901 1.000 113.87039 96 GLU B N 1
ATOM 2263 C CA . GLU B 1 97 ? -15.03165 6.47553 10.21335 1.000 116.53293 96 GLU B CA 1
ATOM 2264 C C . GLU B 1 97 ? -15.64946 6.87086 11.54893 1.000 119.09487 96 GLU B C 1
ATOM 2265 O O . GLU B 1 97 ? -16.77388 7.38910 11.59962 1.000 119.95467 96 GLU B O 1
ATOM 2271 N N . GLU B 1 98 ? -14.93274 6.60777 12.64712 1.000 119.25569 97 GLU B N 1
ATOM 2272 C CA . GLU B 1 98 ? -15.41529 7.01792 13.96348 1.000 121.33543 97 GLU B CA 1
ATOM 2273 C C . GLU B 1 98 ? -15.62095 8.52675 14.03928 1.000 122.06317 97 GLU B C 1
ATOM 2274 O O . GLU B 1 98 ? -16.59676 8.99657 14.63756 1.000 126.54038 97 GLU B O 1
ATOM 2280 N N . LEU B 1 99 ? -14.70926 9.30114 13.44430 1.000 119.30982 98 LEU B N 1
ATOM 2281 C CA . LEU B 1 99 ? -14.86789 10.75300 13.41482 1.000 118.83677 98 LEU B CA 1
ATOM 2282 C C . LEU B 1 99 ? -16.14966 11.15360 12.69512 1.000 120.31831 98 LEU B C 1
ATOM 2283 O O . LEU B 1 99 ? -16.93987 11.95386 13.20970 1.000 124.85563 98 LEU B O 1
ATOM 2288 N N . LEU B 1 100 ? -16.35991 10.62205 11.48747 1.000 120.52164 99 LEU B N 1
ATOM 2289 C CA . LEU B 1 100 ? -17.56043 10.96506 10.72888 1.000 121.34611 99 LEU B CA 1
ATOM 2290 C C . LEU B 1 100 ? -18.82435 10.57993 11.48732 1.000 123.64970 99 LEU B C 1
ATOM 2291 O O . LEU B 1 100 ? -19.82823 11.30292 11.44557 1.000 124.63663 99 LEU B O 1
ATOM 2296 N N . GLU B 1 101 ? -18.79922 9.43701 12.17643 1.000 124.67027 100 GLU B N 1
ATOM 2297 C CA . GLU B 1 101 ? -19.95492 9.03025 12.97059 1.000 128.25866 100 GLU B CA 1
ATOM 2298 C C . GLU B 1 101 ? -20.21006 10.00215 14.11785 1.000 127.84828 100 GLU B C 1
ATOM 2299 O O . GLU B 1 101 ? -21.33876 10.46860 14.31092 1.000 127.81811 100 GLU B O 1
ATOM 2305 N N . ASN B 1 102 ? -19.17569 10.31226 14.89486 1.000 128.39084 101 ASN B N 1
ATOM 2306 C CA . ASN B 1 102 ? -19.31341 11.20845 16.04146 1.000 129.30058 101 ASN B CA 1
ATOM 2307 C C . ASN B 1 102 ? -19.72595 12.61468 15.61137 1.000 128.98640 101 ASN B C 1
ATOM 2308 O O . ASN B 1 102 ? -20.45170 13.30510 16.32740 1.000 130.71705 101 ASN B O 1
ATOM 2313 N N . SER B 1 109 ? -17.26345 18.65540 19.54655 1.000 110.05058 108 SER B N 1
ATOM 2314 C CA . SER B 1 109 ? -16.34593 19.78681 19.53344 1.000 110.49250 108 SER B CA 1
ATOM 2315 C C . SER B 1 109 ? -15.69286 19.95283 18.15906 1.000 112.11651 108 SER B C 1
ATOM 2316 O O . SER B 1 109 ? -14.87505 19.12837 17.74168 1.000 114.88299 108 SER B O 1
ATOM 2319 N N . GLU B 1 110 ? -16.08146 21.02602 17.46092 1.000 113.04141 109 GLU B N 1
ATOM 2320 C CA . GLU B 1 110 ? -15.60432 21.25442 16.09931 1.000 114.41613 109 GLU B CA 1
ATOM 2321 C C . GLU B 1 110 ? -14.09569 21.46561 16.05244 1.000 114.72202 109 GLU B C 1
ATOM 2322 O O . GLU B 1 110 ? -13.42069 20.95568 15.15231 1.000 114.02812 109 GLU B O 1
ATOM 2328 N N . GLU B 1 111 ? -13.54753 22.22026 17.00631 1.000 115.06152 110 GLU B N 1
ATOM 2329 C CA . GLU B 1 111 ? -12.10976 22.47834 17.00502 1.000 115.85646 110 GLU B CA 1
ATOM 2330 C C . GLU B 1 111 ? -11.32021 21.21350 17.33922 1.000 114.99354 110 GLU B C 1
ATOM 2331 O O . GLU B 1 111 ? -10.26996 20.94293 16.73647 1.000 114.14985 110 GLU B O 1
ATOM 2337 N N . GLU B 1 112 ? -11.82598 20.41094 18.27886 1.000 117.01914 111 GLU B N 1
ATOM 2338 C CA . GLU B 1 112 ? -11.19271 19.13131 18.57995 1.000 116.46159 111 GLU B CA 1
ATOM 2339 C C . GLU B 1 112 ? -11.23833 18.21022 17.36210 1.000 113.99673 111 GLU B C 1
ATOM 2340 O O . GLU B 1 112 ? -10.27094 17.49342 17.06521 1.000 113.87110 111 GLU B O 1
ATOM 2346 N N . ARG B 1 113 ? -12.34539 18.25173 16.61619 1.000 112.07014 112 ARG B N 1
ATOM 2347 C CA . ARG B 1 113 ? -12.46578 17.44729 15.40427 1.000 112.65715 112 ARG B CA 1
ATOM 2348 C C . ARG B 1 113 ? -11.51870 17.93340 14.31028 1.000 111.05109 112 ARG B C 1
ATOM 2349 O O . ARG B 1 113 ? -10.97545 17.12465 13.54933 1.000 108.60501 112 ARG B O 1
ATOM 2357 N N . LEU B 1 114 ? -11.30165 19.24712 14.22332 1.000 110.29942 113 LEU B N 1
ATOM 2358 C CA . LEU B 1 114 ? -10.31377 19.77863 13.28775 1.000 108.72521 113 LEU B CA 1
ATOM 2359 C C . LEU B 1 114 ? -8.91440 19.28449 13.63038 1.000 108.12597 113 LEU B C 1
ATOM 2360 O O . LEU B 1 114 ? -8.13494 18.92317 12.73742 1.000 106.71926 113 LEU B O 1
ATOM 2365 N N . GLU B 1 115 ? -8.57375 19.27931 14.92281 1.000 109.69716 114 GLU B N 1
ATOM 2366 C CA . GLU B 1 115 ? -7.28065 18.73322 15.33677 1.000 109.85190 114 GLU B CA 1
ATOM 2367 C C . GLU B 1 115 ? -7.15299 17.26612 14.93371 1.000 108.91445 114 GLU B C 1
ATOM 2368 O O . GLU B 1 115 ? -6.09991 16.83094 14.44178 1.000 106.24810 114 GLU B O 1
ATOM 2374 N N . LYS B 1 116 ? -8.22358 16.49153 15.13537 1.000 108.66123 115 LYS B N 1
ATOM 2375 C CA . LYS B 1 116 ? -8.20070 15.07500 14.77124 1.000 107.63926 115 LYS B CA 1
ATOM 2376 C C . LYS B 1 116 ? -8.00198 14.88830 13.27003 1.000 106.24779 115 LYS B C 1
ATOM 2377 O O . LYS B 1 116 ? -7.23127 14.01912 12.83641 1.000 108.91068 115 LYS B O 1
ATOM 2383 N N . LEU B 1 117 ? -8.69884 15.69282 12.46368 1.000 105.07904 116 LEU B N 1
ATOM 2384 C CA . LEU B 1 117 ? -8.54584 15.61561 11.01393 1.000 104.23150 116 LEU B CA 1
ATOM 2385 C C . LEU B 1 117 ? -7.12400 15.96070 10.58846 1.000 103.53352 116 LEU B C 1
ATOM 2386 O O . LEU B 1 117 ? -6.55662 15.31269 9.69851 1.000 100.45181 116 LEU B O 1
ATOM 2391 N N . LYS B 1 118 ? -6.53806 16.99142 11.19968 1.000 104.15623 117 LYS B N 1
ATOM 2392 C CA . LYS B 1 118 ? -5.16121 17.35269 10.87510 1.000 100.18084 117 LYS B CA 1
ATOM 2393 C C . LYS B 1 118 ? -4.20393 16.20933 11.18740 1.000 101.46543 117 LYS B C 1
ATOM 2394 O O . LYS B 1 118 ? -3.30344 15.90233 10.39199 1.000 101.21255 117 LYS B O 1
ATOM 2400 N N . GLU B 1 119 ? -4.38037 15.57799 12.35160 1.000 102.88088 118 GLU B N 1
ATOM 2401 C CA . GLU B 1 119 ? -3.53393 14.44700 12.72950 1.000 102.76411 118 GLU B CA 1
ATOM 2402 C C . GLU B 1 119 ? -3.65326 13.30689 11.72214 1.000 100.08687 118 GLU B C 1
ATOM 2403 O O . GLU B 1 119 ? -2.64110 12.74010 11.27412 1.000 98.32016 118 GLU B O 1
ATOM 2409 N N . LEU B 1 120 ? -4.89425 12.93266 11.39088 1.000 99.73863 119 LEU B N 1
ATOM 2410 C CA . LEU B 1 120 ? -5.14088 11.89516 10.39223 1.000 97.61430 119 LEU B CA 1
ATOM 2411 C C . LEU B 1 120 ? -4.41230 12.19303 9.08727 1.000 95.11192 119 LEU B C 1
ATOM 2412 O O . LEU B 1 120 ? -3.71628 11.32816 8.53476 1.000 95.52658 119 LEU B O 1
ATOM 2417 N N . ALA B 1 121 ? -4.57680 13.41719 8.57454 1.000 93.94226 120 ALA B N 1
ATOM 2418 C CA . ALA B 1 121 ? -3.98702 13.76737 7.28597 1.000 92.64427 120 ALA B CA 1
ATOM 2419 C C . ALA B 1 121 ? -2.46400 13.73797 7.34160 1.000 94.87548 120 ALA B C 1
ATOM 2420 O O . ALA B 1 121 ? -1.80937 13.27878 6.39514 1.000 89.45636 120 ALA B O 1
ATOM 2422 N N . GLU B 1 122 ? -1.87956 14.22137 8.44161 1.000 97.59228 121 GLU B N 1
ATOM 2423 C CA . GLU B 1 122 ? -0.42454 14.22017 8.56301 1.000 96.11038 121 GLU B CA 1
ATOM 2424 C C . GLU B 1 122 ? 0.12686 12.79946 8.54897 1.000 93.96334 121 GLU B C 1
ATOM 2425 O O . GLU B 1 122 ? 1.11672 12.50759 7.85858 1.000 90.82860 121 GLU B O 1
ATOM 2431 N N . GLU B 1 123 ? -0.50531 11.89521 9.30446 1.000 93.16862 122 GLU B N 1
ATOM 2432 C CA . GLU B 1 123 ? -0.00956 10.52098 9.33046 1.000 94.12833 122 GLU B CA 1
ATOM 2433 C C . GLU B 1 123 ? -0.18147 9.84615 7.97342 1.000 90.68206 122 GLU B C 1
ATOM 2434 O O . GLU B 1 123 ? 0.70491 9.10145 7.52536 1.000 90.01812 122 GLU B O 1
ATOM 2440 N N . LEU B 1 124 ? -1.30804 10.10439 7.30024 1.000 89.44839 123 LEU B N 1
ATOM 2441 C CA . LEU B 1 124 ? -1.52206 9.55152 5.96632 1.000 86.91772 123 LEU B CA 1
ATOM 2442 C C . LEU B 1 124 ? -0.43114 10.00489 5.00408 1.000 86.49396 123 LEU B C 1
ATOM 2443 O O . LEU B 1 124 ? 0.11824 9.19901 4.23947 1.000 83.55576 123 LEU B O 1
ATOM 2448 N N . LYS B 1 125 ? -0.11341 11.30231 5.02688 1.000 86.73065 124 LYS B N 1
ATOM 2449 C CA . LYS B 1 125 ? 0.90827 11.84673 4.13860 1.000 85.78081 124 LYS B CA 1
ATOM 2450 C C . LYS B 1 125 ? 2.26656 11.20832 4.40522 1.000 90.57670 124 LYS B C 1
ATOM 2451 O O . LYS B 1 125 ? 2.97630 10.81151 3.46797 1.000 87.02454 124 LYS B O 1
ATOM 2457 N N . GLU B 1 126 ? 2.65804 11.12752 5.68239 1.000 90.15862 125 GLU B N 1
ATOM 2458 C CA . GLU B 1 126 ? 3.94629 10.52331 6.02026 1.000 86.92802 125 GLU B CA 1
ATOM 2459 C C . GLU B 1 126 ? 4.03151 9.08387 5.52287 1.000 87.91419 125 GLU B C 1
ATOM 2460 O O . GLU B 1 126 ? 5.04763 8.67256 4.94121 1.000 87.48010 125 GLU B O 1
ATOM 2466 N N . THR B 1 127 ? 2.97709 8.29578 5.76109 1.000 87.94276 126 THR B N 1
ATOM 2467 C CA . THR B 1 127 ? 2.99256 6.89530 5.34587 1.000 84.29021 126 THR B CA 1
ATOM 2468 C C . THR B 1 127 ? 3.09549 6.76867 3.82931 1.000 80.07495 126 THR B C 1
ATOM 2469 O O . THR B 1 127 ? 3.87935 5.95790 3.31111 1.000 79.41906 126 THR B O 1
ATOM 2473 N N . ALA B 1 128 ? 2.30153 7.56088 3.09939 1.000 80.45446 127 ALA B N 1
ATOM 2474 C CA . ALA B 1 128 ? 2.34674 7.51023 1.64165 1.000 80.41373 127 ALA B CA 1
ATOM 2475 C C . ALA B 1 128 ? 3.73461 7.85348 1.11638 1.000 81.35180 127 ALA B C 1
ATOM 2476 O O . ALA B 1 128 ? 4.23436 7.20634 0.18504 1.000 75.05357 127 ALA B O 1
ATOM 2478 N N . GLU B 1 129 ? 4.38161 8.86155 1.70509 1.000 87.09264 128 GLU B N 1
ATOM 2479 C CA . GLU B 1 129 ? 5.68343 9.26764 1.18572 1.000 83.02749 128 GLU B CA 1
ATOM 2480 C C . GLU B 1 129 ? 6.75878 8.23483 1.50965 1.000 81.18041 128 GLU B C 1
ATOM 2481 O O . GLU B 1 129 ? 7.63313 7.96003 0.67576 1.000 80.04584 128 GLU B O 1
ATOM 2487 N N . LYS B 1 130 ? 6.70334 7.63330 2.70281 1.000 81.59347 129 LYS B N 1
ATOM 2488 C CA . LYS B 1 130 ? 7.64043 6.55623 3.01732 1.000 81.85606 129 LYS B CA 1
ATOM 2489 C C . LYS B 1 130 ? 7.47315 5.38229 2.05848 1.000 82.46941 129 LYS B C 1
ATOM 2490 O O . LYS B 1 130 ? 8.46309 4.78854 1.59954 1.000 83.06078 129 LYS B O 1
ATOM 2496 N N . LEU B 1 131 ? 6.22416 5.04058 1.73304 1.000 80.04125 130 LEU B N 1
ATOM 2497 C CA . LEU B 1 131 ? 5.98754 3.93990 0.80597 1.000 78.92028 130 LEU B CA 1
ATOM 2498 C C . LEU B 1 131 ? 6.52651 4.26251 -0.58234 1.000 79.25772 130 LEU B C 1
ATOM 2499 O O . LEU B 1 131 ? 7.16060 3.41346 -1.22123 1.000 77.31047 130 LEU B O 1
ATOM 2504 N N . LEU B 1 132 ? 6.26992 5.48020 -1.07196 1.000 79.53481 131 LEU B N 1
ATOM 2505 C CA . LEU B 1 132 ? 6.78837 5.87491 -2.37934 1.000 78.37474 131 LEU B CA 1
ATOM 2506 C C . LEU B 1 132 ? 8.31222 5.84038 -2.40780 1.000 80.70130 131 LEU B C 1
ATOM 2507 O O . LEU B 1 132 ? 8.91317 5.44440 -3.41380 1.000 79.88307 131 LEU B O 1
ATOM 2512 N N . LYS B 1 133 ? 8.95547 6.23831 -1.30746 1.000 83.70661 132 LYS B N 1
ATOM 2513 C CA . LYS B 1 133 ? 10.41519 6.21854 -1.25580 1.000 83.37881 132 LYS B CA 1
ATOM 2514 C C . LYS B 1 133 ? 10.95146 4.79103 -1.32086 1.000 83.87686 132 LYS B C 1
ATOM 2515 O O . LYS B 1 133 ? 11.91864 4.51022 -2.04692 1.000 85.49307 132 LYS B O 1
ATOM 2521 N N . SER B 1 134 ? 10.34380 3.87794 -0.55765 1.000 81.58850 133 SER B N 1
ATOM 2522 C CA . SER B 1 134 ? 10.75845 2.47761 -0.62519 1.000 85.52275 133 SER B CA 1
ATOM 2523 C C . SER B 1 134 ? 10.54647 1.90493 -2.02538 1.000 82.93173 133 SER B C 1
ATOM 2524 O O . SER B 1 134 ? 11.38307 1.14050 -2.53082 1.000 84.86358 133 SER B O 1
ATOM 2527 N N . ILE B 1 135 ? 9.43171 2.26827 -2.66645 1.000 80.67881 134 ILE B N 1
ATOM 2528 C CA . ILE B 1 135 ? 9.15572 1.81006 -4.02750 1.000 80.30700 134 ILE B CA 1
ATOM 2529 C C . ILE B 1 135 ? 10.23920 2.29443 -4.98213 1.000 83.09140 134 ILE B C 1
ATOM 2530 O O . ILE B 1 135 ? 10.72413 1.54194 -5.83700 1.000 86.50699 134 ILE B O 1
ATOM 2535 N N . GLU B 1 136 ? 10.60824 3.57251 -4.86865 1.000 84.64752 135 GLU B N 1
ATOM 2536 C CA . GLU B 1 136 ? 11.65071 4.12982 -5.72481 1.000 87.62389 135 GLU B CA 1
ATOM 2537 C C . GLU B 1 136 ? 12.97274 3.39952 -5.52989 1.000 89.97897 135 GLU B C 1
ATOM 2538 O O . GLU B 1 136 ? 13.66683 3.08092 -6.50577 1.000 89.02045 135 GLU B O 1
ATOM 2544 N N . GLU B 1 137 ? 13.33969 3.13338 -4.27329 1.000 89.84266 136 GLU B N 1
ATOM 2545 C CA . GLU B 1 137 ? 14.58251 2.41281 -4.00459 1.000 88.71001 136 GLU B CA 1
ATOM 2546 C C . GLU B 1 137 ? 14.56734 1.03042 -4.64898 1.000 88.22604 136 GLU B C 1
ATOM 2547 O O . GLU B 1 137 ? 15.54566 0.61307 -5.28575 1.000 90.10189 136 GLU B O 1
ATOM 2553 N N . PHE B 1 138 ? 13.45716 0.30450 -4.49587 1.000 85.84164 137 PHE B N 1
ATOM 2554 C CA . PHE B 1 138 ? 13.39674 -1.05565 -5.02394 1.000 86.18787 137 PHE B CA 1
ATOM 2555 C C . PHE B 1 138 ? 13.41749 -1.05359 -6.54962 1.000 87.32477 137 PHE B C 1
ATOM 2556 O O . PHE B 1 138 ? 14.05922 -1.91182 -7.17339 1.000 91.49747 137 PHE B O 1
ATOM 2564 N N . SER B 1 139 ? 12.75078 -0.07445 -7.16891 1.000 86.19861 138 SER B N 1
ATOM 2565 C CA . SER B 1 139 ? 12.76245 0.02100 -8.62460 1.000 85.91217 138 SER B CA 1
ATOM 2566 C C . SER B 1 139 ? 14.15447 0.35164 -9.14791 1.000 92.19452 138 SER B C 1
ATOM 2567 O O . SER B 1 139 ? 14.59045 -0.21201 -10.15918 1.000 95.11703 138 SER B O 1
ATOM 2570 N N . LYS B 1 140 ? 14.86906 1.26025 -8.47622 1.000 91.14203 139 LYS B N 1
ATOM 2571 C CA . LYS B 1 140 ? 16.23635 1.56393 -8.88877 1.000 93.15405 139 LYS B CA 1
ATOM 2572 C C . LYS B 1 140 ? 17.13632 0.34253 -8.75037 1.000 94.04515 139 LYS B C 1
ATOM 2573 O O . LYS B 1 140 ? 17.98967 0.08719 -9.61260 1.000 94.95325 139 LYS B O 1
ATOM 2579 N N . PHE B 1 141 ? 16.96634 -0.42177 -7.66740 1.000 91.90761 140 PHE B N 1
ATOM 2580 C CA . PHE B 1 141 ? 17.75366 -1.63998 -7.50412 1.000 91.68980 140 PHE B CA 1
ATOM 2581 C C . PHE B 1 141 ? 17.49080 -2.61704 -8.64284 1.000 93.04311 140 PHE B C 1
ATOM 2582 O O . PHE B 1 141 ? 18.42637 -3.19347 -9.20926 1.000 92.85297 140 PHE B O 1
ATOM 2590 N N . LEU B 1 142 ? 16.21712 -2.81541 -8.99282 1.000 92.55808 141 LEU B N 1
ATOM 2591 C CA . LEU B 1 142 ? 15.89058 -3.75604 -10.06319 1.000 93.01854 141 LEU B CA 1
ATOM 2592 C C . LEU B 1 142 ? 16.41544 -3.27144 -11.41189 1.000 95.38625 141 LEU B C 1
ATOM 2593 O O . LEU B 1 142 ? 16.86153 -4.07643 -12.24094 1.000 94.64208 141 LEU B O 1
ATOM 2598 N N . GLU B 1 143 ? 16.39208 -1.95819 -11.64531 1.000 95.71044 142 GLU B N 1
ATOM 2599 C CA . GLU B 1 143 ? 16.89660 -1.43844 -12.91211 1.000 96.44613 142 GLU B CA 1
ATOM 2600 C C . GLU B 1 143 ? 18.41031 -1.59572 -13.00971 1.000 97.34956 142 GLU B C 1
ATOM 2601 O O . GLU B 1 143 ? 18.93471 -1.94675 -14.07356 1.000 100.56124 142 GLU B O 1
ATOM 2607 N N . GLU B 1 144 ? 19.12928 -1.36754 -11.90636 1.000 97.17626 143 GLU B N 1
ATOM 2608 C CA . GLU B 1 144 ? 20.56481 -1.64401 -11.89873 1.000 96.75818 143 GLU B CA 1
ATOM 2609 C C . GLU B 1 144 ? 20.84260 -3.12940 -12.10625 1.000 96.68682 143 GLU B C 1
ATOM 2610 O O . GLU B 1 144 ? 21.78693 -3.50295 -12.81661 1.000 95.86072 143 GLU B O 1
ATOM 2616 N N . LEU B 1 145 ? 20.02999 -3.99166 -11.48924 1.000 96.60561 144 LEU B N 1
ATOM 2617 C CA . LEU B 1 145 ? 20.19607 -5.43068 -11.66545 1.000 95.53990 144 LEU B CA 1
ATOM 2618 C C . LEU B 1 145 ? 20.02403 -5.83570 -13.12429 1.000 95.20068 144 LEU B C 1
ATOM 2619 O O . LEU B 1 145 ? 20.76243 -6.68885 -13.63137 1.000 98.24505 144 LEU B O 1
ATOM 2624 N N . LYS B 1 146 ? 19.05326 -5.23409 -13.81475 1.000 93.79680 145 LYS B N 1
ATOM 2625 C CA . LYS B 1 146 ? 18.87139 -5.54696 -15.22977 1.000 94.79554 145 LYS B CA 1
ATOM 2626 C C . LYS B 1 146 ? 19.97420 -4.93290 -16.08368 1.000 95.46363 145 LYS B C 1
ATOM 2627 O O . LYS B 1 146 ? 20.34264 -5.49772 -17.12080 1.000 95.73167 145 LYS B O 1
ATOM 2633 N N . LYS B 1 147 ? 20.52130 -3.79048 -15.66266 1.000 98.03615 146 LYS B N 1
ATOM 2634 C CA . LYS B 1 147 ? 21.65405 -3.21559 -16.38010 1.000 98.10400 146 LYS B CA 1
ATOM 2635 C C . LYS B 1 147 ? 22.87795 -4.11677 -16.28331 1.000 97.99550 146 LYS B C 1
ATOM 2636 O O . LYS B 1 147 ? 23.67088 -4.19998 -17.22835 1.000 94.77448 146 LYS B O 1
ATOM 2642 N N . LYS B 1 148 ? 23.05194 -4.79307 -15.14722 1.000 97.67807 147 LYS B N 1
ATOM 2643 C CA . LYS B 1 148 ? 24.18445 -5.69918 -14.96652 1.000 97.02942 147 LYS B CA 1
ATOM 2644 C C . LYS B 1 148 ? 24.03922 -6.99178 -15.76626 1.000 101.35816 147 LYS B C 1
ATOM 2645 O O . LYS B 1 148 ? 24.48737 -8.04951 -15.31423 1.000 105.30917 147 LYS B O 1
ATOM 2651 N N . LEU B 1 149 ? 23.42094 -6.92903 -16.94176 1.000 103.07349 148 LEU B N 1
ATOM 2652 C CA . LEU B 1 149 ? 23.12795 -8.11402 -17.73208 1.000 101.27096 148 LEU B CA 1
ATOM 2653 C C . LEU B 1 149 ? 23.59475 -7.93567 -19.16972 1.000 101.00047 148 LEU B C 1
ATOM 2654 O O . LEU B 1 149 ? 23.67220 -6.80836 -19.66825 1.000 100.37345 148 LEU B O 1
ATOM 2659 N N . PRO B 1 150 ? 23.92761 -9.03184 -19.85362 1.000 102.50551 149 PRO B N 1
ATOM 2660 C CA . PRO B 1 150 ? 24.34938 -8.94113 -21.25868 1.000 102.73352 149 PRO B CA 1
ATOM 2661 C C . PRO B 1 150 ? 23.24364 -8.39979 -22.15212 1.000 105.98428 149 PRO B C 1
ATOM 2662 O O . PRO B 1 150 ? 22.09117 -8.23109 -21.74903 1.000 109.68020 149 PRO B O 1
ATOM 2666 N N . LYS B 1 151 ? 23.62147 -8.11984 -23.40132 1.000 104.85731 150 LYS B N 1
ATOM 2667 C CA . LYS B 1 151 ? 22.66031 -7.60464 -24.37127 1.000 106.55824 150 LYS B CA 1
ATOM 2668 C C . LYS B 1 151 ? 21.61629 -8.65684 -24.72699 1.000 108.07673 150 LYS B C 1
ATOM 2669 O O . LYS B 1 151 ? 20.41205 -8.37507 -24.72829 1.000 107.89207 150 LYS B O 1
ATOM 2675 N N . ASN B 1 152 ? 22.06114 -9.87579 -25.04523 1.000 109.48133 151 ASN B N 1
ATOM 2676 C CA . ASN B 1 152 ? 21.12025 -10.93901 -25.38473 1.000 110.62411 151 ASN B CA 1
ATOM 2677 C C . ASN B 1 152 ? 20.23385 -11.28450 -24.19565 1.000 108.38021 151 ASN B C 1
ATOM 2678 O O . ASN B 1 152 ? 19.01943 -11.46473 -24.34556 1.000 108.38398 151 ASN B O 1
ATOM 2683 N N . ILE B 1 153 ? 20.82659 -11.38434 -23.00664 1.000 106.39512 152 ILE B N 1
ATOM 2684 C CA . ILE B 1 153 ? 20.06538 -11.67520 -21.79904 1.000 106.32499 152 ILE B CA 1
ATOM 2685 C C . ILE B 1 153 ? 19.13457 -10.51409 -21.48163 1.000 105.33997 152 ILE B C 1
ATOM 2686 O O . ILE B 1 153 ? 19.56803 -9.36016 -21.36904 1.000 105.06815 152 ILE B O 1
ATOM 2691 N N . LYS B 1 154 ? 17.84817 -10.81592 -21.33101 1.000 103.94409 153 LYS B N 1
ATOM 2692 C CA . LYS B 1 154 ? 16.85045 -9.82894 -20.94792 1.000 103.22952 153 LYS B CA 1
ATOM 2693 C C . LYS B 1 154 ? 16.07254 -10.33462 -19.74331 1.000 99.74914 153 LYS B C 1
ATOM 2694 O O . LYS B 1 154 ? 15.71222 -11.51303 -19.67544 1.000 100.67963 153 LYS B O 1
ATOM 2700 N N . LEU B 1 155 ? 15.81199 -9.43644 -18.79813 1.000 94.46814 154 LEU B N 1
ATOM 2701 C CA . LEU B 1 155 ? 15.06818 -9.76005 -17.58789 1.000 96.95765 154 LEU B CA 1
ATOM 2702 C C . LEU B 1 155 ? 13.65832 -9.19447 -17.69794 1.000 99.31680 154 LEU B C 1
ATOM 2703 O O . LEU B 1 155 ? 13.48256 -7.99192 -17.92039 1.000 97.99473 154 LEU B O 1
ATOM 2708 N N . ASN B 1 156 ? 12.66228 -10.05885 -17.53846 1.000 96.71777 155 ASN B N 1
ATOM 2709 C CA . ASN B 1 156 ? 11.25534 -9.67301 -17.60227 1.000 101.57665 155 ASN B CA 1
ATOM 2710 C C . ASN B 1 156 ? 10.69682 -9.72182 -16.18333 1.000 99.60899 155 ASN B C 1
ATOM 2711 O O . ASN B 1 156 ? 10.44056 -10.80162 -15.64281 1.000 100.84234 155 ASN B O 1
ATOM 2716 N N . ILE B 1 157 ? 10.50857 -8.54773 -15.58719 1.000 94.88074 156 ILE B N 1
ATOM 2717 C CA . ILE B 1 157 ? 10.05038 -8.42040 -14.20877 1.000 91.73361 156 ILE B CA 1
ATOM 2718 C C . ILE B 1 157 ? 8.58585 -8.01016 -14.20998 1.000 92.21325 156 ILE B C 1
ATOM 2719 O O . ILE B 1 157 ? 8.15693 -7.19048 -15.03226 1.000 90.01199 156 ILE B O 1
ATOM 2724 N N . ASN B 1 158 ? 7.81479 -8.57920 -13.28544 1.000 91.56068 157 ASN B N 1
ATOM 2725 C CA . ASN B 1 158 ? 6.40854 -8.22282 -13.11055 1.000 92.31080 157 ASN B CA 1
ATOM 2726 C C . ASN B 1 158 ? 6.32669 -7.10473 -12.08013 1.000 89.36434 157 ASN B C 1
ATOM 2727 O O . ASN B 1 158 ? 6.35514 -7.35218 -10.87179 1.000 86.16481 157 ASN B O 1
ATOM 2732 N N . TYR B 1 159 ? 6.22754 -5.86543 -12.55998 1.000 86.95917 158 TYR B N 1
ATOM 2733 C CA . TYR B 1 159 ? 6.08845 -4.69949 -11.69842 1.000 88.25415 158 TYR B CA 1
ATOM 2734 C C . TYR B 1 159 ? 4.66888 -4.52807 -11.16828 1.000 84.67824 158 TYR B C 1
ATOM 2735 O O . TYR B 1 159 ? 4.29226 -3.40863 -10.80671 1.000 83.72769 158 TYR B O 1
ATOM 2744 N N . SER B 1 160 ? 3.87658 -5.60313 -11.14163 1.000 94.80277 159 SER B N 1
ATOM 2745 C CA . SER B 1 160 ? 2.48400 -5.50520 -10.71291 1.000 85.11904 159 SER B CA 1
ATOM 2746 C C . SER B 1 160 ? 2.37343 -5.00190 -9.27951 1.000 78.19090 159 SER B C 1
ATOM 2747 O O . SER B 1 160 ? 1.62268 -4.06132 -8.99820 1.000 78.93657 159 SER B O 1
ATOM 2750 N N . SER B 1 161 ? 3.11219 -5.62316 -8.35619 1.000 76.86004 160 SER B N 1
ATOM 2751 C CA . SER B 1 161 ? 3.03437 -5.22452 -6.95349 1.000 75.92917 160 SER B CA 1
ATOM 2752 C C . SER B 1 161 ? 3.53796 -3.80100 -6.75745 1.000 75.07850 160 SER B C 1
ATOM 2753 O O . SER B 1 161 ? 2.95398 -3.02718 -5.98925 1.000 74.11548 160 SER B O 1
ATOM 2756 N N . ILE B 1 162 ? 4.62181 -3.43859 -7.44688 1.000 76.86196 161 ILE B N 1
ATOM 2757 C CA . ILE B 1 162 ? 5.17562 -2.09417 -7.31791 1.000 74.75189 161 ILE B CA 1
ATOM 2758 C C . ILE B 1 162 ? 4.18235 -1.05424 -7.82020 1.000 75.02853 161 ILE B C 1
ATOM 2759 O O . ILE B 1 162 ? 3.96720 -0.01991 -7.17664 1.000 75.46395 161 ILE B O 1
ATOM 2764 N N . ASN B 1 163 ? 3.54880 -1.31574 -8.96651 1.000 76.21806 162 ASN B N 1
ATOM 2765 C CA . ASN B 1 163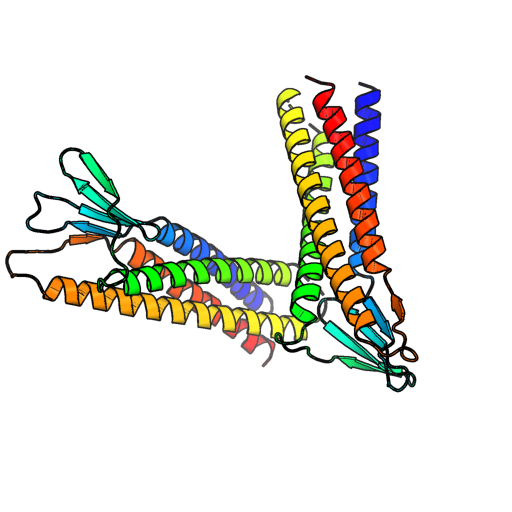 ? 2.57952 -0.36903 -9.50759 1.000 76.05664 162 ASN B CA 1
ATOM 2766 C C . ASN B 1 163 ? 1.34131 -0.27855 -8.62547 1.000 76.24664 162 ASN B C 1
ATOM 2767 O O . ASN B 1 163 ? 0.79030 0.81175 -8.43338 1.000 77.67422 162 ASN B O 1
ATOM 2772 N N . LEU B 1 164 ? 0.88806 -1.41397 -8.08545 1.000 75.43031 163 LEU B N 1
ATOM 2773 C CA . LEU B 1 164 ? -0.22356 -1.40561 -7.13968 1.000 73.82975 163 LEU B CA 1
ATOM 2774 C C . LEU B 1 164 ? 0.09792 -0.53944 -5.92863 1.000 75.38630 163 LEU B C 1
ATOM 2775 O O . LEU B 1 164 ? -0.70539 0.31095 -5.52567 1.000 77.10012 163 LEU B O 1
ATOM 2780 N N . ALA B 1 165 ? 1.27462 -0.74958 -5.33195 1.000 76.27324 164 ALA B N 1
ATOM 2781 C CA . ALA B 1 165 ? 1.67557 0.03237 -4.16773 1.000 76.72282 164 ALA B CA 1
ATOM 2782 C C . AL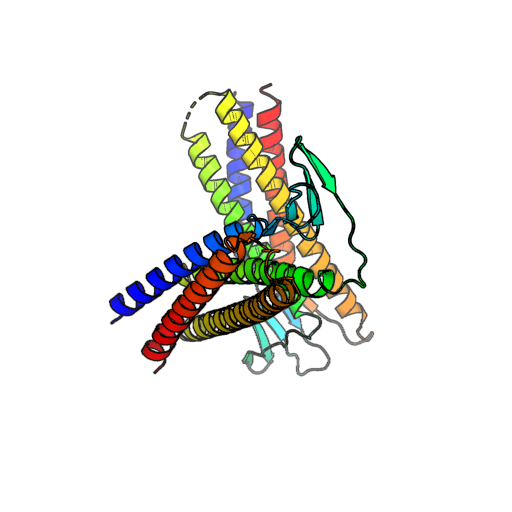A B 1 165 ? 1.80096 1.51281 -4.50536 1.000 77.14427 164 ALA B C 1
ATOM 2783 O O . ALA B 1 165 ? 1.42313 2.37220 -3.70157 1.000 76.10415 164 ALA B O 1
ATOM 2785 N N . LYS B 1 166 ? 2.33024 1.83227 -5.68842 1.000 76.30155 165 LYS B N 1
ATOM 2786 C CA . LYS B 1 166 ? 2.47147 3.23181 -6.07824 1.000 77.92504 165 LYS B CA 1
ATOM 2787 C C . LYS B 1 166 ? 1.11260 3.89655 -6.26306 1.000 82.37552 165 LYS B C 1
ATOM 2788 O O . LYS B 1 166 ? 0.90012 5.02841 -5.80759 1.000 82.26612 165 LYS B O 1
ATOM 2794 N N . GLU B 1 167 ? 0.18087 3.21078 -6.92854 1.000 80.76980 166 GLU B N 1
ATOM 2795 C CA . GLU B 1 167 ? -1.16199 3.75593 -7.08914 1.000 81.56963 166 GLU B CA 1
ATOM 2796 C C . GLU B 1 167 ? -1.84955 3.92234 -5.73868 1.000 80.25113 166 GLU B C 1
ATOM 2797 O O . GLU B 1 167 ? -2.56199 4.90902 -5.51091 1.000 80.86083 166 GLU B O 1
ATOM 2803 N N . ALA B 1 168 ? -1.61914 2.98419 -4.81579 1.000 78.51862 167 ALA B N 1
ATOM 2804 C CA . ALA B 1 168 ? -2.21388 3.09558 -3.48849 1.000 77.92676 167 ALA B CA 1
ATOM 2805 C C . ALA B 1 168 ? -1.64093 4.28374 -2.72849 1.000 79.62147 167 ALA B C 1
ATOM 2806 O O . ALA B 1 168 ? -2.38099 5.02137 -2.06898 1.000 82.36079 167 ALA B O 1
ATOM 2808 N N . ALA B 1 169 ? -0.32399 4.48576 -2.81215 1.000 80.23076 168 ALA B N 1
ATOM 2809 C CA . ALA B 1 169 ? 0.29585 5.62691 -2.14837 1.000 78.35667 168 ALA B CA 1
ATOM 2810 C C . ALA B 1 169 ? -0.19410 6.94037 -2.74353 1.000 79.07651 168 ALA B C 1
ATOM 2811 O O . ALA B 1 169 ? -0.41369 7.91527 -2.01734 1.000 79.94122 168 ALA B O 1
ATOM 2813 N N . GLU B 1 170 ? -0.39741 6.97954 -4.06240 1.000 81.39706 169 GLU B N 1
ATOM 2814 C CA . GLU B 1 170 ? -0.88952 8.20334 -4.68926 1.000 82.29594 169 GLU B CA 1
ATOM 2815 C C . GLU B 1 170 ? -2.33041 8.49282 -4.28161 1.000 84.51173 169 GLU B C 1
ATOM 2816 O O . GLU B 1 170 ? -2.68935 9.64848 -4.02120 1.000 85.34674 169 GLU B O 1
ATOM 2822 N N . LYS B 1 171 ? -3.16666 7.45492 -4.19745 1.000 83.52872 170 LYS B N 1
ATOM 2823 C CA . LYS B 1 171 ? -4.53264 7.65082 -3.71929 1.000 81.53043 170 LYS B CA 1
ATOM 2824 C C . LYS B 1 171 ? -4.55390 8.08265 -2.25628 1.000 81.45452 170 LYS B C 1
ATOM 2825 O O . LYS B 1 171 ? -5.37120 8.92435 -1.86408 1.000 85.22719 170 LYS B O 1
ATOM 2831 N N . ALA B 1 172 ? -3.65796 7.52714 -1.43559 1.000 79.43908 171 ALA B N 1
ATOM 2832 C CA . ALA B 1 172 ? -3.56351 7.95554 -0.04348 1.000 80.78933 171 ALA B CA 1
ATOM 2833 C C . ALA B 1 172 ? -3.13116 9.41259 0.05685 1.000 86.12537 171 ALA B C 1
ATOM 2834 O O . ALA B 1 172 ? -3.63975 10.16077 0.89757 1.000 86.15639 171 ALA B O 1
ATOM 2836 N N . LEU B 1 173 ? -2.18810 9.83094 -0.79086 1.000 83.07847 172 LEU B N 1
ATOM 2837 C CA . LEU B 1 173 ? -1.76530 11.22852 -0.80543 1.000 83.41776 172 LEU B CA 1
ATOM 2838 C C . LEU B 1 173 ? -2.90684 12.14454 -1.23309 1.000 89.10633 172 LEU B C 1
ATOM 2839 O O . LEU B 1 173 ? -3.08343 13.23516 -0.67649 1.000 89.98861 172 LEU B O 1
ATOM 2844 N N . GLU B 1 174 ? -3.69583 11.71420 -2.22008 1.000 87.62680 173 GLU B N 1
ATOM 2845 C CA . GLU B 1 174 ? -4.85534 12.49803 -2.64142 1.000 87.26578 173 GLU B CA 1
ATOM 2846 C C . GLU B 1 174 ? -5.87698 12.62464 -1.51273 1.000 88.64673 173 GLU B C 1
ATOM 2847 O O . GLU B 1 174 ? -6.44901 13.70268 -1.29151 1.000 87.54482 173 GLU B O 1
ATOM 2853 N N . ALA B 1 175 ? -6.12526 11.52748 -0.79212 1.000 87.99423 174 ALA B N 1
ATOM 2854 C CA . ALA B 1 175 ? -7.03823 11.57841 0.34782 1.000 87.69362 174 ALA B CA 1
ATOM 2855 C C . ALA B 1 175 ? -6.50243 12.48997 1.44561 1.000 87.46738 174 ALA B C 1
ATOM 2856 O O . ALA B 1 175 ? -7.26064 13.25555 2.05596 1.000 89.69435 174 ALA B O 1
ATOM 2858 N N . SER B 1 176 ? -5.19593 12.41595 1.71207 1.000 89.91979 175 SER B N 1
ATOM 2859 C CA . SER B 1 176 ? -4.57799 13.29734 2.69604 1.000 89.23867 175 SER B CA 1
ATOM 2860 C C . SER B 1 176 ? -4.74311 14.75641 2.30020 1.000 89.94486 175 SER B C 1
ATOM 2861 O O . SER B 1 176 ? -5.03234 15.60887 3.14554 1.000 91.28024 175 SER B O 1
ATOM 2864 N N . GLU B 1 177 ? -4.58155 15.06274 1.01372 1.000 91.74795 176 GLU B N 1
ATOM 2865 C CA . GLU B 1 177 ? -4.69613 16.45328 0.58470 1.000 90.63633 176 GLU B CA 1
ATOM 2866 C C . GLU B 1 177 ? -6.14104 16.95095 0.61382 1.000 93.73587 176 GLU B C 1
ATOM 2867 O O . GLU B 1 177 ? -6.38543 18.12579 0.91410 1.000 95.57808 176 GLU B O 1
ATOM 2873 N N . LEU B 1 178 ? -7.11454 16.07569 0.35667 1.000 94.73236 177 LEU B N 1
ATOM 2874 C CA . LEU B 1 178 ? -8.51049 16.47547 0.54091 1.000 92.63376 177 LEU B CA 1
ATOM 2875 C C . LEU B 1 178 ? -8.82429 16.72378 2.01714 1.000 95.32022 177 LEU B C 1
ATOM 2876 O O . LEU B 1 178 ? -9.51490 17.69385 2.36114 1.000 99.35323 177 LEU B O 1
ATOM 2881 N N . LEU B 1 179 ? -8.33033 15.85421 2.90329 1.000 92.25139 178 LEU B N 1
ATOM 2882 C CA . LEU B 1 179 ? -8.49714 16.09042 4.33456 1.000 93.39626 178 LEU B CA 1
ATOM 2883 C C . LEU B 1 179 ? -7.85072 17.40677 4.74802 1.000 97.01516 178 LEU B C 1
ATOM 2884 O O . LEU B 1 179 ? -8.38726 18.13804 5.58911 1.000 99.34959 178 LEU B O 1
ATOM 2889 N N . GLU B 1 180 ? -6.70352 17.73136 4.15064 1.000 97.43206 179 GLU B N 1
ATOM 2890 C CA . GLU B 1 180 ? -6.03962 18.99490 4.45022 1.000 97.34690 179 GLU B CA 1
ATOM 2891 C C . GLU B 1 180 ? -6.85951 20.18265 3.95875 1.000 101.99086 179 GLU B C 1
ATOM 2892 O O . GLU B 1 180 ? -6.94574 21.20563 4.64388 1.000 103.67491 179 GLU B O 1
ATOM 2898 N N . GLU B 1 181 ? -7.46096 20.06871 2.77181 1.000 103.24456 180 GLU B N 1
ATOM 2899 C CA . GLU B 1 181 ? -8.36751 21.11324 2.29566 1.000 103.44531 180 GLU B CA 1
ATOM 2900 C C . GLU B 1 181 ? -9.54158 21.30096 3.25034 1.000 103.16416 180 GLU B C 1
ATOM 2901 O O . GLU B 1 181 ? -9.94315 22.43621 3.54473 1.000 105.25517 180 GLU B O 1
ATOM 2907 N N . VAL B 1 182 ? -10.12083 20.19203 3.71746 1.000 103.85879 181 VAL B N 1
ATOM 2908 C CA . VAL B 1 182 ? -11.21935 20.26004 4.68159 1.000 102.89945 181 VAL B CA 1
ATOM 2909 C C . VAL B 1 182 ? -10.77174 20.99441 5.93862 1.000 102.73932 181 VAL B C 1
ATOM 2910 O O . VAL B 1 182 ? -11.46336 21.88727 6.44158 1.000 105.34028 181 VAL B O 1
ATOM 2914 N N . TYR B 1 183 ? -9.60638 20.61854 6.46611 1.000 102.47450 182 TYR B N 1
ATOM 2915 C CA . TYR B 1 183 ? -9.09071 21.24496 7.67959 1.000 103.08501 182 TYR B CA 1
ATOM 2916 C C . TYR B 1 183 ? -8.82850 22.73197 7.46933 1.000 104.10171 182 TYR B C 1
ATOM 2917 O O . TYR B 1 183 ? -9.07863 23.54753 8.36442 1.000 104.82799 182 TYR B O 1
ATOM 2926 N N . GLU B 1 184 ? -8.32076 23.10159 6.29133 1.000 105.30708 183 GLU B N 1
ATOM 2927 C CA . GLU B 1 184 ? -7.95756 24.49135 6.03281 1.000 106.52523 183 GLU B CA 1
ATOM 2928 C C . GLU B 1 184 ? -9.18145 25.38094 5.85997 1.000 108.35667 183 GLU B C 1
ATOM 2929 O O . GLU B 1 184 ? -9.22016 26.49368 6.39807 1.000 109.29942 183 GLU B O 1
ATOM 2935 N N . SER B 1 185 ? -10.18200 24.92466 5.09923 1.000 107.33186 184 SER B N 1
ATOM 2936 C CA . SER B 1 185 ? -11.32501 25.78510 4.80471 1.000 114.04946 184 SER B CA 1
ATOM 2937 C C . SER B 1 185 ? -12.07254 26.22995 6.05575 1.000 111.39553 184 SER B C 1
ATOM 2938 O O . SER B 1 185 ? -12.76757 27.25083 6.01531 1.000 126.81712 184 SER B O 1
ATOM 2941 N N . SER B 1 186 ? -11.94987 25.49930 7.15996 1.000 108.50711 185 SER B N 1
ATOM 2942 C CA . SER B 1 186 ? -12.56060 25.87907 8.43172 1.000 109.24177 185 SER B CA 1
ATOM 2943 C C . SER B 1 186 ? -11.45650 26.37318 9.36703 1.000 108.07028 185 SER B C 1
ATOM 2944 O O . SER B 1 186 ? -10.96620 25.63989 10.22579 1.000 107.77670 185 SER B O 1
ATOM 2947 N N . GLY B 1 187 ? -11.06449 27.63281 9.18940 1.000 107.52122 186 GLY B N 1
ATOM 2948 C CA . GLY B 1 187 ? -10.06559 28.26137 10.03762 1.000 104.00857 186 GLY B CA 1
ATOM 2949 C C . GLY B 1 187 ? -8.71673 27.56743 10.05706 1.000 103.19980 186 GLY B C 1
ATOM 2950 O O . GLY B 1 187 ? -8.26586 27.03673 9.04187 1.000 101.77517 186 GLY B O 1
#

Sequence (361 aa):
NEEKREELLEEAKRLLEESLKLLKQAYNTPIEIDLPISGGVKAILYNGKVYLIYENGKVEEIEIPEDDILYPIYNKYIETLKEALKTVEKLQEELEELLENLSEEERLEKLKELAEELKETAEKLLKSIEEFSKFLEELKKKLPKNIKLNINYSSINLAKEAAEKALEASELLEEVYESSGSEEKREELLEEAKRLLEESLKLLKQAYNTPIEIDLPISGGVKAILYNGKVYLIYENGKVEEIEIPEDDILYPIYNKYIETLKEALKTVEKLQEELEELLENSEEERLEKLKELAEELKETAEKLLKSIEEFSKFLEELKKKLPKNIKLNINYSSINLAKEAAEKALEASELLEEVYESSG

Solvent-accessible surface area: 21661 Å² total; per-residue (Å²): 138,136,142,108,54,90,119,25,7,95,54,1,69,113,1,3,87,44,1,22,119,14,3,79,69,1,48,86,36,50,4,45,8,43,67,39,152,49,60,37,5,81,8,33,4,85,76,34,101,10,50,38,60,68,138,112,50,133,88,85,94,66,159,42,94,135,137,43,114,35,59,66,46,3,46,94,2,14,85,7,2,85,82,1,29,124,21,3,64,122,2,27,92,66,3,50,31,7,70,134,115,167,43,122,132,45,58,34,79,69,0,84,92,8,2,98,69,2,60,122,16,3,89,88,3,44,129,3,7,97,68,0,24,117,18,0,103,101,60,94,176,147,52,82,198,134,42,137,7,92,24,73,74,47,2,7,88,38,0,100,79,0,1,88,50,5,41,83,0,1,86,33,2,64,72,1,62,97,62,45,41,141,170,147,124,60,91,120,27,4,91,63,0,65,120,3,2,82,38,0,20,106,13,3,79,73,1,47,91,34,48,4,45,11,42,62,38,144,56,56,35,8,83,7,37,4,86,47,31,49,11,51,32,60,69,140,113,50,133,91,91,98,77,158,39,90,128,142,42,103,31,61,69,52,2,44,98,2,14,81,7,1,42,86,2,27,90,21,3,62,123,3,23,89,69,2,45,97,8,61,138,147,112,126,135,91,65,31,79,80,0,88,98,10,3,99,70,2,65,123,18,3,90,92,3,45,132,4,6,95,68,0,23,116,17,0,100,101,54,92,178,138,45,80,198,136,45,143,7,88,24,55,75,42,2,8,86,38,0,96,79,0,1,88,48,4,42,84,0,0,86,34,2,64,62,1,62,103,81,45,100

Foldseek 3Di:
DVVLLVVLLVLLLVLLVLLLVLLVVLLQDWKWKQDPPPQRWIWTHHPLWTWTAHPVGDIDTDDDDPPDPLSVLVVLLNVLSVVLSVLSVVLSVQSVVLVVDPDVVVSLVNLLVSLVSLLVSLVSNVVSLVVNVVVVVVVQVPDDPVDGMDIDCSSSVSSNVSSVSSNVSSVSSVVSSVVPVD/DVLLVVLLVLLLVLLVLLLVLLVVLLQAWKWKQDPPDQRWIWTHHPLWTWTAHPVGDIDTDDDDPPDPQNVLVVLLNVLSVVLSVLSVVLSVQSVVLVVDPPVVSLVVLLVSLVSLLVSLVSNVVSLVVNVVVVVVVQVPDDPVIGMDIDCSSSVSNNSSSVSSNVSSVSSVVSSVVPD

B-factor: mean 97.64, std 13.82, range [69.96, 159.96]

Secondary structure (DSSP, 8-state):
-HHHHHHHHHHHHHHHHHHHHHHHHHHHS-EEEE-SSSSS-EEEEETTEEEEE-SSS-EEEEPPPTTSSHHHHHHHHHHHHHHHHHHHHHHHHHHHHHHH---HHHHHHHHHHHHHHHHHHHHHHHHHHHHHHHHHHHHHHTS-SS----B-THHHHHHHHHHHHHHHHHHHHHHHHHHHH-/-HHHHHHHHHHHHHHHHHHHHHHHHHHS-EEEE-SSSSS-EEEEETTEEEEE-SSS-EEEEPPPTTSSHHHHHHHHHHHHHHHHHHHHHHHHHHHHHHH--HHHHHHHHHHHHHHHHHHHHHHHHHHHHHHHHHHHHHHTS-SS----B-THHHHHHHHHHHHHHHHHHHHHHHHHH--

Radius of gyration: 26.97 Å; Cα contacts (8 Å, |Δi|>4): 451; chains: 2; bounding box: 64×61×80 Å

Nearest PDB structures (foldseek):
  8oyv-assembly1_A  TM=1.006E+00  e=1.923E-24  synthetic construct
  8oyv-assembly2_B  TM=1.003E+00  e=8.367E-23  synthetic construct
  9cmi-assembly1_A  TM=7.471E-01  e=6.649E-04  Homo sapiens
  6akg-assembly2_C  TM=6.848E-01  e=8.609E-04  Mus musculus
  5b2g-assembly2_C  TM=7.264E-01  e=4.739E-03  Tequatrovirus T4